Protein AF-A0AAU1YTZ2-F1 (afdb_monomer_lite)

Structure (mmCIF, N/CA/C/O backbone):
data_AF-A0AAU1YTZ2-F1
#
_entry.id   AF-A0AAU1YTZ2-F1
#
loop_
_atom_site.group_PDB
_atom_site.id
_atom_site.type_symbol
_atom_site.label_atom_id
_atom_site.label_alt_id
_atom_site.label_comp_id
_atom_site.label_asym_id
_atom_site.label_entity_id
_atom_site.label_seq_id
_atom_site.pdbx_PDB_ins_code
_atom_site.Cartn_x
_atom_site.Cartn_y
_atom_site.Cartn_z
_atom_site.occupancy
_atom_site.B_iso_or_equiv
_atom_site.auth_seq_id
_atom_site.auth_comp_id
_atom_site.auth_asym_id
_atom_site.auth_atom_id
_atom_site.pdbx_PDB_model_num
ATOM 1 N N . MET A 1 1 ? 25.806 -57.297 -94.657 1.00 41.34 1 MET A N 1
ATOM 2 C CA . MET A 1 1 ? 26.969 -57.056 -93.767 1.00 41.34 1 MET A CA 1
ATOM 3 C C . MET A 1 1 ? 26.437 -56.719 -92.380 1.00 41.34 1 MET A C 1
ATOM 5 O O . MET A 1 1 ? 25.341 -56.181 -92.311 1.00 41.34 1 MET A O 1
ATOM 9 N N . ALA A 1 2 ? 27.136 -57.095 -91.306 1.00 40.75 2 ALA A N 1
ATOM 10 C CA . ALA A 1 2 ? 26.621 -57.038 -89.930 1.00 40.75 2 ALA A CA 1
ATOM 11 C C . ALA A 1 2 ? 27.170 -55.854 -89.106 1.00 40.75 2 ALA A C 1
ATOM 13 O O . ALA A 1 2 ? 28.277 -55.399 -89.394 1.00 40.75 2 ALA A O 1
ATOM 14 N N . ARG A 1 3 ? 26.394 -55.440 -88.083 1.00 35.91 3 ARG A N 1
ATOM 15 C CA . ARG A 1 3 ? 26.659 -54.623 -86.856 1.00 35.91 3 ARG A CA 1
ATOM 16 C C . ARG A 1 3 ? 25.316 -53.942 -86.501 1.00 35.91 3 ARG A C 1
ATOM 18 O O . ARG A 1 3 ? 24.768 -53.291 -87.378 1.00 35.91 3 ARG A O 1
ATOM 25 N N . LEU A 1 4 ? 24.602 -54.183 -85.391 1.00 35.41 4 LEU A N 1
ATOM 26 C CA . LEU A 1 4 ? 24.922 -54.355 -83.955 1.00 35.41 4 LEU A CA 1
ATOM 27 C C . LEU A 1 4 ? 25.395 -53.052 -83.271 1.00 35.41 4 LEU A C 1
ATOM 29 O O . LEU A 1 4 ? 26.236 -52.378 -83.856 1.00 35.41 4 LEU A O 1
ATOM 33 N N . ILE A 1 5 ? 24.940 -52.829 -82.014 1.00 37.88 5 ILE A N 1
ATOM 34 C CA . ILE A 1 5 ? 25.355 -51.787 -81.024 1.00 37.88 5 ILE A CA 1
ATOM 35 C C . ILE A 1 5 ? 24.619 -50.429 -81.217 1.00 37.88 5 ILE A C 1
ATOM 37 O O . ILE A 1 5 ? 24.597 -49.933 -82.336 1.00 37.88 5 ILE A O 1
ATOM 41 N N . THR A 1 6 ? 23.973 -49.763 -80.237 1.00 35.88 6 THR A N 1
ATOM 42 C CA . THR A 1 6 ? 23.596 -50.054 -78.820 1.00 35.88 6 THR A CA 1
ATOM 43 C C . THR A 1 6 ? 22.309 -49.291 -78.449 1.00 35.88 6 THR A C 1
ATOM 45 O O . THR A 1 6 ? 21.956 -48.316 -79.106 1.00 35.88 6 THR A O 1
ATOM 48 N N . ALA A 1 7 ? 21.660 -49.657 -77.336 1.00 44.41 7 ALA A N 1
ATOM 49 C CA . ALA A 1 7 ? 20.715 -48.768 -76.653 1.00 44.41 7 ALA A CA 1
ATOM 50 C C . ALA A 1 7 ? 21.454 -47.641 -75.902 1.00 44.41 7 ALA A C 1
ATOM 52 O O . ALA A 1 7 ? 22.486 -47.890 -75.279 1.00 44.41 7 ALA A O 1
ATOM 53 N N . GLY A 1 8 ? 20.898 -46.428 -75.921 1.00 35.03 8 GLY A N 1
ATOM 54 C CA . GLY A 1 8 ? 21.349 -45.291 -75.117 1.00 35.03 8 GLY A CA 1
ATOM 55 C C . GLY A 1 8 ? 20.158 -44.639 -74.424 1.00 35.03 8 GLY A C 1
ATOM 56 O O . GLY A 1 8 ? 19.458 -43.834 -75.031 1.00 35.03 8 GLY A O 1
ATOM 57 N N . ILE A 1 9 ? 19.909 -45.009 -73.167 1.00 43.75 9 ILE A N 1
ATOM 58 C CA . ILE A 1 9 ? 18.913 -44.337 -72.325 1.00 43.75 9 ILE A CA 1
ATOM 59 C C . ILE A 1 9 ? 19.541 -43.030 -71.841 1.00 43.75 9 ILE A C 1
ATOM 61 O O . ILE A 1 9 ? 20.507 -43.051 -71.082 1.00 43.75 9 ILE A O 1
ATOM 65 N N . VAL A 1 10 ? 18.995 -41.896 -72.277 1.00 37.12 10 VAL A N 1
ATOM 66 C CA . VAL A 1 10 ? 19.380 -40.579 -71.757 1.00 37.12 10 VAL A CA 1
ATOM 67 C C . VAL A 1 10 ? 18.574 -40.316 -70.488 1.00 37.12 10 VAL A C 1
ATOM 69 O O . VAL A 1 10 ? 17.465 -39.789 -70.536 1.00 37.12 10 VAL A O 1
ATOM 72 N N . THR A 1 11 ? 19.129 -40.691 -69.337 1.00 42.12 11 THR A N 1
ATOM 73 C CA . THR A 1 11 ? 18.662 -40.177 -68.045 1.00 42.12 11 THR A CA 1
ATOM 74 C C . THR A 1 11 ? 19.043 -38.707 -67.936 1.00 42.12 11 THR A C 1
ATOM 76 O O . THR A 1 11 ? 20.211 -38.379 -67.725 1.00 42.12 11 THR A O 1
ATOM 79 N N . VAL A 1 12 ? 18.059 -37.818 -68.074 1.00 43.59 12 VAL A N 1
ATOM 80 C CA . VAL A 1 12 ? 18.223 -36.401 -67.739 1.00 43.59 12 VAL A CA 1
ATOM 81 C C . VAL A 1 12 ? 18.353 -36.301 -66.222 1.00 43.59 12 VAL A C 1
ATOM 83 O O . VAL A 1 12 ? 17.365 -36.405 -65.498 1.00 43.59 12 VAL A O 1
ATOM 86 N N . ALA A 1 13 ? 19.581 -36.123 -65.738 1.00 44.75 13 ALA A N 1
ATOM 87 C CA . ALA A 1 13 ? 19.817 -35.743 -64.355 1.00 44.75 13 ALA A CA 1
ATOM 88 C C . ALA A 1 13 ? 19.290 -34.316 -64.163 1.00 44.75 13 ALA A C 1
ATOM 90 O O . ALA A 1 13 ? 19.895 -33.352 -64.637 1.00 44.75 13 ALA A O 1
ATOM 91 N N . LEU A 1 14 ? 18.141 -34.188 -63.499 1.00 45.69 14 LEU A N 1
ATOM 92 C CA . LEU A 1 14 ? 17.615 -32.894 -63.096 1.00 45.69 14 LEU A CA 1
ATOM 93 C C . LEU A 1 14 ? 18.531 -32.356 -61.989 1.00 45.69 14 LEU A C 1
ATOM 95 O O . LEU A 1 14 ? 18.422 -32.762 -60.835 1.00 45.69 14 LEU A O 1
ATOM 99 N N . ILE A 1 15 ? 19.476 -31.485 -62.351 1.00 48.00 15 ILE A N 1
ATOM 100 C CA . ILE A 1 15 ? 20.294 -30.769 -61.370 1.00 48.00 15 ILE A CA 1
ATOM 101 C C . ILE A 1 15 ? 19.367 -29.769 -60.683 1.00 48.00 15 ILE A C 1
ATOM 103 O O . ILE A 1 15 ? 19.163 -28.653 -61.160 1.00 48.00 15 ILE A O 1
ATOM 107 N N . THR A 1 16 ? 18.786 -30.187 -59.562 1.00 54.84 16 THR A N 1
ATOM 108 C CA . THR A 1 16 ? 18.175 -29.279 -58.599 1.00 54.84 16 THR A CA 1
ATOM 109 C C . THR A 1 16 ? 19.286 -28.405 -58.037 1.00 54.84 16 THR A C 1
ATOM 111 O O . THR A 1 16 ? 19.995 -28.803 -57.111 1.00 54.84 16 THR A O 1
ATOM 114 N N . LEU A 1 17 ? 19.460 -27.222 -58.627 1.00 53.16 17 LEU A N 1
ATOM 115 C CA . LEU A 1 17 ? 20.179 -26.131 -57.987 1.00 53.16 17 LEU A CA 1
ATOM 116 C C . LEU A 1 17 ? 19.468 -25.882 -56.659 1.00 53.16 17 LEU A C 1
ATOM 118 O O . LEU A 1 17 ? 18.331 -25.410 -56.654 1.00 53.16 17 LEU A O 1
ATOM 122 N N . GLY A 1 18 ? 20.104 -26.278 -55.556 1.00 53.56 18 GLY A N 1
ATOM 123 C CA . GLY A 1 18 ? 19.570 -26.028 -54.228 1.00 53.56 18 GLY A CA 1
ATOM 124 C C . GLY A 1 18 ? 19.358 -24.531 -54.089 1.00 53.56 18 GLY A C 1
ATOM 125 O O . GLY A 1 18 ? 20.322 -23.767 -54.156 1.00 53.56 18 GLY A O 1
ATOM 126 N N . GLN A 1 19 ? 18.101 -24.110 -53.944 1.00 61.78 19 GLN A N 1
ATOM 127 C CA . GLN A 1 19 ? 17.828 -22.748 -53.515 1.00 61.78 19 GLN A CA 1
ATOM 128 C C . GLN A 1 19 ? 18.557 -22.571 -52.179 1.00 61.78 19 GLN A C 1
ATOM 130 O O . GLN A 1 19 ? 18.461 -23.475 -51.340 1.00 61.78 19 GLN A O 1
ATOM 135 N N . PRO A 1 20 ? 19.308 -21.474 -51.966 1.00 56.31 20 PRO A N 1
ATOM 136 C CA . PRO A 1 20 ? 19.790 -21.187 -50.627 1.00 56.31 20 PRO A CA 1
ATOM 137 C C . PRO A 1 20 ? 18.555 -21.162 -49.732 1.00 56.31 20 PRO A C 1
ATOM 139 O O . PRO A 1 20 ? 17.578 -20.484 -50.063 1.00 56.31 20 PRO A O 1
ATOM 142 N N . ALA A 1 21 ? 18.570 -21.951 -48.655 1.00 61.28 21 ALA A N 1
ATOM 143 C CA . ALA A 1 21 ? 17.527 -21.855 -47.651 1.00 61.28 21 ALA A CA 1
ATOM 144 C C . ALA A 1 21 ? 17.477 -20.383 -47.243 1.00 61.28 21 ALA A C 1
ATOM 146 O O . ALA A 1 21 ? 18.493 -19.839 -46.801 1.00 61.28 21 ALA A O 1
ATOM 147 N N . ALA A 1 22 ? 16.342 -19.723 -47.487 1.00 59.44 22 ALA A N 1
ATOM 148 C CA . ALA A 1 22 ? 16.143 -18.377 -46.989 1.00 59.44 22 ALA A CA 1
ATOM 149 C C . ALA A 1 22 ? 16.328 -18.484 -45.479 1.00 59.44 22 ALA A C 1
ATOM 151 O O . ALA A 1 22 ? 15.580 -19.221 -44.834 1.00 59.44 22 ALA A O 1
ATOM 152 N N . SER A 1 23 ? 17.384 -17.855 -44.955 1.00 59.94 23 SER A N 1
ATOM 153 C CA . SER A 1 23 ? 17.637 -17.861 -43.521 1.00 59.94 23 SER A CA 1
ATOM 154 C C . SER A 1 23 ? 16.370 -17.322 -42.887 1.00 59.94 23 SER A C 1
ATOM 156 O O . SER A 1 23 ? 15.973 -16.201 -43.211 1.00 59.94 23 SER A O 1
ATOM 158 N N . ALA A 1 24 ? 15.694 -18.149 -42.088 1.00 61.84 24 ALA A N 1
ATOM 159 C CA . ALA A 1 24 ? 14.493 -17.718 -41.404 1.00 61.84 24 ALA A CA 1
ATOM 160 C C . ALA A 1 24 ? 14.914 -16.533 -40.539 1.00 61.84 24 ALA A C 1
ATOM 162 O O . ALA A 1 24 ? 15.700 -16.695 -39.605 1.00 61.84 24 ALA A O 1
ATOM 163 N N . VAL A 1 25 ? 14.475 -15.335 -40.924 1.00 62.28 25 VAL A N 1
ATOM 164 C CA . VAL A 1 25 ? 14.579 -14.171 -40.056 1.00 62.28 25 VAL A CA 1
ATOM 165 C C . VAL A 1 25 ? 13.759 -14.557 -38.837 1.00 62.28 25 VAL A C 1
ATOM 167 O O . VAL A 1 25 ? 12.595 -14.937 -38.993 1.00 62.28 25 VAL A O 1
ATOM 170 N N . ALA A 1 26 ? 14.394 -14.577 -37.665 1.00 70.00 26 ALA A N 1
ATOM 171 C CA . ALA A 1 26 ? 13.678 -14.822 -36.425 1.00 70.00 26 ALA A CA 1
ATOM 172 C C . ALA A 1 26 ? 12.499 -13.843 -36.360 1.00 70.00 26 ALA A C 1
ATOM 174 O O . ALA A 1 26 ? 12.621 -12.702 -36.817 1.00 70.00 26 ALA A O 1
ATOM 175 N N . ALA A 1 27 ? 11.354 -14.296 -35.848 1.00 77.38 27 ALA A N 1
ATOM 176 C CA . ALA A 1 27 ? 10.282 -13.360 -35.544 1.00 77.38 27 ALA A CA 1
ATOM 177 C C . ALA A 1 27 ? 10.857 -12.263 -34.625 1.00 77.38 27 ALA A C 1
ATOM 179 O O . ALA A 1 27 ? 11.703 -12.590 -33.785 1.00 77.38 27 ALA A O 1
ATOM 180 N N . PRO A 1 28 ? 10.478 -10.985 -34.809 1.00 83.75 28 PRO A N 1
ATOM 181 C CA . PRO A 1 28 ? 10.894 -9.945 -33.878 1.00 83.75 28 PRO A CA 1
ATOM 182 C C . PRO A 1 28 ? 10.458 -10.341 -32.464 1.00 83.75 28 PRO A C 1
ATOM 184 O O . PRO A 1 28 ? 9.415 -10.979 -32.305 1.00 83.75 28 PRO A O 1
ATOM 187 N N . ALA A 1 29 ? 11.255 -9.970 -31.461 1.00 93.81 29 ALA A N 1
ATOM 188 C CA . ALA A 1 29 ? 10.833 -10.089 -30.073 1.00 93.81 29 ALA A CA 1
ATOM 189 C C . ALA A 1 29 ? 9.536 -9.292 -29.856 1.00 93.81 29 ALA A C 1
ATOM 191 O O . ALA A 1 29 ? 9.262 -8.328 -30.582 1.00 93.81 29 ALA A O 1
ATOM 192 N N . THR A 1 30 ? 8.731 -9.713 -28.885 1.00 96.50 30 THR A N 1
ATOM 193 C CA . THR A 1 30 ? 7.450 -9.075 -28.583 1.00 96.50 30 THR A CA 1
ATOM 194 C C . THR A 1 30 ? 7.241 -8.946 -27.086 1.00 96.50 30 THR A C 1
ATOM 196 O O . THR A 1 30 ? 7.356 -9.957 -26.399 1.00 96.50 30 THR A O 1
ATOM 199 N N . CYS A 1 31 ? 6.829 -7.766 -26.630 1.00 97.62 31 CYS A N 1
ATOM 200 C CA . CYS A 1 31 ? 6.313 -7.529 -25.280 1.00 97.62 31 CYS A CA 1
ATOM 201 C C . CYS A 1 31 ? 4.789 -7.354 -25.375 1.00 97.62 31 CYS A C 1
ATOM 203 O O . CYS A 1 31 ? 4.314 -6.678 -26.290 1.00 97.62 31 CYS A O 1
ATOM 205 N N . PHE A 1 32 ? 4.005 -8.058 -24.551 1.00 96.94 32 PHE A N 1
ATOM 206 C CA . PHE A 1 32 ? 2.528 -8.121 -24.640 1.00 96.94 32 PHE A CA 1
ATOM 207 C C . PHE A 1 32 ? 1.953 -8.345 -26.064 1.00 96.94 32 PHE A C 1
ATOM 209 O O . PHE A 1 32 ? 0.867 -7.884 -26.417 1.00 96.94 32 PHE A O 1
ATOM 216 N N . GLY A 1 33 ? 2.689 -9.063 -26.922 1.00 96.00 33 GLY A N 1
ATOM 217 C CA . GLY A 1 33 ? 2.323 -9.313 -28.324 1.00 96.00 33 GLY A CA 1
ATOM 218 C C . GLY A 1 33 ? 2.572 -8.148 -29.299 1.00 96.00 33 GLY A C 1
ATOM 219 O O . GLY A 1 33 ? 2.320 -8.303 -30.498 1.00 96.00 33 GLY A O 1
ATOM 220 N N . LEU A 1 34 ? 3.097 -7.013 -28.831 1.00 96.75 34 LEU A N 1
ATOM 221 C CA . LEU A 1 34 ? 3.556 -5.898 -29.661 1.00 96.75 34 LEU A CA 1
ATOM 222 C C . LEU A 1 34 ? 4.997 -6.148 -30.142 1.00 96.75 34 LEU A C 1
ATOM 224 O O . LEU A 1 34 ? 5.826 -6.567 -29.338 1.00 96.75 34 LEU A O 1
ATOM 228 N N . PRO A 1 35 ? 5.343 -5.911 -31.424 1.00 96.94 35 PRO A N 1
ATOM 229 C CA . PRO A 1 35 ? 6.720 -6.054 -31.904 1.00 96.94 35 PRO A CA 1
ATOM 230 C C . PRO A 1 35 ? 7.654 -5.012 -31.285 1.00 96.94 35 PRO A C 1
ATOM 232 O O . PRO A 1 35 ? 7.358 -3.820 -31.350 1.00 96.94 35 PRO A O 1
ATOM 235 N N . ALA A 1 36 ? 8.800 -5.459 -30.775 1.00 97.38 36 ALA A N 1
ATOM 236 C CA . ALA A 1 36 ? 9.803 -4.594 -30.166 1.00 97.38 36 ALA A CA 1
ATOM 237 C C . ALA A 1 36 ? 10.345 -3.526 -31.140 1.00 97.38 36 ALA A C 1
ATOM 239 O O . ALA A 1 36 ? 10.722 -3.837 -32.279 1.00 97.38 36 ALA A O 1
ATOM 240 N N . THR A 1 37 ? 10.426 -2.277 -30.677 1.00 96.88 37 THR A N 1
ATOM 241 C CA . THR A 1 37 ? 11.186 -1.189 -31.314 1.00 96.88 37 THR A CA 1
ATOM 242 C C . THR A 1 37 ? 12.665 -1.264 -30.930 1.00 96.88 37 THR A C 1
ATOM 244 O O . THR A 1 37 ? 13.527 -0.974 -31.766 1.00 96.88 37 THR A O 1
ATOM 247 N N . LEU A 1 38 ? 12.959 -1.732 -29.711 1.00 96.88 38 LEU A N 1
ATOM 248 C CA . LEU A 1 38 ? 14.298 -1.891 -29.153 1.00 96.88 38 LEU A CA 1
ATOM 249 C C . LEU A 1 38 ? 14.455 -3.269 -28.487 1.00 96.88 38 LEU A C 1
ATOM 251 O O . LEU A 1 38 ? 13.573 -3.738 -27.777 1.00 96.88 38 LEU A O 1
ATOM 255 N N . THR A 1 39 ? 15.598 -3.918 -28.713 1.00 97.38 39 THR A N 1
ATOM 256 C CA . THR A 1 39 ? 15.965 -5.197 -28.078 1.00 97.38 39 THR A CA 1
ATOM 257 C C . THR A 1 39 ? 17.437 -5.176 -27.690 1.00 97.38 39 THR A C 1
ATOM 259 O O . THR A 1 39 ? 18.254 -4.738 -28.513 1.00 97.38 39 THR A O 1
ATOM 262 N N . GLY A 1 40 ? 17.807 -5.688 -26.518 1.00 94.69 40 GLY A N 1
ATOM 263 C CA . GLY A 1 40 ? 19.175 -5.550 -26.010 1.00 94.69 40 GLY A CA 1
ATOM 264 C C . GLY A 1 40 ? 19.540 -6.503 -24.875 1.00 94.69 40 GLY A C 1
ATOM 265 O O . GLY A 1 40 ? 18.936 -7.556 -24.731 1.00 94.69 40 GLY A O 1
ATOM 266 N N . ALA A 1 41 ? 20.614 -6.144 -24.173 1.00 97.12 41 ALA A N 1
ATOM 267 C CA . ALA A 1 41 ? 21.051 -6.696 -22.892 1.00 97.12 41 ALA A CA 1
ATOM 268 C C . ALA A 1 41 ? 22.022 -5.683 -22.246 1.00 97.12 41 ALA A C 1
ATOM 270 O O . ALA A 1 41 ? 22.749 -4.981 -22.968 1.00 97.12 41 ALA A O 1
ATOM 271 N N . GLY A 1 42 ? 22.085 -5.620 -20.920 1.00 97.44 42 GLY A N 1
ATOM 272 C CA . GLY A 1 42 ? 22.710 -4.550 -20.152 1.00 97.44 42 GLY A CA 1
ATOM 273 C C . GLY A 1 42 ? 21.851 -3.284 -20.162 1.00 97.44 42 GLY A C 1
ATOM 274 O O . GLY A 1 42 ? 20.677 -3.316 -19.833 1.00 97.44 42 GLY A O 1
ATOM 275 N N . THR A 1 43 ? 22.425 -2.137 -20.531 1.00 98.38 43 THR A N 1
ATOM 276 C CA . THR A 1 43 ? 21.681 -0.866 -20.534 1.00 98.38 43 THR A CA 1
ATOM 277 C C . THR A 1 43 ? 20.938 -0.638 -21.849 1.00 98.38 43 THR A C 1
ATOM 279 O O . THR A 1 43 ? 21.564 -0.522 -22.910 1.00 98.38 43 THR A O 1
ATOM 282 N N . LEU A 1 44 ? 19.617 -0.492 -21.767 1.00 98.50 44 LEU A N 1
ATOM 283 C CA . LEU A 1 44 ? 18.731 -0.065 -22.842 1.00 98.50 44 LEU A CA 1
ATOM 284 C C . LEU A 1 44 ? 18.213 1.352 -22.541 1.00 98.50 44 LEU A C 1
ATOM 286 O O . LEU A 1 44 ? 18.119 1.788 -21.397 1.00 98.50 44 LEU A O 1
ATOM 290 N N . THR A 1 45 ? 17.915 2.123 -23.581 1.00 98.50 45 THR A N 1
ATOM 291 C CA . THR A 1 45 ? 17.305 3.451 -23.435 1.00 98.50 45 THR A CA 1
ATOM 292 C C . THR A 1 45 ? 16.402 3.690 -24.630 1.00 98.50 45 THR A C 1
ATOM 294 O O . THR A 1 45 ? 16.879 3.609 -25.769 1.00 98.50 45 THR A O 1
ATOM 297 N N . GLY A 1 46 ? 15.129 3.964 -24.365 1.00 98.06 46 GLY A N 1
ATOM 298 C CA . GLY A 1 46 ? 14.132 4.310 -25.365 1.00 98.06 46 GLY A CA 1
ATOM 299 C C . GLY A 1 46 ? 14.295 5.736 -25.889 1.00 98.06 46 GLY A C 1
ATOM 300 O O . GLY A 1 46 ? 15.382 6.338 -25.877 1.00 98.06 46 GLY A O 1
ATOM 301 N N . THR A 1 47 ? 13.208 6.273 -26.420 1.00 98.12 47 THR A N 1
ATOM 302 C CA . THR A 1 47 ? 13.144 7.583 -27.058 1.00 98.12 47 THR A CA 1
ATOM 303 C C . THR A 1 47 ? 12.051 8.445 -26.417 1.00 98.12 47 THR A C 1
ATOM 305 O O . THR A 1 47 ? 11.226 7.927 -25.688 1.00 98.12 47 THR A O 1
ATOM 308 N N . PRO A 1 48 ? 11.998 9.772 -26.662 1.00 97.56 48 PRO A N 1
ATOM 309 C CA . PRO A 1 48 ? 10.936 10.639 -26.122 1.00 97.56 48 PRO A CA 1
ATOM 310 C C . PRO A 1 48 ? 9.540 10.428 -26.758 1.00 97.56 48 PRO A C 1
ATOM 312 O O . PRO A 1 48 ? 8.841 11.402 -27.062 1.00 97.56 48 PRO A O 1
ATOM 315 N N . GLY A 1 49 ? 9.186 9.186 -27.079 1.00 98.06 49 GLY A N 1
ATOM 316 C CA . GLY A 1 49 ? 7.875 8.771 -27.548 1.00 98.06 49 GLY A CA 1
ATOM 317 C C . GLY A 1 49 ? 7.780 7.247 -27.652 1.00 98.06 49 GLY A C 1
ATOM 318 O O . GLY A 1 49 ? 8.768 6.590 -27.952 1.00 98.06 49 GLY A O 1
ATOM 319 N N . ASN A 1 50 ? 6.552 6.749 -27.513 1.00 98.62 50 ASN A N 1
ATOM 320 C CA . ASN A 1 50 ? 6.148 5.347 -27.374 1.00 98.62 50 ASN A CA 1
ATOM 321 C C . ASN A 1 50 ? 7.075 4.306 -28.032 1.00 98.62 50 ASN A C 1
ATOM 323 O O . ASN A 1 50 ? 7.045 4.106 -29.258 1.00 98.62 50 ASN A O 1
ATOM 327 N N . ASP A 1 51 ? 7.801 3.578 -27.195 1.00 98.69 51 ASP A N 1
ATOM 328 C CA . ASP A 1 51 ? 8.664 2.460 -27.540 1.00 98.69 51 ASP A CA 1
ATOM 329 C C . ASP A 1 51 ? 8.096 1.112 -27.050 1.00 98.69 51 ASP A C 1
ATOM 331 O O . ASP A 1 51 ? 7.211 1.023 -26.202 1.00 98.69 51 ASP A O 1
ATOM 335 N N . VAL A 1 52 ? 8.598 0.022 -27.637 1.00 98.69 52 VAL A N 1
ATOM 336 C CA . VAL A 1 52 ? 8.363 -1.348 -27.167 1.00 98.69 52 VAL A CA 1
ATOM 337 C C . VAL A 1 52 ? 9.734 -1.967 -26.930 1.00 98.69 52 VAL A C 1
ATOM 339 O O . VAL A 1 52 ? 10.431 -2.322 -27.888 1.00 98.69 52 VAL A O 1
ATOM 342 N N . ILE A 1 53 ? 10.142 -2.052 -25.671 1.00 98.75 53 ILE A N 1
ATOM 343 C CA . ILE A 1 53 ? 11.491 -2.444 -25.270 1.00 98.75 53 ILE A CA 1
ATOM 344 C C . ILE A 1 53 ? 11.458 -3.870 -24.721 1.00 98.75 53 ILE A C 1
ATOM 346 O O . ILE A 1 53 ? 10.607 -4.216 -23.908 1.00 98.75 53 ILE A O 1
ATOM 350 N N . VAL A 1 54 ? 12.380 -4.711 -25.188 1.00 98.75 54 VAL A N 1
ATOM 351 C CA . VAL A 1 54 ? 12.571 -6.070 -24.664 1.00 98.75 54 VAL A CA 1
ATOM 352 C C . VAL A 1 54 ? 14.023 -6.247 -24.231 1.00 98.75 54 VAL A C 1
ATOM 354 O O . VAL A 1 54 ? 14.937 -6.071 -25.048 1.00 98.75 54 VAL A O 1
ATOM 357 N N . GLY A 1 55 ? 14.207 -6.596 -22.962 1.00 98.44 55 GLY A N 1
ATOM 358 C CA . GLY A 1 55 ? 15.477 -6.965 -22.354 1.00 98.44 55 GLY A CA 1
ATOM 359 C C . GLY A 1 55 ? 15.947 -8.365 -22.752 1.00 98.44 55 GLY A C 1
ATOM 360 O O . GLY A 1 55 ? 15.835 -8.797 -23.912 1.00 98.44 55 GLY A O 1
ATOM 361 N N . SER A 1 56 ? 16.528 -9.063 -21.786 1.00 97.88 56 SER A N 1
ATOM 362 C CA . SER A 1 56 ? 17.274 -10.299 -21.966 1.00 97.88 56 SER A CA 1
ATOM 363 C C . SER A 1 56 ? 16.971 -11.309 -20.852 1.00 97.88 56 SER A C 1
ATOM 365 O O . SER A 1 56 ? 16.051 -11.135 -20.081 1.00 97.88 56 SER A O 1
ATOM 367 N N . ALA A 1 57 ? 17.686 -12.436 -20.809 1.00 97.50 57 ALA A N 1
ATOM 368 C CA . ALA A 1 57 ? 17.539 -13.424 -19.727 1.00 97.50 57 ALA A CA 1
ATOM 369 C C . ALA A 1 57 ? 18.676 -13.279 -18.695 1.00 97.50 57 ALA A C 1
ATOM 371 O O . ALA A 1 57 ? 19.324 -14.262 -18.313 1.00 97.50 57 ALA A O 1
ATOM 372 N N . GLY A 1 58 ? 19.021 -12.033 -18.388 1.00 98.25 58 GLY A N 1
ATOM 373 C CA . GLY A 1 58 ? 20.001 -11.619 -17.399 1.00 98.25 58 GLY A CA 1
ATOM 374 C C . GLY A 1 58 ? 19.896 -10.108 -17.159 1.00 98.25 58 GLY A C 1
ATOM 375 O O . GLY A 1 58 ? 19.320 -9.421 -17.996 1.00 98.25 58 GLY A O 1
ATOM 376 N N . PRO A 1 59 ? 20.517 -9.610 -16.075 1.00 98.69 59 PRO A N 1
ATOM 377 C CA . PRO A 1 59 ? 20.213 -8.310 -15.482 1.00 98.69 59 PRO A CA 1
ATOM 378 C C . PRO A 1 59 ? 20.469 -7.137 -16.433 1.00 98.69 59 PRO A C 1
ATOM 380 O O . PRO A 1 59 ? 21.607 -6.904 -16.881 1.00 98.69 59 PRO A O 1
ATOM 383 N N . ASP A 1 60 ? 19.406 -6.385 -16.674 1.00 98.81 60 ASP A N 1
ATOM 384 C CA . ASP A 1 60 ? 19.291 -5.253 -17.574 1.00 98.81 60 ASP A CA 1
ATOM 385 C C . ASP A 1 60 ? 18.934 -3.959 -16.808 1.00 98.81 60 ASP A C 1
ATOM 387 O O . ASP A 1 60 ? 18.513 -3.945 -15.655 1.00 98.81 60 ASP A O 1
ATOM 391 N N . VAL A 1 61 ? 19.164 -2.816 -17.457 1.00 98.75 61 VAL A N 1
ATOM 392 C CA . VAL A 1 61 ? 18.763 -1.491 -16.958 1.00 98.75 61 VAL A CA 1
ATOM 393 C C . VAL A 1 61 ? 18.052 -0.775 -18.093 1.00 98.75 61 VAL A C 1
ATOM 395 O O . VAL A 1 61 ? 18.691 -0.455 -19.103 1.00 98.75 61 VAL A O 1
ATOM 398 N N . ILE A 1 62 ? 16.752 -0.535 -17.951 1.00 98.81 62 ILE A N 1
ATOM 399 C CA . ILE A 1 62 ? 15.884 -0.022 -19.011 1.00 98.81 62 ILE A CA 1
ATOM 400 C C . ILE A 1 62 ? 15.256 1.307 -18.580 1.00 98.81 62 ILE A C 1
ATOM 402 O O . ILE A 1 62 ? 14.684 1.422 -17.507 1.00 98.81 62 ILE A O 1
ATOM 406 N N . ASP A 1 63 ? 15.381 2.312 -19.445 1.00 98.56 63 ASP A N 1
ATOM 407 C CA . ASP A 1 63 ? 14.869 3.677 -19.268 1.00 98.56 63 ASP A CA 1
ATOM 408 C C . ASP A 1 63 ? 14.041 4.013 -20.520 1.00 98.56 63 ASP A C 1
ATOM 410 O O . ASP A 1 63 ? 14.623 4.219 -21.595 1.00 98.56 63 ASP A O 1
ATOM 414 N N . GLY A 1 64 ? 12.708 3.966 -20.408 1.00 98.31 64 GLY A N 1
ATOM 415 C CA . GLY A 1 64 ? 11.748 4.207 -21.496 1.00 98.31 64 GLY A CA 1
ATOM 416 C C . GLY A 1 64 ? 11.903 5.605 -22.089 1.00 98.31 64 GLY A C 1
ATOM 417 O O . GLY A 1 64 ? 12.128 5.747 -23.293 1.00 98.31 64 GLY A O 1
ATOM 418 N N . ARG A 1 65 ? 12.019 6.595 -21.190 1.00 97.44 65 ARG A N 1
ATOM 419 C CA . ARG A 1 65 ? 12.171 8.057 -21.372 1.00 97.44 65 ARG A CA 1
ATOM 420 C C . ARG A 1 65 ? 10.861 8.821 -21.397 1.00 97.44 65 ARG A C 1
ATOM 422 O O . ARG A 1 65 ? 10.886 9.990 -20.993 1.00 97.44 65 ARG A O 1
ATOM 429 N N . GLY A 1 66 ? 9.784 8.225 -21.888 1.00 95.25 66 GLY A N 1
ATOM 430 C CA . GLY A 1 66 ? 8.454 8.818 -21.863 1.00 95.25 66 GLY A CA 1
ATOM 431 C C . GLY A 1 66 ? 7.843 9.072 -23.239 1.00 95.25 66 GLY A C 1
ATOM 432 O O . GLY A 1 66 ? 8.500 9.077 -24.281 1.00 95.25 66 GLY A O 1
ATOM 433 N N . GLY A 1 67 ? 6.544 9.348 -23.233 1.00 98.19 67 GLY A N 1
ATOM 434 C CA . GLY A 1 67 ? 5.643 8.660 -24.158 1.00 98.19 67 GLY A CA 1
ATOM 435 C C . GLY A 1 67 ? 5.010 7.480 -23.422 1.00 98.19 67 GLY A C 1
ATOM 436 O O . GLY A 1 67 ? 5.297 7.293 -22.256 1.00 98.19 67 GLY A O 1
ATOM 437 N N . ASN A 1 68 ? 4.119 6.729 -24.068 1.00 98.69 68 ASN A N 1
ATOM 438 C CA . ASN A 1 68 ? 3.502 5.560 -23.431 1.00 98.69 68 ASN A CA 1
ATOM 439 C C . ASN A 1 68 ? 4.228 4.299 -23.898 1.00 98.69 68 ASN A C 1
ATOM 441 O O . ASN A 1 68 ? 4.000 3.849 -25.035 1.00 98.69 68 ASN A O 1
ATOM 445 N N . ASP A 1 69 ? 5.113 3.799 -23.048 1.00 98.81 69 ASP A N 1
ATOM 446 C CA . ASP A 1 69 ? 6.093 2.764 -23.340 1.00 98.81 69 ASP A CA 1
ATOM 447 C C . ASP A 1 69 ? 5.617 1.377 -22.887 1.00 98.81 69 ASP A C 1
ATOM 449 O O . ASP A 1 69 ? 4.741 1.211 -22.036 1.00 98.81 69 ASP A O 1
ATOM 453 N N . VAL A 1 70 ? 6.164 0.342 -23.527 1.00 98.88 70 VAL A N 1
ATOM 454 C CA . VAL A 1 70 ? 5.853 -1.058 -23.220 1.00 98.88 70 VAL A CA 1
ATOM 455 C C . VAL A 1 70 ? 7.156 -1.824 -23.040 1.00 98.88 70 VAL A C 1
ATOM 457 O O . VAL A 1 70 ? 7.866 -2.080 -24.016 1.00 98.88 70 VAL A O 1
ATOM 460 N N . ILE A 1 71 ? 7.478 -2.177 -21.801 1.00 98.88 71 ILE A N 1
ATOM 461 C CA . ILE A 1 71 ? 8.777 -2.707 -21.383 1.00 98.88 71 ILE A CA 1
ATOM 462 C C . ILE A 1 71 ? 8.596 -4.136 -20.861 1.00 98.88 71 ILE A C 1
ATOM 464 O O . ILE A 1 71 ? 7.701 -4.397 -20.068 1.00 98.88 71 ILE A O 1
ATOM 468 N N . CYS A 1 72 ? 9.451 -5.055 -21.310 1.00 98.88 72 CYS A N 1
ATOM 469 C CA . CYS A 1 72 ? 9.597 -6.388 -20.725 1.00 98.88 72 CYS A CA 1
ATOM 470 C C . CYS A 1 72 ? 11.078 -6.624 -20.400 1.00 98.88 72 CYS A C 1
ATOM 472 O O . CYS A 1 72 ? 11.879 -6.663 -21.343 1.00 98.88 72 CYS A O 1
ATOM 474 N N . GLY A 1 73 ? 11.429 -6.804 -19.126 1.00 98.56 73 GLY A N 1
ATOM 475 C CA . GLY A 1 73 ? 12.757 -7.238 -18.678 1.00 98.56 73 GLY A CA 1
ATOM 476 C C . GLY A 1 73 ? 13.063 -8.659 -19.155 1.00 98.56 73 GLY A C 1
ATOM 477 O O . GLY A 1 73 ? 13.981 -8.873 -19.951 1.00 98.56 73 GLY A O 1
ATOM 478 N N . LEU A 1 74 ? 12.117 -9.564 -18.865 1.00 98.44 74 LEU A N 1
ATOM 479 C CA . LEU A 1 74 ? 12.063 -11.017 -19.095 1.00 98.44 74 LEU A CA 1
ATOM 480 C C . LEU A 1 74 ? 12.716 -11.862 -17.998 1.00 98.44 74 LEU A C 1
ATOM 482 O O . LEU A 1 74 ? 12.226 -12.969 -17.767 1.00 98.44 74 LEU A O 1
ATOM 486 N N . GLY A 1 75 ? 13.809 -11.409 -17.385 1.00 97.75 75 GLY A N 1
ATOM 487 C CA . GLY A 1 75 ? 14.321 -12.017 -16.160 1.00 97.75 75 GLY A CA 1
ATOM 488 C C . GLY A 1 75 ? 15.840 -12.086 -16.012 1.00 97.75 75 GLY A C 1
ATOM 489 O O . GLY A 1 75 ? 16.611 -11.978 -16.967 1.00 97.75 75 GLY A O 1
ATOM 490 N N . GLY A 1 76 ? 16.270 -12.391 -14.790 1.00 98.62 76 GLY A N 1
ATOM 491 C CA . GLY A 1 76 ? 17.432 -11.745 -14.186 1.00 98.62 76 GLY A CA 1
ATOM 492 C C . GLY A 1 76 ? 16.973 -10.499 -13.428 1.00 98.62 76 GLY A C 1
ATOM 493 O O . GLY A 1 76 ? 15.905 -9.995 -13.716 1.00 98.62 76 GLY A O 1
ATOM 494 N N . ASP A 1 77 ? 17.772 -10.051 -12.462 1.00 98.81 77 ASP A N 1
ATOM 495 C CA . ASP A 1 77 ? 17.415 -8.938 -11.572 1.00 98.81 77 ASP A CA 1
ATOM 496 C C . ASP A 1 77 ? 17.544 -7.591 -12.327 1.00 98.81 77 ASP A C 1
ATOM 498 O O . ASP A 1 77 ? 18.663 -7.107 -12.562 1.00 98.81 77 ASP A O 1
ATOM 502 N N . ASP A 1 78 ? 16.420 -7.015 -12.749 1.00 98.88 78 ASP A N 1
ATOM 503 C CA . ASP A 1 78 ? 16.330 -5.877 -13.668 1.00 98.88 78 ASP A CA 1
ATOM 504 C C . ASP A 1 78 ? 16.005 -4.544 -12.956 1.00 98.88 78 ASP A C 1
ATOM 506 O O . ASP A 1 78 ? 15.348 -4.486 -11.920 1.00 98.88 78 ASP A O 1
ATOM 510 N N . LEU A 1 79 ? 16.450 -3.421 -13.538 1.00 98.75 79 LEU A N 1
ATOM 511 C CA . LEU A 1 79 ? 15.995 -2.071 -13.163 1.00 98.75 79 LEU A CA 1
ATOM 512 C C . LEU A 1 79 ? 15.209 -1.465 -14.324 1.00 98.75 79 LEU A C 1
ATOM 514 O O . LEU A 1 79 ? 15.797 -1.110 -15.353 1.00 98.75 79 LEU A O 1
ATOM 518 N N . LEU A 1 80 ? 13.897 -1.318 -14.151 1.00 98.88 80 LEU A N 1
ATOM 519 C CA . LEU A 1 80 ? 12.964 -0.885 -15.188 1.00 98.88 80 LEU A CA 1
ATOM 520 C C . LEU A 1 80 ? 12.324 0.454 -14.807 1.00 98.88 80 LEU A C 1
ATOM 522 O O . LEU A 1 80 ? 11.711 0.587 -13.754 1.00 98.88 80 LEU A O 1
ATOM 526 N N . ILE A 1 81 ? 12.484 1.454 -15.673 1.00 98.81 81 ILE A N 1
ATOM 527 C CA . ILE A 1 81 ? 11.961 2.813 -15.496 1.00 98.81 81 ILE A CA 1
ATOM 528 C C . ILE A 1 81 ? 11.186 3.181 -16.764 1.00 98.81 81 ILE A C 1
ATOM 530 O O . ILE A 1 81 ? 11.799 3.270 -17.833 1.00 98.81 81 ILE A O 1
ATOM 534 N N . GLY A 1 82 ? 9.877 3.416 -16.673 1.00 98.50 82 GLY A N 1
ATOM 535 C CA . GLY A 1 82 ? 9.089 3.953 -17.794 1.00 98.50 82 GLY A CA 1
ATOM 536 C C . GLY A 1 82 ? 9.434 5.422 -18.066 1.00 98.50 82 GLY A C 1
ATOM 537 O O . GLY A 1 82 ? 9.937 5.780 -19.141 1.00 98.50 82 GLY A O 1
ATOM 538 N N . ALA A 1 83 ? 9.381 6.227 -17.000 1.00 97.88 83 ALA A N 1
ATOM 539 C CA . ALA A 1 83 ? 9.397 7.689 -17.002 1.00 97.88 83 ALA A CA 1
ATOM 540 C C . ALA A 1 83 ? 8.082 8.273 -17.564 1.00 97.88 83 ALA A C 1
ATOM 542 O O . ALA A 1 83 ? 7.036 7.653 -17.485 1.00 97.88 83 ALA A O 1
ATOM 543 N N . ALA A 1 84 ? 8.104 9.515 -18.057 1.00 96.19 84 ALA A N 1
ATOM 544 C CA . ALA A 1 84 ? 6.879 10.307 -18.194 1.00 96.19 84 ALA A CA 1
ATOM 545 C C . ALA A 1 84 ? 5.889 9.755 -19.243 1.00 96.19 84 ALA A C 1
ATOM 547 O O . ALA A 1 84 ? 6.035 10.053 -20.441 1.00 96.19 84 ALA A O 1
ATOM 548 N N . GLY A 1 85 ? 4.849 9.044 -18.796 1.00 97.81 85 GLY A N 1
ATOM 549 C CA . GLY A 1 85 ? 4.033 8.212 -19.677 1.00 97.81 85 GLY A CA 1
ATOM 550 C C . GLY A 1 85 ? 2.649 7.805 -19.163 1.00 97.81 85 GLY A C 1
ATOM 551 O O . GLY A 1 85 ? 2.042 8.460 -18.323 1.00 97.81 85 GLY A O 1
ATOM 552 N N . ASN A 1 86 ? 2.119 6.751 -19.786 1.00 98.69 86 ASN A N 1
ATOM 553 C CA . ASN A 1 86 ? 1.198 5.826 -19.124 1.00 98.69 86 ASN A CA 1
ATOM 554 C C . ASN A 1 86 ? 1.680 4.450 -19.565 1.00 98.69 86 ASN A C 1
ATOM 556 O O . ASN A 1 86 ? 1.381 4.040 -20.700 1.00 98.69 86 ASN A O 1
ATOM 560 N N . ASP A 1 87 ? 2.506 3.829 -18.743 1.00 98.81 87 ASP A N 1
ATOM 561 C CA . ASP A 1 87 ? 3.446 2.809 -19.184 1.00 98.81 87 ASP A CA 1
ATOM 562 C C . ASP A 1 87 ? 2.997 1.406 -18.789 1.00 98.81 87 ASP A C 1
ATOM 564 O O . ASP A 1 87 ? 2.112 1.194 -17.958 1.00 98.81 87 ASP A O 1
ATOM 568 N N . ARG A 1 88 ? 3.552 0.403 -19.469 1.00 98.88 88 ARG A N 1
ATOM 569 C CA . ARG A 1 88 ? 3.278 -1.000 -19.162 1.00 98.88 88 ARG A CA 1
ATOM 570 C C . ARG A 1 88 ? 4.577 -1.772 -19.051 1.00 98.88 88 ARG A C 1
ATOM 572 O O . ARG A 1 88 ? 5.233 -2.001 -20.069 1.00 98.88 88 ARG A O 1
ATOM 579 N N . ILE A 1 89 ? 4.898 -2.204 -17.841 1.00 98.94 89 ILE A N 1
ATOM 580 C CA . ILE A 1 89 ? 6.166 -2.832 -17.491 1.00 98.94 89 ILE A CA 1
ATOM 581 C C . ILE A 1 89 ? 5.916 -4.260 -16.982 1.00 98.94 89 ILE A C 1
ATOM 583 O O . ILE A 1 89 ? 4.915 -4.534 -16.326 1.00 98.94 89 ILE A O 1
ATOM 587 N N . ASP A 1 90 ? 6.802 -5.171 -17.369 1.00 98.88 90 ASP A N 1
ATOM 588 C CA . ASP A 1 90 ? 6.841 -6.594 -17.020 1.00 98.88 90 ASP A CA 1
ATOM 589 C C . ASP A 1 90 ? 8.289 -6.872 -16.593 1.00 98.88 90 ASP A C 1
ATOM 591 O O . ASP A 1 90 ? 9.183 -6.771 -17.443 1.00 98.88 90 ASP A O 1
ATOM 595 N N . GLY A 1 91 ? 8.540 -7.111 -15.305 1.00 98.62 91 GLY A N 1
ATOM 596 C CA . GLY A 1 91 ? 9.850 -7.520 -14.790 1.00 98.62 91 GLY A CA 1
ATOM 597 C C . GLY A 1 91 ? 10.213 -8.891 -15.349 1.00 98.62 91 GLY A C 1
ATOM 598 O O . GLY A 1 91 ? 10.934 -9.028 -16.349 1.00 98.62 91 GLY A O 1
ATOM 599 N N . GLY A 1 92 ? 9.536 -9.902 -14.814 1.00 98.75 92 GLY A N 1
ATOM 600 C CA . GLY A 1 92 ? 9.390 -11.225 -15.398 1.00 98.75 92 GLY A CA 1
ATOM 601 C C . GLY A 1 92 ? 9.796 -12.326 -14.430 1.00 98.75 92 GLY A C 1
ATOM 602 O O . GLY A 1 92 ? 8.945 -13.086 -13.971 1.00 98.75 92 GLY A O 1
ATOM 603 N N . SER A 1 93 ? 11.099 -12.479 -14.178 1.00 98.62 93 SER A N 1
ATOM 604 C CA . SER A 1 93 ? 11.591 -13.455 -13.195 1.00 98.62 93 SER A CA 1
ATOM 605 C C . SER A 1 93 ? 13.001 -13.113 -12.716 1.00 98.62 93 SER A C 1
ATOM 607 O O . SER A 1 93 ? 13.962 -13.239 -13.485 1.00 98.62 93 SER A O 1
ATOM 609 N N . GLY A 1 94 ? 13.151 -12.782 -11.448 1.00 98.69 94 GLY A N 1
ATOM 610 C CA . GLY A 1 94 ? 14.299 -12.068 -10.899 1.00 98.69 94 GLY A CA 1
ATOM 611 C C . GLY A 1 94 ? 13.789 -11.120 -9.824 1.00 98.69 94 GLY A C 1
ATOM 612 O O . GLY A 1 94 ? 12.591 -10.904 -9.744 1.00 98.69 94 GLY A O 1
ATOM 613 N N . ASN A 1 95 ? 14.677 -10.603 -8.982 1.00 98.81 95 ASN A N 1
ATOM 614 C CA . ASN A 1 95 ? 14.290 -9.594 -7.997 1.00 98.81 95 ASN A CA 1
ATOM 615 C C . ASN A 1 95 ? 14.419 -8.212 -8.652 1.00 98.81 95 ASN A C 1
ATOM 617 O O . ASN A 1 95 ? 15.531 -7.674 -8.754 1.00 98.81 95 ASN A O 1
ATOM 621 N N . ASP A 1 96 ? 13.303 -7.676 -9.126 1.00 98.88 96 ASP A N 1
ATOM 622 C CA . ASP A 1 96 ? 13.232 -6.535 -10.027 1.00 98.88 96 ASP A CA 1
ATOM 623 C C . ASP A 1 96 ? 12.915 -5.224 -9.290 1.00 98.88 96 ASP A C 1
ATOM 625 O O . ASP A 1 96 ? 12.243 -5.160 -8.260 1.00 98.88 96 ASP A O 1
ATOM 629 N N . VAL A 1 97 ? 13.428 -4.120 -9.835 1.00 98.75 97 VAL A N 1
ATOM 630 C CA . VAL A 1 97 ? 13.165 -2.763 -9.342 1.00 98.75 97 VAL A CA 1
ATOM 631 C C . VAL A 1 97 ? 12.404 -2.010 -10.421 1.00 98.75 97 VAL A C 1
ATOM 633 O O . VAL A 1 97 ? 12.988 -1.593 -11.426 1.00 98.75 97 VAL A O 1
ATOM 636 N N . ILE A 1 98 ? 11.102 -1.824 -10.212 1.00 98.88 98 ILE A N 1
ATOM 637 C CA . ILE A 1 98 ? 10.196 -1.256 -11.213 1.00 98.88 98 ILE A CA 1
ATOM 638 C C . ILE A 1 98 ? 9.712 0.126 -10.775 1.00 98.88 98 ILE A C 1
ATOM 640 O O . ILE A 1 98 ? 9.256 0.333 -9.650 1.00 98.88 98 ILE A O 1
ATOM 644 N N . ARG A 1 99 ? 9.833 1.098 -11.676 1.00 98.62 99 ARG A N 1
ATOM 645 C CA . ARG A 1 99 ? 9.349 2.471 -11.521 1.00 98.62 99 ARG A CA 1
ATOM 646 C C . ARG A 1 99 ? 8.522 2.802 -12.753 1.00 98.62 99 ARG A C 1
ATOM 648 O O . ARG A 1 99 ? 9.069 2.744 -13.858 1.00 98.62 99 ARG A O 1
ATOM 655 N N . GLY A 1 100 ? 7.240 3.120 -12.594 1.00 98.38 100 GLY A N 1
ATOM 656 C CA . GLY A 1 100 ? 6.457 3.584 -13.740 1.00 98.38 100 GLY A CA 1
ATOM 657 C C . GLY A 1 100 ? 7.019 4.905 -14.248 1.00 98.38 100 GLY A C 1
ATOM 658 O O . GLY A 1 100 ? 7.440 4.975 -15.400 1.00 98.38 100 GLY A O 1
ATOM 659 N N . ASP A 1 101 ? 7.249 5.882 -13.362 1.00 98.25 101 ASP A N 1
ATOM 660 C CA . ASP A 1 101 ? 7.708 7.216 -13.760 1.00 98.25 101 ASP A CA 1
ATOM 661 C C . ASP A 1 101 ? 9.139 7.595 -13.265 1.00 98.25 101 ASP A C 1
ATOM 663 O O . ASP A 1 101 ? 10.053 6.766 -13.183 1.00 98.25 101 ASP A O 1
ATOM 667 N N . VAL A 1 102 ? 9.431 8.889 -13.072 1.00 97.25 102 VAL A N 1
ATOM 668 C CA . VAL A 1 102 ? 10.800 9.417 -12.899 1.00 97.25 102 VAL A CA 1
ATOM 669 C C . VAL A 1 102 ? 11.481 8.932 -11.611 1.00 97.25 102 VAL A C 1
ATOM 671 O O . VAL A 1 102 ? 11.116 9.338 -10.510 1.00 97.25 102 VAL A O 1
ATOM 674 N N . ALA A 1 103 ? 12.601 8.217 -11.757 1.00 97.50 103 ALA A N 1
ATOM 675 C CA . ALA A 1 103 ? 13.497 7.844 -10.657 1.00 97.50 103 ALA A CA 1
ATOM 676 C C . ALA A 1 103 ? 14.823 8.641 -10.652 1.00 97.50 103 ALA A C 1
ATOM 678 O O . ALA A 1 103 ? 15.520 8.714 -11.671 1.00 97.50 103 ALA A O 1
ATOM 679 N N . VAL A 1 104 ? 15.213 9.227 -9.506 1.00 97.12 104 VAL A N 1
ATOM 680 C CA . VAL A 1 104 ? 16.506 9.934 -9.336 1.00 97.12 104 VAL A CA 1
ATOM 681 C C . VAL A 1 104 ? 17.166 9.712 -7.968 1.00 97.12 104 VAL A C 1
ATOM 683 O O . VAL A 1 104 ? 16.525 9.734 -6.930 1.00 97.12 104 VAL A O 1
ATOM 686 N N . GLU A 1 105 ? 18.497 9.631 -7.940 1.00 96.31 105 GLU A N 1
ATOM 687 C CA . GLU A 1 105 ? 19.283 9.542 -6.691 1.00 96.31 105 GLU A CA 1
ATOM 688 C C . GLU A 1 105 ? 19.190 10.804 -5.812 1.00 96.31 105 GLU A C 1
ATOM 690 O O . GLU A 1 105 ? 19.274 10.743 -4.588 1.00 96.31 105 GLU A O 1
ATOM 695 N N . THR A 1 106 ? 19.100 11.984 -6.438 1.00 95.94 106 THR A N 1
ATOM 696 C CA . THR A 1 106 ? 19.103 13.279 -5.740 1.00 95.94 106 THR A CA 1
ATOM 697 C C . THR A 1 106 ? 18.359 14.349 -6.530 1.00 95.94 106 THR A C 1
ATOM 699 O O . THR A 1 106 ? 18.601 14.507 -7.731 1.00 95.94 106 THR A O 1
ATOM 702 N N . GLY A 1 107 ? 17.603 15.185 -5.826 1.00 97.19 107 GLY A N 1
ATOM 703 C CA . GLY A 1 107 ? 16.782 16.248 -6.397 1.00 97.19 107 GLY A CA 1
ATOM 704 C C . GLY A 1 107 ? 15.319 15.834 -6.523 1.00 97.19 107 GLY A C 1
ATOM 705 O O . GLY A 1 107 ? 14.942 14.723 -6.161 1.00 97.19 107 GLY A O 1
ATOM 706 N N . ASP A 1 108 ? 14.494 16.757 -7.009 1.00 97.94 108 ASP A N 1
ATOM 707 C CA . ASP A 1 108 ? 13.056 16.522 -7.116 1.00 97.94 108 ASP A CA 1
ATOM 708 C C . ASP A 1 108 ? 12.740 15.617 -8.322 1.00 97.94 108 ASP A C 1
ATOM 710 O O . ASP A 1 108 ? 13.065 15.970 -9.465 1.00 97.94 108 ASP A O 1
ATOM 714 N N . ALA A 1 109 ? 12.106 14.474 -8.056 1.00 97.75 109 ALA A N 1
ATOM 715 C CA . ALA A 1 109 ? 11.483 13.601 -9.046 1.00 97.75 109 ALA A CA 1
ATOM 716 C C . ALA A 1 109 ? 10.068 14.100 -9.345 1.00 97.75 109 ALA A C 1
ATOM 718 O O . ALA A 1 109 ? 9.396 14.627 -8.456 1.00 97.75 109 ALA A O 1
ATOM 719 N N . LYS A 1 110 ? 9.631 13.983 -10.601 1.00 97.19 110 LYS A N 1
ATOM 720 C CA . LYS A 1 110 ? 8.260 14.327 -10.975 1.00 97.19 110 LYS A CA 1
ATOM 721 C C . LYS A 1 110 ? 7.841 13.764 -12.319 1.00 97.19 110 LYS A C 1
ATOM 723 O O . LYS A 1 110 ? 8.525 13.963 -13.329 1.00 97.19 110 LYS A O 1
ATOM 728 N N . GLY A 1 111 ? 6.653 13.204 -12.301 1.00 93.56 111 GLY A N 1
ATOM 729 C CA . GLY A 1 111 ? 6.045 12.415 -13.350 1.00 93.56 111 GLY A CA 1
ATOM 730 C C . GLY A 1 111 ? 4.962 11.589 -12.674 1.00 93.56 111 GLY A C 1
ATOM 731 O O . GLY A 1 111 ? 5.176 11.168 -11.537 1.00 93.56 111 GLY A O 1
ATOM 732 N N . GLY A 1 112 ? 3.812 11.484 -13.328 1.00 95.06 112 GLY A N 1
ATOM 733 C CA . GLY A 1 112 ? 2.721 10.643 -12.874 1.00 95.06 112 GLY A CA 1
ATOM 734 C C . GLY A 1 112 ? 1.906 10.124 -14.051 1.00 95.06 112 GLY A C 1
ATOM 735 O O . GLY A 1 112 ? 1.806 10.820 -15.078 1.00 95.06 112 GLY A O 1
ATOM 736 N N . GLY A 1 113 ? 1.358 8.922 -13.899 1.00 97.50 113 GLY A N 1
ATOM 737 C CA . GLY A 1 113 ? 0.880 8.101 -15.006 1.00 97.50 113 GLY A CA 1
ATOM 738 C C . GLY A 1 113 ? -0.536 7.540 -14.857 1.00 97.50 113 GLY A C 1
ATOM 739 O O . GLY A 1 113 ? -1.454 8.159 -14.320 1.00 97.50 113 GLY A O 1
ATOM 740 N N . ASN A 1 114 ? -0.734 6.395 -15.508 1.00 98.69 114 ASN A N 1
ATOM 741 C CA . ASN A 1 114 ? -1.805 5.424 -15.256 1.00 98.69 114 ASN A CA 1
ATOM 742 C C . ASN A 1 114 ? -1.212 4.104 -15.746 1.00 98.69 114 ASN A C 1
ATOM 744 O O . ASN A 1 114 ? -1.468 3.662 -16.877 1.00 98.69 114 ASN A O 1
ATOM 748 N N . ASP A 1 115 ? -0.313 3.589 -14.935 1.00 98.81 115 ASP A N 1
ATOM 749 C CA . ASP A 1 115 ? 0.710 2.636 -15.287 1.00 98.81 115 ASP A CA 1
ATOM 750 C C . ASP A 1 115 ? 0.271 1.228 -14.905 1.00 98.81 115 ASP A C 1
ATOM 752 O O . ASP A 1 115 ? -0.642 0.997 -14.106 1.00 98.81 115 ASP A O 1
ATOM 756 N N . VAL A 1 116 ? 0.882 0.247 -15.559 1.00 98.88 116 VAL A N 1
ATOM 757 C CA . VAL A 1 116 ? 0.655 -1.161 -15.257 1.00 98.88 116 VAL A CA 1
ATOM 758 C C . VAL A 1 116 ? 1.997 -1.833 -15.066 1.00 98.88 116 VAL A C 1
ATOM 760 O O . VAL A 1 116 ? 2.689 -2.107 -16.050 1.00 98.88 116 VAL A O 1
ATOM 763 N N . LEU A 1 117 ? 2.338 -2.096 -13.811 1.00 98.88 117 LEU A N 1
ATOM 764 C CA . LEU A 1 117 ? 3.579 -2.729 -13.395 1.00 98.88 117 LEU A CA 1
ATOM 765 C C . LEU A 1 117 ? 3.274 -4.171 -12.987 1.00 98.88 117 LEU A C 1
ATOM 767 O O . LEU A 1 117 ? 2.388 -4.414 -12.172 1.00 98.88 117 LEU A O 1
ATOM 771 N N . LEU A 1 118 ? 3.982 -5.119 -13.591 1.00 98.88 118 LEU A N 1
ATOM 772 C CA . LEU A 1 118 ? 3.970 -6.522 -13.193 1.00 98.88 118 LEU A CA 1
ATOM 773 C C . LEU A 1 118 ? 5.388 -6.868 -12.740 1.00 98.88 118 LEU A C 1
ATOM 775 O O . LEU A 1 118 ? 6.312 -6.688 -13.540 1.00 98.88 118 LEU A O 1
ATOM 779 N N . GLY A 1 119 ? 5.541 -7.336 -11.504 1.00 98.62 119 GLY A N 1
ATOM 780 C CA . GLY A 1 119 ? 6.797 -7.854 -10.964 1.00 98.62 119 GLY A CA 1
ATOM 781 C C . GLY A 1 119 ? 7.152 -9.189 -11.619 1.00 98.62 119 GLY A C 1
ATOM 782 O O . GLY A 1 119 ? 7.767 -9.231 -12.690 1.00 98.62 119 GLY A O 1
ATOM 783 N N . GLY A 1 120 ? 6.620 -10.279 -11.068 1.00 98.69 120 GLY A N 1
ATOM 784 C CA . GLY A 1 120 ? 6.638 -11.615 -11.652 1.00 98.69 120 GLY A CA 1
ATOM 785 C C . GLY A 1 120 ? 7.024 -12.695 -10.643 1.00 98.69 120 GLY A C 1
ATOM 786 O O . GLY A 1 120 ? 6.353 -12.889 -9.634 1.00 98.69 120 GLY A O 1
ATOM 787 N N . ASP A 1 121 ? 8.065 -13.466 -10.969 1.00 98.50 121 ASP A N 1
ATOM 788 C CA . ASP A 1 121 ? 8.676 -14.441 -10.055 1.00 98.50 121 ASP A CA 1
ATOM 789 C C . ASP A 1 121 ? 9.918 -13.808 -9.366 1.00 98.50 121 ASP A C 1
ATOM 791 O O . ASP A 1 121 ? 11.019 -13.897 -9.925 1.00 98.50 121 ASP A O 1
ATOM 795 N N . GLY A 1 122 ? 9.805 -13.258 -8.153 1.00 98.50 122 GLY A N 1
ATOM 796 C CA . GLY A 1 122 ? 10.926 -12.692 -7.381 1.00 98.50 122 GLY A CA 1
ATOM 797 C C . GLY A 1 122 ? 10.469 -11.781 -6.241 1.00 98.50 122 GLY A C 1
ATOM 798 O O . GLY A 1 122 ? 9.287 -11.510 -6.146 1.00 98.50 122 GLY A O 1
ATOM 799 N N . ASP A 1 123 ? 11.389 -11.351 -5.362 1.00 98.69 123 ASP A N 1
ATOM 800 C CA . ASP A 1 123 ? 11.071 -10.314 -4.358 1.00 98.69 123 ASP A CA 1
ATOM 801 C C . ASP A 1 123 ? 11.319 -8.930 -4.989 1.00 98.69 123 ASP A C 1
ATOM 803 O O . ASP A 1 123 ? 12.487 -8.543 -5.175 1.00 98.69 123 ASP A O 1
ATOM 807 N N . ASP A 1 124 ? 10.241 -8.220 -5.320 1.00 98.75 124 ASP A N 1
ATOM 808 C CA . ASP A 1 124 ? 10.227 -7.039 -6.185 1.00 98.75 124 ASP A CA 1
ATOM 809 C C . ASP A 1 124 ? 9.963 -5.727 -5.423 1.00 98.75 124 ASP A C 1
ATOM 811 O O . ASP A 1 124 ? 9.238 -5.653 -4.430 1.00 98.75 124 ASP A O 1
ATOM 815 N N . ASP A 1 125 ? 10.547 -4.631 -5.910 1.00 98.69 125 ASP A N 1
ATOM 816 C CA . ASP A 1 125 ? 10.335 -3.284 -5.370 1.00 98.69 125 ASP A CA 1
ATOM 817 C C . ASP A 1 125 ? 9.675 -2.401 -6.432 1.00 98.69 125 ASP A C 1
ATOM 819 O O . ASP A 1 125 ? 10.315 -2.023 -7.420 1.00 98.69 125 ASP A O 1
ATOM 823 N N . MET A 1 126 ? 8.413 -2.026 -6.210 1.00 98.75 126 MET A N 1
ATOM 824 C CA . MET A 1 126 ? 7.582 -1.295 -7.166 1.00 98.75 126 MET A CA 1
ATOM 825 C C . MET A 1 126 ? 7.093 0.055 -6.628 1.00 98.75 126 MET A C 1
ATOM 827 O O . MET A 1 126 ? 6.609 0.184 -5.502 1.00 98.75 126 MET A O 1
ATOM 831 N N . VAL A 1 127 ? 7.189 1.076 -7.480 1.00 98.81 127 VAL A N 1
ATOM 832 C CA . VAL A 1 127 ? 6.630 2.418 -7.263 1.00 98.81 127 VAL A CA 1
ATOM 833 C C . VAL A 1 127 ? 5.916 2.808 -8.554 1.00 98.81 127 VAL A C 1
ATOM 835 O O . VAL A 1 127 ? 6.570 2.832 -9.601 1.00 98.81 127 VAL A O 1
ATOM 838 N N . GLY A 1 128 ? 4.604 3.054 -8.506 1.00 98.38 128 GLY A N 1
ATOM 839 C CA . GLY A 1 128 ? 3.820 3.350 -9.710 1.00 98.38 128 GLY A CA 1
ATOM 840 C C . GLY A 1 128 ? 4.283 4.624 -10.406 1.00 98.38 128 GLY A C 1
ATOM 841 O O . GLY A 1 128 ? 4.500 4.596 -11.608 1.00 98.38 128 GLY A O 1
ATOM 842 N N . ASP A 1 129 ? 4.607 5.674 -9.655 1.00 98.12 129 ASP A N 1
ATOM 843 C CA . ASP A 1 129 ? 5.070 6.949 -10.200 1.00 98.12 129 ASP A CA 1
ATOM 844 C C . ASP A 1 129 ? 6.548 7.252 -9.867 1.00 98.12 129 ASP A C 1
ATOM 846 O O . ASP A 1 129 ? 7.477 6.589 -10.339 1.00 98.12 129 ASP A O 1
ATOM 850 N N . SER A 1 130 ? 6.808 8.330 -9.119 1.00 97.81 130 SER A N 1
ATOM 851 C CA . SER A 1 130 ? 8.124 8.963 -9.011 1.00 97.81 130 SER A CA 1
ATOM 852 C C . SER A 1 130 ? 8.906 8.483 -7.784 1.00 97.81 130 SER A C 1
ATOM 854 O O . SER A 1 130 ? 8.406 8.524 -6.661 1.00 97.81 130 SER A O 1
ATOM 856 N N . LEU A 1 131 ? 10.192 8.157 -7.959 1.00 98.19 131 LEU A N 1
ATOM 857 C CA . LEU A 1 131 ? 11.123 7.859 -6.858 1.00 98.19 131 LEU A CA 1
ATOM 858 C C . LEU A 1 131 ? 12.208 8.937 -6.727 1.00 98.19 131 LEU A C 1
ATOM 860 O O . LEU A 1 131 ? 12.877 9.292 -7.702 1.00 98.19 131 LEU A O 1
ATOM 864 N N . THR A 1 132 ? 12.500 9.365 -5.496 1.00 98.25 132 THR A N 1
ATOM 865 C CA . THR A 1 132 ? 13.759 10.063 -5.192 1.00 98.25 132 THR A CA 1
ATOM 866 C C . THR A 1 132 ? 14.509 9.501 -3.985 1.00 98.25 132 THR A C 1
ATOM 868 O O . THR A 1 132 ? 13.965 9.384 -2.888 1.00 98.25 132 THR A O 1
ATOM 871 N N . GLY A 1 133 ? 15.808 9.246 -4.165 1.00 97.44 133 GLY A N 1
ATOM 872 C CA . GLY A 1 133 ? 16.721 8.887 -3.075 1.00 97.44 133 GLY A CA 1
ATOM 873 C C . GLY A 1 133 ? 16.949 10.038 -2.082 1.00 97.44 133 GLY A C 1
ATOM 874 O O . GLY A 1 133 ? 17.225 9.819 -0.902 1.00 97.44 133 GLY A O 1
ATOM 875 N N . SER A 1 134 ? 16.815 11.296 -2.531 1.00 95.38 134 SER A N 1
ATOM 876 C CA . SER A 1 134 ? 16.769 12.476 -1.657 1.00 95.38 134 SER A CA 1
ATOM 877 C C . SER A 1 134 ? 16.282 13.721 -2.407 1.00 95.38 134 SER A C 1
ATOM 879 O O . SER A 1 134 ? 17.013 14.325 -3.202 1.00 95.38 134 SER A O 1
ATOM 881 N N . GLY A 1 135 ? 15.061 14.149 -2.105 1.00 96.94 135 GLY A N 1
ATOM 882 C CA . GLY A 1 135 ? 14.373 15.282 -2.723 1.00 96.94 135 GLY A CA 1
ATOM 883 C C . GLY A 1 135 ? 12.872 15.153 -2.496 1.00 96.94 135 GLY A C 1
ATOM 884 O O . GLY A 1 135 ? 12.463 14.388 -1.630 1.00 96.94 135 GLY A O 1
ATOM 885 N N . ASN A 1 136 ? 12.046 15.868 -3.257 1.00 98.25 136 ASN A N 1
ATOM 886 C CA . ASN A 1 136 ? 10.607 15.587 -3.280 1.00 98.25 136 ASN A CA 1
ATOM 887 C C . ASN A 1 136 ? 10.264 14.676 -4.468 1.00 98.25 136 ASN A C 1
ATOM 889 O O . ASN A 1 136 ? 10.848 14.846 -5.537 1.00 98.25 136 ASN A O 1
ATOM 893 N N . ALA A 1 137 ? 9.336 13.741 -4.291 1.00 98.44 137 ALA A N 1
ATOM 894 C CA . ALA A 1 137 ? 8.705 13.005 -5.382 1.00 98.44 137 ALA A CA 1
ATOM 895 C C . ALA A 1 137 ? 7.271 13.522 -5.561 1.00 98.44 137 ALA A C 1
ATOM 897 O O . ALA A 1 137 ? 6.557 13.693 -4.573 1.00 98.44 137 ALA A O 1
ATOM 898 N N . GLU A 1 138 ? 6.883 13.831 -6.800 1.00 98.25 138 GLU A N 1
ATOM 899 C CA . GLU A 1 138 ? 5.549 14.339 -7.144 1.00 98.25 138 GLU A CA 1
ATOM 900 C C . GLU A 1 138 ? 4.996 13.628 -8.391 1.00 98.25 138 GLU A C 1
ATOM 902 O O . GLU A 1 138 ? 5.441 13.895 -9.513 1.00 98.25 138 GLU A O 1
ATOM 907 N N . GLY A 1 139 ? 3.991 12.787 -8.189 1.00 96.06 139 GLY A N 1
ATOM 908 C CA . GLY A 1 139 ? 3.301 11.993 -9.202 1.00 96.06 139 GLY A CA 1
ATOM 909 C C . GLY A 1 139 ? 2.109 11.312 -8.555 1.00 96.06 139 GLY A C 1
ATOM 910 O O . GLY A 1 139 ? 2.284 10.798 -7.454 1.00 96.06 139 GLY A O 1
ATOM 911 N N . GLY A 1 140 ? 0.939 11.378 -9.195 1.00 95.38 140 GLY A N 1
ATOM 912 C CA . GLY A 1 140 ? -0.154 10.466 -8.866 1.00 95.38 140 GLY A CA 1
ATOM 913 C C . GLY A 1 140 ? -0.942 10.042 -10.102 1.00 95.38 140 GLY A C 1
ATOM 914 O O . GLY A 1 140 ? -0.941 10.770 -11.113 1.00 95.38 140 GLY A O 1
ATOM 915 N N . GLY A 1 141 ? -1.637 8.908 -9.999 1.00 97.94 141 GLY A N 1
ATOM 916 C CA . GLY A 1 141 ? -2.238 8.226 -11.142 1.00 97.94 141 GLY A CA 1
ATOM 917 C C . GLY A 1 141 ? -3.538 7.461 -10.858 1.00 97.94 141 GLY A C 1
ATOM 918 O O . GLY A 1 141 ? -4.479 7.960 -10.243 1.00 97.94 141 GLY A O 1
ATOM 919 N N . ASN A 1 142 ? -3.660 6.303 -11.500 1.00 98.62 142 ASN A N 1
ATOM 920 C CA . ASN A 1 142 ? -4.688 5.276 -11.274 1.00 98.62 142 ASN A CA 1
ATOM 921 C C . ASN A 1 142 ? -4.031 3.995 -11.769 1.00 98.62 142 ASN A C 1
ATOM 923 O O . ASN A 1 142 ? -4.216 3.601 -12.932 1.00 98.62 142 ASN A O 1
ATOM 927 N N . ASP A 1 143 ? -3.196 3.436 -10.918 1.00 98.81 143 ASP A N 1
ATOM 928 C CA . ASP A 1 143 ? -2.139 2.517 -11.285 1.00 98.81 143 ASP A CA 1
ATOM 929 C C . ASP A 1 143 ? -2.529 1.078 -10.943 1.00 98.81 143 ASP A C 1
ATOM 931 O O . ASP A 1 143 ? -3.450 0.794 -10.168 1.00 98.81 143 ASP A O 1
ATOM 935 N N . LEU A 1 144 ? -1.889 0.135 -11.627 1.00 98.88 144 LEU A N 1
ATOM 936 C CA . LEU A 1 144 ? -2.100 -1.294 -11.435 1.00 98.88 144 LEU A CA 1
ATOM 937 C C . LEU A 1 144 ? -0.753 -1.957 -11.199 1.00 98.88 144 LEU A C 1
ATOM 939 O O . LEU A 1 144 ? 0.019 -2.128 -12.142 1.00 98.88 144 LEU A O 1
ATOM 943 N N . LEU A 1 145 ? -0.511 -2.350 -9.955 1.00 98.88 145 LEU A N 1
ATOM 944 C CA . LEU A 1 145 ? 0.665 -3.102 -9.542 1.00 98.88 145 LEU A CA 1
ATOM 945 C C . LEU A 1 145 ? 0.227 -4.543 -9.232 1.00 98.88 145 LEU A C 1
ATOM 947 O O . LEU A 1 145 ? -0.775 -4.766 -8.551 1.00 98.88 145 LEU A O 1
ATOM 951 N N . GLU A 1 146 ? 0.950 -5.516 -9.773 1.00 98.88 146 GLU A N 1
ATOM 952 C CA . GLU A 1 146 ? 0.788 -6.950 -9.498 1.00 98.88 146 GLU A CA 1
ATOM 953 C C . GLU A 1 146 ? 2.187 -7.492 -9.185 1.00 98.88 146 GLU A C 1
ATOM 955 O O . GLU A 1 146 ? 3.023 -7.527 -10.089 1.00 98.88 146 GLU A O 1
ATOM 960 N N . GLY A 1 147 ? 2.451 -7.814 -7.915 1.00 98.56 147 GLY A N 1
ATOM 961 C CA . GLY A 1 147 ? 3.740 -8.312 -7.426 1.00 98.56 147 GLY A CA 1
ATOM 962 C C . GLY A 1 147 ? 4.059 -9.665 -8.044 1.00 98.56 147 GLY A C 1
ATOM 963 O O . GLY A 1 147 ? 4.785 -9.750 -9.034 1.00 98.56 147 GLY A O 1
ATOM 964 N N . GLY A 1 148 ? 3.356 -10.702 -7.596 1.00 98.56 148 GLY A N 1
ATOM 965 C CA . GLY A 1 148 ? 3.325 -12.011 -8.238 1.00 98.56 148 GLY A CA 1
ATOM 966 C C . GLY A 1 148 ? 3.659 -13.128 -7.264 1.00 98.56 148 GLY A C 1
ATOM 967 O O . GLY A 1 148 ? 2.751 -13.721 -6.678 1.00 98.56 148 GLY A O 1
ATOM 968 N N . SER A 1 149 ? 4.939 -13.480 -7.142 1.00 98.44 149 SER A N 1
ATOM 969 C CA . SER A 1 149 ? 5.398 -14.412 -6.110 1.00 98.44 149 SER A CA 1
ATOM 970 C C . SER A 1 149 ? 6.791 -14.068 -5.589 1.00 98.44 149 SER A C 1
ATOM 972 O O . SER A 1 149 ? 7.773 -14.208 -6.325 1.00 98.44 149 SER A O 1
ATOM 974 N 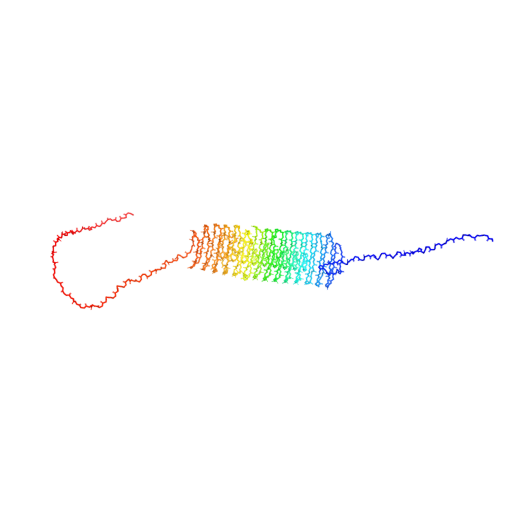N . GLY A 1 150 ? 6.866 -13.763 -4.300 1.00 98.31 150 GLY A N 1
ATOM 975 C CA . GLY A 1 150 ? 8.020 -13.220 -3.589 1.00 98.31 150 GLY A CA 1
ATOM 976 C C . GLY A 1 150 ? 7.529 -12.327 -2.454 1.00 98.31 150 GLY A C 1
ATOM 977 O O . GLY A 1 150 ? 6.331 -12.272 -2.217 1.00 98.31 150 GLY A O 1
ATOM 978 N N . ALA A 1 151 ? 8.439 -11.705 -1.706 1.00 98.50 151 ALA A N 1
ATOM 979 C CA . ALA A 1 151 ? 8.065 -10.712 -0.692 1.00 98.50 151 ALA A CA 1
ATOM 980 C C . ALA A 1 151 ? 8.235 -9.293 -1.259 1.00 98.50 151 ALA A C 1
ATOM 982 O O . ALA A 1 151 ? 9.354 -8.764 -1.295 1.00 98.50 151 ALA A O 1
ATOM 983 N N . ASP A 1 152 ? 7.133 -8.698 -1.701 1.00 98.56 152 ASP A N 1
ATOM 984 C CA . ASP A 1 152 ? 7.108 -7.511 -2.548 1.00 98.56 152 ASP A CA 1
ATOM 985 C C . ASP A 1 152 ? 6.868 -6.209 -1.762 1.00 98.56 152 ASP A C 1
ATOM 987 O O . ASP A 1 152 ? 6.234 -6.165 -0.705 1.00 98.56 152 ASP A O 1
ATOM 991 N N . PHE A 1 153 ? 7.389 -5.098 -2.292 1.00 98.19 153 PHE A N 1
ATOM 992 C CA . PHE A 1 153 ? 7.285 -3.764 -1.688 1.00 98.19 153 PHE A CA 1
ATOM 993 C C . PHE A 1 153 ? 6.620 -2.789 -2.660 1.00 98.19 153 PHE A C 1
ATOM 995 O O . PHE A 1 153 ? 7.263 -2.288 -3.588 1.00 98.19 153 PHE A O 1
ATOM 1002 N N . MET A 1 154 ? 5.353 -2.449 -2.421 1.00 98.62 154 MET A N 1
ATOM 1003 C CA . MET A 1 154 ? 4.533 -1.658 -3.343 1.00 98.62 154 MET A CA 1
ATOM 1004 C C . MET A 1 154 ? 4.148 -0.277 -2.800 1.00 98.62 154 MET A C 1
ATOM 1006 O O . MET A 1 154 ? 3.788 -0.086 -1.639 1.00 98.62 154 MET A O 1
ATOM 1010 N N . THR A 1 155 ? 4.212 0.717 -3.681 1.00 98.75 155 THR A N 1
ATOM 1011 C CA . THR A 1 155 ? 3.721 2.085 -3.469 1.00 98.75 155 THR A CA 1
ATOM 1012 C C . THR A 1 155 ? 3.004 2.498 -4.750 1.00 98.75 155 THR A C 1
ATOM 1014 O O . THR A 1 155 ? 3.661 2.526 -5.792 1.00 98.75 155 THR A O 1
ATOM 1017 N N . GLY A 1 156 ? 1.693 2.750 -4.719 1.00 98.38 156 GLY A N 1
ATOM 1018 C CA . GLY A 1 156 ? 0.940 3.034 -5.949 1.00 98.38 156 GLY A CA 1
ATOM 1019 C C . GLY A 1 156 ? 1.340 4.356 -6.598 1.00 98.38 156 GLY A C 1
ATOM 1020 O O . GLY A 1 156 ? 1.560 4.378 -7.800 1.00 98.38 156 GLY A O 1
ATOM 1021 N N . ASP A 1 157 ? 1.603 5.403 -5.814 1.00 98.38 157 ASP A N 1
ATOM 1022 C CA . ASP A 1 157 ? 2.122 6.677 -6.316 1.00 98.38 157 ASP A CA 1
ATOM 1023 C C . ASP A 1 157 ? 3.663 6.786 -6.176 1.00 98.38 157 ASP A C 1
ATOM 1025 O O . ASP A 1 157 ? 4.445 6.155 -6.881 1.00 98.38 157 ASP A O 1
ATOM 1029 N N . SER A 1 158 ? 4.131 7.661 -5.277 1.00 98.31 158 SER A N 1
ATOM 1030 C CA . SER A 1 158 ? 5.448 8.280 -5.261 1.00 98.31 158 SER A CA 1
ATOM 1031 C C . SER A 1 158 ? 6.192 7.955 -3.969 1.00 98.31 158 SER A C 1
ATOM 1033 O O . SER A 1 158 ? 5.619 7.922 -2.878 1.00 98.31 158 SER A O 1
ATOM 1035 N N . ARG A 1 159 ? 7.516 7.794 -4.055 1.00 98.50 159 ARG A N 1
ATOM 1036 C CA . ARG A 1 159 ? 8.364 7.428 -2.911 1.00 98.50 159 ARG A CA 1
ATOM 1037 C C . ARG A 1 159 ? 9.562 8.371 -2.742 1.00 98.50 159 ARG A C 1
ATOM 1039 O O . ARG A 1 159 ? 10.230 8.761 -3.700 1.00 98.50 159 ARG A O 1
ATOM 1046 N N . SER A 1 160 ? 9.860 8.736 -1.496 1.00 98.12 160 SER A N 1
ATOM 1047 C CA . SER A 1 160 ? 11.010 9.572 -1.116 1.00 98.12 160 SER A CA 1
ATOM 1048 C C . SER A 1 160 ? 11.807 8.911 0.008 1.00 98.12 160 SER A C 1
ATOM 1050 O O . SER A 1 160 ? 11.309 8.770 1.122 1.00 98.12 160 SER A O 1
ATOM 1052 N N . GLU A 1 161 ? 13.057 8.529 -0.257 1.00 95.94 161 GLU A N 1
ATOM 1053 C CA . GLU A 1 161 ? 13.860 7.687 0.651 1.00 95.94 161 GLU A CA 1
ATOM 1054 C C . GLU A 1 161 ? 14.658 8.469 1.712 1.00 95.94 161 GLU A C 1
ATOM 1056 O O . GLU A 1 161 ? 15.218 7.876 2.640 1.00 95.94 161 GLU A O 1
ATOM 1061 N N . SER A 1 162 ? 14.761 9.802 1.606 1.00 93.81 162 SER A N 1
ATOM 1062 C CA . SER A 1 162 ? 15.539 10.581 2.579 1.00 93.81 162 SER A CA 1
ATOM 1063 C C . SER A 1 162 ? 15.132 12.047 2.727 1.00 93.81 162 SER A C 1
ATOM 1065 O O . SER A 1 162 ? 15.589 12.921 1.981 1.00 93.81 162 SER A O 1
ATOM 1067 N N . ASN A 1 163 ? 14.400 12.332 3.812 1.00 87.25 163 ASN A N 1
ATOM 1068 C CA . ASN A 1 163 ? 14.150 13.678 4.361 1.00 87.25 163 ASN A CA 1
ATOM 1069 C C . ASN A 1 163 ? 13.475 14.674 3.395 1.00 87.25 163 ASN A C 1
ATOM 1071 O O . ASN A 1 163 ? 13.606 15.892 3.559 1.00 87.25 163 ASN A O 1
ATOM 1075 N N . GLY A 1 164 ? 12.764 14.177 2.388 1.00 95.69 164 GLY A N 1
ATOM 1076 C CA . GLY A 1 164 ? 11.933 14.977 1.495 1.00 95.69 164 GLY A CA 1
ATOM 1077 C C . GLY A 1 164 ? 10.559 14.342 1.316 1.00 95.69 164 GLY A C 1
ATOM 1078 O O . GLY A 1 164 ? 10.322 13.238 1.804 1.00 95.69 164 GLY A O 1
ATOM 1079 N N . ASN A 1 165 ? 9.636 15.063 0.688 1.00 98.19 165 ASN A N 1
ATOM 1080 C CA . ASN A 1 165 ? 8.221 14.694 0.710 1.00 98.19 165 ASN A CA 1
ATOM 1081 C C . ASN A 1 165 ? 7.845 13.831 -0.499 1.00 98.19 165 ASN A C 1
ATOM 1083 O O . ASN A 1 165 ? 8.372 14.054 -1.587 1.00 98.19 165 ASN A O 1
ATOM 1087 N N . ALA A 1 166 ? 6.909 12.908 -0.315 1.00 98.44 166 ALA A N 1
ATOM 1088 C CA . ALA A 1 166 ? 6.236 12.205 -1.403 1.00 98.44 166 ALA A CA 1
ATOM 1089 C C . ALA A 1 166 ? 4.821 12.773 -1.572 1.00 98.44 166 ALA A C 1
ATOM 1091 O O . ALA A 1 166 ? 4.188 13.149 -0.580 1.00 98.44 166 ALA A O 1
ATOM 1092 N N . LYS A 1 167 ? 4.360 12.904 -2.817 1.00 98.25 167 LYS A N 1
ATOM 1093 C CA . LYS A 1 167 ? 3.031 13.422 -3.149 1.00 98.25 167 LYS A CA 1
ATOM 1094 C C . LYS A 1 167 ? 2.451 12.696 -4.352 1.00 98.25 167 LYS A C 1
ATOM 1096 O O . LYS A 1 167 ? 3.090 12.737 -5.405 1.00 98.25 167 LYS A O 1
ATOM 1101 N N . GLY A 1 168 ? 1.228 12.207 -4.213 1.00 97.00 168 GLY A N 1
ATOM 1102 C CA . GLY A 1 168 ? 0.446 11.594 -5.280 1.00 97.00 168 GLY A CA 1
ATOM 1103 C C . GLY A 1 168 ? -1.051 11.636 -4.997 1.00 97.00 168 GLY A C 1
ATOM 1104 O O . GLY A 1 168 ? -1.516 12.576 -4.343 1.00 97.00 168 GLY A O 1
ATOM 1105 N N . GLY A 1 169 ? -1.792 10.692 -5.557 1.00 95.56 169 GLY A N 1
ATOM 1106 C CA . GLY A 1 169 ? -3.160 10.374 -5.182 1.00 95.56 169 GLY A CA 1
ATOM 1107 C C . GLY A 1 169 ? -3.956 9.862 -6.373 1.00 95.56 169 GLY A C 1
ATOM 1108 O O . GLY A 1 169 ? -4.040 10.553 -7.401 1.00 95.56 169 GLY A O 1
ATOM 1109 N N . GLY A 1 170 ? -4.597 8.708 -6.202 1.00 97.81 170 GLY A N 1
ATOM 1110 C CA . GLY A 1 170 ? -5.262 8.000 -7.288 1.00 97.81 170 GLY A CA 1
ATOM 1111 C C . GLY A 1 170 ? -6.494 7.197 -6.892 1.00 97.81 170 GLY A C 1
ATOM 1112 O O . GLY A 1 170 ? -7.228 7.524 -5.977 1.00 97.81 170 GLY A O 1
ATOM 1113 N N . ASN A 1 171 ? -6.801 6.181 -7.684 1.00 98.56 171 ASN A N 1
ATOM 1114 C CA . ASN A 1 171 ? -7.625 5.053 -7.246 1.00 98.56 171 ASN A CA 1
ATOM 1115 C C . ASN A 1 171 ? -6.925 3.838 -7.835 1.00 98.56 171 ASN A C 1
ATOM 1117 O O . ASN A 1 171 ? -7.175 3.469 -8.997 1.00 98.56 171 ASN A O 1
ATOM 1121 N N . ASP A 1 172 ? -6.022 3.303 -7.046 1.00 98.75 172 ASP A N 1
ATOM 1122 C CA . ASP A 1 172 ? -4.995 2.367 -7.421 1.00 98.75 172 ASP A CA 1
ATOM 1123 C C . ASP A 1 172 ? -5.419 0.949 -7.070 1.00 98.75 172 ASP A C 1
ATOM 1125 O O . ASP A 1 172 ? -6.450 0.669 -6.440 1.00 98.75 172 ASP A O 1
ATOM 1129 N N . ARG A 1 173 ? -4.686 0.005 -7.646 1.00 98.88 173 ARG A N 1
ATOM 1130 C CA . ARG A 1 173 ? -5.019 -1.410 -7.602 1.00 98.88 173 ARG A CA 1
ATOM 1131 C C . ARG A 1 173 ? -3.738 -2.197 -7.408 1.00 98.88 173 ARG A C 1
ATOM 1133 O O . ARG A 1 173 ? -3.035 -2.457 -8.382 1.00 98.88 173 ARG A O 1
ATOM 1140 N N . LEU A 1 174 ? -3.458 -2.553 -6.166 1.00 98.88 174 LEU A N 1
ATOM 1141 C CA . LEU A 1 174 ? -2.242 -3.245 -5.769 1.00 98.88 174 LEU A CA 1
ATOM 1142 C C . LEU A 1 174 ? -2.618 -4.682 -5.387 1.00 98.88 174 LEU A C 1
ATOM 1144 O O . LEU A 1 174 ? -3.529 -4.905 -4.588 1.00 98.88 174 LEU A O 1
ATOM 1148 N N . PHE A 1 175 ? -1.942 -5.649 -5.998 1.00 98.88 175 PHE A N 1
ATOM 1149 C CA . PHE A 1 175 ? -2.109 -7.075 -5.728 1.00 98.88 175 PHE A CA 1
ATOM 1150 C C . PHE A 1 175 ? -0.739 -7.647 -5.384 1.00 98.88 175 PHE A C 1
ATOM 1152 O O . PHE A 1 175 ? 0.146 -7.574 -6.233 1.00 98.88 175 PHE A O 1
ATOM 1159 N N . GLY A 1 176 ? -0.573 -8.167 -4.169 1.00 98.50 176 GLY A N 1
ATOM 1160 C CA . GLY A 1 176 ? 0.665 -8.795 -3.707 1.00 98.50 176 GLY A CA 1
ATOM 1161 C C . GLY A 1 176 ? 0.922 -10.099 -4.452 1.00 98.50 176 GLY A C 1
ATOM 1162 O O . GLY A 1 176 ? 1.484 -10.108 -5.549 1.00 98.50 176 GLY A O 1
ATOM 1163 N N . GLY A 1 177 ? 0.350 -11.190 -3.953 1.00 98.56 177 GLY A N 1
ATOM 1164 C CA . GLY A 1 177 ? 0.263 -12.464 -4.657 1.00 98.56 177 GLY A CA 1
ATOM 1165 C C . GLY A 1 177 ? 0.547 -13.655 -3.752 1.00 98.56 177 GLY A C 1
ATOM 1166 O O . GLY A 1 177 ? -0.304 -14.041 -2.953 1.00 98.56 177 GLY A O 1
ATOM 1167 N N . ASP A 1 178 ? 1.698 -14.296 -3.957 1.00 98.25 178 ASP A N 1
ATOM 1168 C CA . ASP A 1 178 ? 2.210 -15.404 -3.140 1.00 98.25 178 ASP A CA 1
ATOM 1169 C C . ASP A 1 178 ? 3.514 -14.979 -2.420 1.00 98.25 178 ASP A C 1
ATOM 1171 O O . ASP A 1 178 ? 4.604 -15.152 -2.976 1.00 98.25 178 ASP A O 1
ATOM 1175 N N . GLY A 1 179 ? 3.429 -14.539 -1.164 1.00 97.88 179 GLY A N 1
ATOM 1176 C CA . GLY A 1 179 ? 4.566 -14.237 -0.285 1.00 97.88 179 GLY A CA 1
ATOM 1177 C C . GLY A 1 179 ? 4.196 -13.256 0.828 1.00 97.88 179 GLY A C 1
ATOM 1178 O O . GLY A 1 179 ? 3.057 -12.832 0.893 1.00 97.88 179 GLY A O 1
ATOM 1179 N N . ASP A 1 180 ? 5.127 -12.974 1.747 1.00 98.00 180 ASP A N 1
ATOM 1180 C CA . ASP A 1 180 ? 4.863 -12.131 2.926 1.00 98.00 180 ASP A CA 1
ATOM 1181 C C . ASP A 1 180 ? 5.082 -10.642 2.564 1.00 98.00 180 ASP A C 1
ATOM 1183 O O . ASP A 1 180 ? 6.199 -10.121 2.703 1.00 98.00 180 ASP A O 1
ATOM 1187 N N . ASP A 1 181 ? 4.040 -9.964 2.076 1.00 97.62 181 ASP A N 1
ATOM 1188 C CA . ASP A 1 181 ? 4.132 -8.622 1.482 1.00 97.62 181 ASP A CA 1
ATOM 1189 C C . ASP A 1 181 ? 4.006 -7.515 2.548 1.00 97.62 181 ASP A C 1
ATOM 1191 O O . ASP A 1 181 ? 2.976 -6.854 2.695 1.00 97.62 181 ASP A O 1
ATOM 1195 N N . GLU A 1 182 ? 5.078 -7.303 3.325 1.00 91.31 182 GLU A N 1
ATOM 1196 C CA . GLU A 1 182 ? 5.104 -6.429 4.522 1.00 91.31 182 GLU A CA 1
ATOM 1197 C C . GLU A 1 182 ? 4.687 -4.962 4.249 1.00 91.31 182 GLU A C 1
ATOM 1199 O O . GLU A 1 182 ? 4.284 -4.258 5.180 1.00 91.31 182 GLU A O 1
ATOM 1204 N N . HIS A 1 183 ? 4.768 -4.474 3.001 1.00 92.38 183 HIS A N 1
ATOM 1205 C CA . HIS A 1 183 ? 4.453 -3.083 2.653 1.00 92.38 183 HIS A CA 1
ATOM 1206 C C . HIS A 1 183 ? 3.759 -2.906 1.293 1.00 92.38 183 HIS A C 1
ATOM 1208 O O . HIS A 1 183 ? 4.404 -2.699 0.262 1.00 92.38 183 HIS A O 1
ATOM 1214 N N . ILE A 1 184 ? 2.429 -2.840 1.334 1.00 98.38 184 ILE A N 1
ATOM 1215 C CA . ILE A 1 184 ? 1.544 -2.415 0.249 1.00 98.38 184 ILE A CA 1
ATOM 1216 C C . ILE A 1 184 ? 0.875 -1.094 0.663 1.00 98.38 184 ILE A C 1
ATOM 1218 O O . ILE A 1 184 ? -0.021 -1.087 1.504 1.00 98.38 184 ILE A O 1
ATOM 1222 N N . SER A 1 185 ? 1.307 0.039 0.098 1.00 98.31 185 SER A N 1
ATOM 1223 C CA . SER A 1 185 ? 0.674 1.357 0.317 1.00 98.31 185 SER A CA 1
ATOM 1224 C C . SER A 1 185 ? 0.012 1.858 -0.963 1.00 98.31 185 SER A C 1
ATOM 1226 O O . SER A 1 185 ? 0.699 1.938 -1.985 1.00 98.31 185 SER A O 1
ATOM 1228 N N . GLY A 1 186 ? -1.278 2.203 -0.918 1.00 98.31 186 GLY A N 1
ATOM 1229 C CA . GLY A 1 186 ? -2.011 2.661 -2.103 1.00 98.31 186 GLY A CA 1
ATOM 1230 C C . GLY A 1 186 ? -1.423 3.935 -2.701 1.00 98.31 186 GLY A C 1
ATOM 1231 O O . GLY A 1 186 ? -1.100 3.930 -3.878 1.00 98.31 186 GLY A O 1
ATOM 1232 N N . ASP A 1 187 ? -1.136 4.956 -1.894 1.00 98.12 187 ASP A N 1
ATOM 1233 C CA . ASP A 1 187 ? -0.566 6.213 -2.387 1.00 98.12 187 ASP A CA 1
ATOM 1234 C C . ASP A 1 187 ? 0.974 6.287 -2.243 1.00 98.12 187 ASP A C 1
ATOM 1236 O O . ASP A 1 187 ? 1.743 5.670 -2.976 1.00 98.12 187 ASP A O 1
ATOM 1240 N N . SER A 1 188 ? 1.459 7.117 -1.307 1.00 98.19 188 SER A N 1
ATOM 1241 C CA . SER A 1 188 ? 2.775 7.742 -1.293 1.00 98.19 188 SER A CA 1
ATOM 1242 C C . SER A 1 188 ? 3.523 7.444 0.004 1.00 98.19 188 SER A C 1
ATOM 1244 O O . SER A 1 188 ? 2.959 7.482 1.099 1.00 98.19 188 SER A O 1
ATOM 1246 N N . VAL A 1 189 ? 4.839 7.232 -0.087 1.00 98.31 189 VAL A N 1
ATOM 1247 C CA . VAL A 1 189 ? 5.671 6.868 1.075 1.00 98.31 189 VAL A CA 1
ATOM 1248 C C . VAL A 1 189 ? 6.877 7.797 1.228 1.00 98.31 189 VAL A C 1
ATOM 1250 O O . VAL A 1 189 ? 7.690 7.955 0.313 1.00 98.31 189 VAL A O 1
ATOM 1253 N N . ALA A 1 190 ? 7.044 8.393 2.415 1.00 97.75 190 ALA A N 1
ATOM 1254 C CA . ALA A 1 190 ? 8.148 9.313 2.709 1.00 97.75 190 ALA A CA 1
ATOM 1255 C C . ALA A 1 190 ? 8.969 8.912 3.949 1.00 97.75 190 ALA A C 1
ATOM 1257 O O . ALA A 1 190 ? 8.515 8.937 5.093 1.00 97.75 190 ALA A O 1
ATOM 1258 N N . PHE A 1 191 ? 10.249 8.622 3.728 1.00 95.25 191 PHE A N 1
ATOM 1259 C CA . PHE A 1 191 ? 11.208 8.210 4.747 1.00 95.25 191 PHE A CA 1
ATOM 1260 C C . PHE A 1 191 ? 11.859 9.457 5.382 1.00 95.25 191 PHE A C 1
ATOM 1262 O O . PHE A 1 191 ? 12.852 10.013 4.893 1.00 95.25 191 PHE A O 1
ATOM 1269 N N . GLY A 1 192 ? 11.279 9.934 6.489 1.00 90.06 192 GLY A N 1
ATOM 1270 C CA . GLY A 1 192 ? 11.755 11.123 7.214 1.00 90.06 192 GLY A CA 1
ATOM 1271 C C . GLY A 1 192 ? 11.235 12.460 6.662 1.00 90.06 192 GLY A C 1
ATOM 1272 O O . GLY A 1 192 ? 11.771 13.515 7.010 1.00 90.06 192 GLY A O 1
ATOM 1273 N N . GLY A 1 193 ? 10.241 12.426 5.773 1.00 94.75 193 GLY A N 1
ATOM 1274 C CA . GLY A 1 193 ? 9.527 13.587 5.230 1.00 94.75 193 GLY A CA 1
ATOM 1275 C C . GLY A 1 193 ? 8.014 13.379 5.322 1.00 94.75 193 GLY A C 1
ATOM 1276 O O . GLY A 1 193 ? 7.568 12.418 5.936 1.00 94.75 193 GLY A O 1
ATOM 1277 N N . ASN A 1 194 ? 7.212 14.263 4.730 1.00 97.44 194 ASN A N 1
ATOM 1278 C CA . ASN A 1 194 ? 5.758 14.077 4.704 1.00 97.44 194 ASN A CA 1
ATOM 1279 C C . ASN A 1 194 ? 5.325 13.273 3.474 1.00 97.44 194 ASN A C 1
ATOM 1281 O O . ASN A 1 194 ? 5.902 13.450 2.400 1.00 97.44 194 ASN A O 1
ATOM 1285 N N . ALA A 1 195 ? 4.283 12.462 3.626 1.00 98.12 195 ALA A N 1
ATOM 1286 C CA . ALA A 1 195 ? 3.572 11.829 2.522 1.00 98.12 195 ALA A CA 1
ATOM 1287 C C . ALA A 1 195 ? 2.177 12.458 2.401 1.00 98.12 195 ALA A C 1
ATOM 1289 O O . ALA A 1 195 ? 1.534 12.729 3.417 1.00 98.12 195 ALA A O 1
ATOM 1290 N N . GLU A 1 196 ? 1.741 12.745 1.178 1.00 98.06 196 GLU A N 1
ATOM 1291 C CA . GLU A 1 196 ? 0.398 13.254 0.887 1.00 98.06 196 GLU A CA 1
ATOM 1292 C C . GLU A 1 196 ? -0.168 12.520 -0.338 1.00 98.06 196 GLU A C 1
ATOM 1294 O O . GLU A 1 196 ? 0.395 12.647 -1.424 1.00 98.06 196 GLU A O 1
ATOM 1299 N N . GLY A 1 197 ? -1.277 11.811 -0.172 1.00 96.19 197 GLY A N 1
ATOM 1300 C CA . GLY A 1 197 ? -2.007 11.088 -1.217 1.00 96.19 197 GLY A CA 1
ATOM 1301 C C . GLY A 1 197 ? -3.485 10.976 -0.848 1.00 96.19 197 GLY A C 1
ATOM 1302 O O . GLY A 1 197 ? -3.899 11.632 0.106 1.00 96.19 197 GLY A O 1
ATOM 1303 N N . GLY A 1 198 ? -4.292 10.258 -1.615 1.00 94.94 198 GLY A N 1
ATOM 1304 C CA . GLY A 1 198 ? -5.585 9.774 -1.138 1.00 94.94 198 GLY A CA 1
ATOM 1305 C C . GLY A 1 198 ? -6.540 9.455 -2.273 1.00 94.94 198 GLY A C 1
ATOM 1306 O O . GLY A 1 198 ? -6.656 10.237 -3.231 1.00 94.94 198 GLY A O 1
ATOM 1307 N N . GLY A 1 199 ? -7.279 8.356 -2.125 1.00 97.06 199 GLY A N 1
ATOM 1308 C CA . GLY A 1 199 ? -7.978 7.755 -3.247 1.00 97.06 199 GLY A CA 1
ATOM 1309 C C . GLY A 1 199 ? -9.303 7.068 -2.957 1.00 97.06 199 GLY A C 1
ATOM 1310 O O . GLY A 1 199 ? -10.209 7.637 -2.347 1.00 97.06 199 GLY A O 1
ATOM 1311 N N . ASN A 1 200 ? -9.521 5.931 -3.620 1.00 98.38 200 ASN A N 1
ATOM 1312 C CA . ASN A 1 200 ? -10.457 4.879 -3.195 1.00 98.38 200 ASN A CA 1
ATOM 1313 C C . ASN A 1 200 ? -9.872 3.580 -3.753 1.00 98.38 200 ASN A C 1
ATOM 1315 O O . ASN A 1 200 ? -10.149 3.218 -4.911 1.00 98.38 200 ASN A O 1
ATOM 1319 N N . ASP A 1 201 ? -9.025 2.959 -2.955 1.00 98.75 201 ASP A N 1
ATOM 1320 C CA . ASP A 1 201 ? -7.977 2.056 -3.401 1.00 98.75 201 ASP A CA 1
ATOM 1321 C C . ASP A 1 201 ? -8.373 0.598 -3.183 1.00 98.75 201 ASP A C 1
ATOM 1323 O O . ASP A 1 201 ? -9.255 0.259 -2.385 1.00 98.75 201 ASP A O 1
ATOM 1327 N N . LEU A 1 202 ? -7.794 -0.291 -3.987 1.00 98.81 202 LEU A N 1
ATOM 1328 C CA . LEU A 1 202 ? -8.055 -1.724 -3.915 1.00 98.81 202 LEU A CA 1
ATOM 1329 C C . LEU A 1 202 ? -6.744 -2.461 -3.690 1.00 98.81 202 LEU A C 1
ATOM 1331 O O . LEU A 1 202 ? -5.990 -2.676 -4.639 1.00 98.81 202 LEU A O 1
ATOM 1335 N N . LEU A 1 203 ? -6.536 -2.879 -2.447 1.00 98.88 203 LEU A N 1
ATOM 1336 C CA . LEU A 1 203 ? -5.390 -3.663 -2.017 1.00 98.88 203 LEU A CA 1
ATOM 1337 C C . LEU A 1 203 ? -5.852 -5.099 -1.716 1.00 98.88 203 LEU A C 1
ATOM 1339 O O . LEU A 1 203 ? -6.858 -5.320 -1.036 1.00 98.88 203 LEU A O 1
ATOM 1343 N N . ASP A 1 204 ? -5.130 -6.074 -2.251 1.00 98.81 204 ASP A N 1
ATOM 1344 C CA . ASP A 1 204 ? -5.295 -7.512 -1.998 1.00 98.81 204 ASP A CA 1
ATOM 1345 C C . ASP A 1 204 ? -3.879 -8.049 -1.733 1.00 98.81 204 ASP A C 1
ATOM 1347 O O . ASP A 1 204 ? -3.048 -7.978 -2.639 1.00 98.81 204 ASP A O 1
ATOM 1351 N N . GLY A 1 205 ? -3.589 -8.514 -0.516 1.00 98.25 205 GLY A N 1
ATOM 1352 C CA . GLY A 1 205 ? -2.294 -9.106 -0.159 1.00 98.25 205 GLY A CA 1
ATOM 1353 C C . GLY A 1 205 ? -2.106 -10.422 -0.906 1.00 98.25 205 GLY A C 1
ATOM 1354 O O . GLY A 1 205 ? -1.466 -10.464 -1.954 1.00 98.25 205 GLY A O 1
ATOM 1355 N N . GLY A 1 206 ? -2.830 -11.461 -0.492 1.00 98.38 206 GLY A N 1
ATOM 1356 C CA . GLY A 1 206 ? -2.963 -12.703 -1.249 1.00 98.38 206 GLY A CA 1
ATOM 1357 C C . GLY A 1 206 ? -2.771 -13.941 -0.384 1.00 98.38 206 GLY A C 1
ATOM 1358 O O . GLY A 1 206 ? -3.703 -14.353 0.308 1.00 98.38 206 GLY A O 1
ATOM 1359 N N . ASN A 1 207 ? -1.617 -14.599 -0.506 1.00 97.81 207 ASN A N 1
ATOM 1360 C CA . ASN A 1 207 ? -1.188 -15.705 0.352 1.00 97.81 207 ASN A CA 1
ATOM 1361 C C . ASN A 1 207 ? 0.151 -15.345 1.015 1.00 97.81 207 ASN A C 1
ATOM 1363 O O . ASN A 1 207 ? 1.191 -15.455 0.366 1.00 97.81 207 ASN A O 1
ATOM 1367 N N . GLY A 1 208 ? 0.134 -15.052 2.309 1.00 97.06 208 GLY A N 1
ATOM 1368 C CA . GLY A 1 208 ? 1.287 -14.546 3.052 1.00 97.06 208 GLY A CA 1
ATOM 1369 C C . GLY A 1 208 ? 0.852 -13.965 4.386 1.00 97.06 208 GLY A C 1
ATOM 1370 O O . GLY A 1 208 ? -0.325 -14.041 4.718 1.00 97.06 208 GLY A O 1
ATOM 1371 N N . ASP A 1 209 ? 1.788 -13.426 5.162 1.00 97.44 209 ASP A N 1
ATOM 1372 C CA . ASP A 1 209 ? 1.463 -12.511 6.262 1.00 97.44 209 ASP A CA 1
ATOM 1373 C C . ASP A 1 209 ? 1.703 -11.058 5.781 1.00 97.44 209 ASP A C 1
ATOM 1375 O O . ASP A 1 209 ? 2.848 -10.599 5.758 1.00 97.44 209 ASP A O 1
ATOM 1379 N N . ASP A 1 210 ? 0.634 -10.342 5.401 1.00 98.06 210 ASP A N 1
ATOM 1380 C CA . ASP A 1 210 ? 0.725 -9.121 4.566 1.00 98.06 210 ASP A CA 1
ATOM 1381 C C . ASP A 1 210 ? 0.500 -7.788 5.321 1.00 98.06 210 ASP A C 1
ATOM 1383 O O . ASP A 1 210 ? -0.218 -7.715 6.324 1.00 98.06 210 ASP A O 1
ATOM 1387 N N . GLY A 1 211 ? 1.080 -6.688 4.824 1.00 98.25 211 GLY A N 1
ATOM 1388 C CA . GLY A 1 211 ? 0.942 -5.338 5.393 1.00 98.25 211 GLY A CA 1
ATOM 1389 C C . GLY A 1 211 ? 0.304 -4.337 4.430 1.00 98.25 211 GLY A C 1
ATOM 1390 O O . GLY A 1 211 ? 0.956 -3.857 3.504 1.00 98.25 211 GLY A O 1
ATOM 1391 N N . LEU A 1 212 ? -0.964 -3.987 4.661 1.00 98.69 212 LEU A N 1
ATOM 1392 C CA . LEU A 1 212 ? -1.778 -3.152 3.772 1.00 98.69 212 LEU A CA 1
ATOM 1393 C C . LEU A 1 212 ? -2.129 -1.794 4.401 1.00 98.69 212 LEU A C 1
ATOM 1395 O O . LEU A 1 212 ? -2.650 -1.721 5.517 1.00 98.69 212 LEU A O 1
ATOM 1399 N N . LEU A 1 213 ? -1.933 -0.727 3.626 1.00 98.44 213 LEU A N 1
ATOM 1400 C CA . LEU A 1 213 ? -2.272 0.655 3.967 1.00 98.44 213 LEU A CA 1
ATOM 1401 C C . LEU A 1 213 ? -2.979 1.325 2.780 1.00 98.44 213 LEU A C 1
ATOM 1403 O O . LEU A 1 213 ? -2.382 1.399 1.706 1.00 98.44 213 LEU A O 1
ATOM 1407 N N . GLY A 1 214 ? -4.215 1.807 2.942 1.00 98.12 214 GLY A N 1
ATOM 1408 C CA . GLY A 1 214 ? -4.980 2.351 1.808 1.00 98.12 214 GLY A CA 1
ATOM 1409 C C . GLY A 1 214 ? -4.368 3.612 1.203 1.00 98.12 214 GLY A C 1
ATOM 1410 O O . GLY A 1 214 ? -4.167 3.643 -0.005 1.00 98.12 214 GLY A O 1
ATOM 1411 N N . ASP A 1 215 ? -3.964 4.583 2.024 1.00 97.75 215 ASP A N 1
ATOM 1412 C CA . ASP A 1 215 ? -3.344 5.830 1.568 1.00 97.75 215 ASP A CA 1
ATOM 1413 C C . ASP A 1 215 ? -1.785 5.811 1.688 1.00 97.75 215 ASP A C 1
ATOM 1415 O O . ASP A 1 215 ? -1.052 5.127 0.971 1.00 97.75 215 ASP A O 1
ATOM 1419 N N . SER A 1 216 ? -1.241 6.628 2.605 1.00 97.62 216 SER A N 1
ATOM 1420 C CA . SER A 1 216 ? 0.107 7.192 2.609 1.00 97.62 216 SER A CA 1
ATOM 1421 C C . SER A 1 216 ? 0.860 6.899 3.911 1.00 97.62 216 SER A C 1
ATOM 1423 O O . SER A 1 216 ? 0.308 7.036 5.007 1.00 97.62 216 SER A O 1
ATOM 1425 N N . ALA A 1 217 ? 2.162 6.603 3.814 1.00 97.19 217 ALA A N 1
ATOM 1426 C CA . ALA A 1 217 ? 3.000 6.201 4.953 1.00 97.19 217 ALA A CA 1
ATOM 1427 C C . ALA A 1 217 ? 4.185 7.145 5.234 1.00 97.19 217 ALA A C 1
ATOM 1429 O O . ALA A 1 217 ? 4.865 7.641 4.329 1.00 97.19 217 ALA A O 1
ATOM 1430 N N . THR A 1 218 ? 4.521 7.323 6.518 1.00 96.25 218 THR A N 1
ATOM 1431 C CA . THR A 1 218 ? 5.749 8.024 6.960 1.00 96.25 218 THR A CA 1
ATOM 1432 C C . THR A 1 218 ? 6.558 7.237 8.009 1.00 96.25 218 THR A C 1
ATOM 1434 O O . THR A 1 218 ? 6.758 7.715 9.132 1.00 96.25 218 THR A O 1
ATOM 1437 N N . PRO A 1 219 ? 7.085 6.042 7.662 1.00 92.31 219 PRO A N 1
ATOM 1438 C CA . PRO A 1 219 ? 7.559 5.029 8.622 1.00 92.31 219 PRO A CA 1
ATOM 1439 C C . PRO A 1 219 ? 8.747 5.446 9.510 1.00 92.31 219 PRO A C 1
ATOM 1441 O O . PRO A 1 219 ? 8.987 4.848 10.555 1.00 92.31 219 PRO A O 1
ATOM 1444 N N . PHE A 1 220 ? 9.500 6.489 9.138 1.00 89.38 220 PHE A N 1
ATOM 1445 C CA . PHE A 1 220 ? 10.682 6.954 9.887 1.00 89.38 220 PHE A CA 1
ATOM 1446 C C . PHE A 1 220 ? 10.600 8.418 10.336 1.00 89.38 220 PHE A C 1
ATOM 1448 O O . PHE A 1 220 ? 11.625 9.077 10.540 1.00 89.38 220 PHE A O 1
ATOM 1455 N N . GLY A 1 221 ? 9.381 8.934 10.503 1.00 87.88 221 GLY A N 1
ATOM 1456 C CA . GLY A 1 221 ? 9.132 10.317 10.895 1.00 87.88 221 GLY A CA 1
ATOM 1457 C C . GLY A 1 221 ? 8.537 11.131 9.758 1.00 87.88 221 GLY A C 1
ATOM 1458 O O . GLY A 1 221 ? 9.017 11.080 8.630 1.00 87.88 221 GLY A O 1
ATOM 1459 N N . GLY A 1 222 ? 7.520 11.921 10.086 1.00 92.25 222 GLY A N 1
ATOM 1460 C CA . GLY A 1 222 ? 6.782 12.704 9.108 1.00 92.25 222 GLY A CA 1
ATOM 1461 C C . GLY A 1 222 ? 5.318 12.843 9.479 1.00 92.25 222 GLY A C 1
ATOM 1462 O O . GLY A 1 222 ? 4.864 12.342 10.511 1.00 92.25 222 GLY A O 1
ATOM 1463 N N . THR A 1 223 ? 4.590 13.553 8.631 1.00 95.12 223 THR A N 1
ATOM 1464 C CA . THR A 1 223 ? 3.131 13.548 8.627 1.00 95.12 223 THR A CA 1
ATOM 1465 C C . THR A 1 223 ? 2.650 12.839 7.371 1.00 95.12 223 THR A C 1
ATOM 1467 O O . THR A 1 223 ? 3.025 13.258 6.276 1.00 95.12 223 THR A O 1
ATOM 1470 N N . ALA A 1 224 ? 1.832 11.804 7.538 1.00 97.00 224 ALA A N 1
ATOM 1471 C CA . ALA A 1 224 ? 1.029 11.248 6.459 1.00 97.00 224 ALA A CA 1
ATOM 1472 C C . ALA A 1 224 ? -0.275 12.045 6.339 1.00 97.00 224 ALA A C 1
ATOM 1474 O O . ALA A 1 224 ? -0.806 12.547 7.334 1.00 97.00 224 ALA A O 1
ATOM 1475 N N . THR A 1 225 ? -0.764 12.232 5.121 1.00 96.56 225 THR A N 1
ATOM 1476 C CA . THR A 1 225 ? -2.060 12.858 4.854 1.00 96.56 225 THR A CA 1
ATOM 1477 C C . THR A 1 225 ? -2.724 12.108 3.716 1.00 96.56 225 THR A C 1
ATOM 1479 O O . THR A 1 225 ? -2.134 12.037 2.643 1.00 96.56 225 THR A O 1
ATOM 1482 N N . GLY A 1 226 ? -3.931 11.619 3.952 1.00 93.81 226 GLY A N 1
ATOM 1483 C CA . GLY A 1 226 ? -4.742 10.891 2.987 1.00 93.81 226 GLY A CA 1
ATOM 1484 C C . GLY A 1 226 ? -6.138 10.651 3.529 1.00 93.81 226 GLY A C 1
ATOM 1485 O O . GLY A 1 226 ? -6.403 11.003 4.681 1.00 93.81 226 GLY A O 1
ATOM 1486 N N . ALA A 1 227 ? -7.045 10.231 2.652 1.00 90.69 227 ALA A N 1
ATOM 1487 C CA . ALA A 1 227 ? -8.319 9.642 3.036 1.00 90.69 227 ALA A CA 1
ATOM 1488 C C . ALA A 1 227 ? -9.041 9.083 1.814 1.00 90.69 227 ALA A C 1
ATOM 1490 O O . ALA A 1 227 ? -9.256 9.835 0.847 1.00 90.69 227 ALA A O 1
ATOM 1491 N N . GLY A 1 228 ? -9.533 7.851 1.926 1.00 95.25 228 GLY A N 1
ATOM 1492 C CA . GLY A 1 228 ? -10.090 7.122 0.797 1.00 95.25 228 GLY A CA 1
ATOM 1493 C C . GLY A 1 228 ? -11.576 6.762 0.880 1.00 95.25 228 GLY A C 1
ATOM 1494 O O . GLY A 1 228 ? -12.424 7.558 1.304 1.00 95.25 228 GLY A O 1
ATOM 1495 N N . ASN A 1 229 ? -11.915 5.587 0.343 1.00 98.25 229 ASN A N 1
ATOM 1496 C CA . ASN A 1 229 ? -13.030 4.711 0.759 1.00 98.25 229 ASN A CA 1
ATOM 1497 C C . ASN A 1 229 ? -12.583 3.305 0.343 1.00 98.25 229 ASN A C 1
ATOM 1499 O O . ASN A 1 229 ? -13.019 2.771 -0.690 1.00 98.25 229 ASN A O 1
ATOM 1503 N N . ASP A 1 230 ? -11.612 2.785 1.072 1.00 98.69 230 ASP A N 1
ATOM 1504 C CA . ASP A 1 230 ? -10.662 1.820 0.545 1.00 98.69 230 ASP A CA 1
ATOM 1505 C C . ASP A 1 230 ? -11.140 0.395 0.762 1.00 98.69 230 ASP A C 1
ATOM 1507 O O . ASP A 1 230 ? -12.061 0.102 1.528 1.00 98.69 230 ASP A O 1
ATOM 1511 N N . THR A 1 231 ? -10.596 -0.527 -0.019 1.00 98.88 231 THR A N 1
ATOM 1512 C CA . THR A 1 231 ? -10.938 -1.942 0.067 1.00 98.88 231 THR A CA 1
ATOM 1513 C C . THR A 1 231 ? -9.661 -2.741 0.205 1.00 98.88 231 THR A C 1
ATOM 1515 O O . THR A 1 231 ? -9.005 -3.035 -0.793 1.00 98.88 231 THR A O 1
ATOM 1518 N N . LEU A 1 232 ? -9.353 -3.107 1.445 1.00 98.81 232 LEU A N 1
ATOM 1519 C CA . LEU A 1 232 ? -8.180 -3.881 1.819 1.00 98.81 232 LEU A CA 1
ATOM 1520 C C . LEU A 1 232 ? -8.606 -5.325 2.109 1.00 98.81 232 LEU A C 1
ATOM 1522 O O . LEU A 1 232 ? -9.562 -5.577 2.851 1.00 98.81 232 LEU A O 1
ATOM 1526 N N . ARG A 1 233 ? -7.891 -6.286 1.529 1.00 98.69 233 ARG A N 1
ATOM 1527 C CA . ARG A 1 233 ? -8.011 -7.713 1.850 1.00 98.69 233 ARG A CA 1
ATOM 1528 C C . ARG A 1 233 ? -6.626 -8.242 2.166 1.00 98.69 233 ARG A C 1
ATOM 1530 O O . ARG A 1 233 ? -5.767 -8.119 1.306 1.00 98.69 233 ARG A O 1
ATOM 1537 N N . GLY A 1 234 ? -6.434 -8.823 3.348 1.00 97.56 234 GLY A N 1
ATOM 1538 C CA . GLY A 1 234 ? -5.196 -9.544 3.667 1.00 97.56 234 GLY A CA 1
ATOM 1539 C C . GLY A 1 234 ? -5.102 -10.782 2.775 1.00 97.56 234 GLY A C 1
ATOM 1540 O O . GLY A 1 234 ? -4.633 -10.707 1.643 1.00 97.56 234 GLY A O 1
ATOM 1541 N N . GLY A 1 235 ? -5.766 -11.865 3.174 1.00 97.31 235 GLY A N 1
ATOM 1542 C CA . GLY A 1 235 ? -6.225 -12.886 2.228 1.00 97.31 235 GLY A CA 1
ATOM 1543 C C . GLY A 1 235 ? -6.199 -14.289 2.804 1.00 97.31 235 GLY A C 1
ATOM 1544 O O . GLY A 1 235 ? -7.246 -14.811 3.204 1.00 97.31 235 GLY A O 1
ATOM 1545 N N . ALA A 1 236 ? -5.021 -14.900 2.774 1.00 96.94 236 ALA A N 1
ATOM 1546 C CA . ALA A 1 236 ? -4.706 -16.182 3.382 1.00 96.94 236 ALA A CA 1
ATOM 1547 C C . ALA A 1 236 ? -3.396 -16.053 4.170 1.00 96.94 236 ALA A C 1
ATOM 1549 O O . ALA A 1 236 ? -2.323 -16.406 3.671 1.00 96.94 236 ALA A O 1
ATOM 1550 N N . GLY A 1 237 ? -3.535 -15.564 5.399 1.00 94.38 237 GLY A N 1
ATOM 1551 C CA . GLY A 1 237 ? -2.460 -15.225 6.320 1.00 94.38 237 GLY A CA 1
ATOM 1552 C C . GLY A 1 237 ? -2.881 -15.422 7.770 1.00 94.38 237 GLY A C 1
ATOM 1553 O O . GLY A 1 237 ? -4.010 -15.812 8.069 1.00 94.38 237 GLY A O 1
ATOM 1554 N N . THR A 1 238 ? -1.959 -15.206 8.704 1.00 94.31 238 THR A N 1
ATOM 1555 C CA . THR A 1 238 ? -2.299 -15.060 10.137 1.00 94.31 238 THR A CA 1
ATOM 1556 C C . THR A 1 238 ? -1.588 -13.887 10.808 1.00 94.31 238 THR A C 1
ATOM 1558 O O . THR A 1 238 ? -1.876 -13.574 11.964 1.00 94.31 238 THR A O 1
ATOM 1561 N N . GLY A 1 239 ? -0.663 -13.242 10.101 1.00 95.38 239 GLY A N 1
ATOM 1562 C CA . GLY A 1 239 ? 0.036 -12.030 10.502 1.00 95.38 239 GLY A CA 1
ATOM 1563 C C . GLY A 1 239 ? -0.501 -10.757 9.852 1.00 95.38 239 GLY A C 1
ATOM 1564 O O . GLY A 1 239 ? 0.024 -9.701 10.187 1.00 95.38 239 GLY A O 1
ATOM 1565 N N . ASP A 1 240 ? -1.527 -10.844 8.993 1.00 97.19 240 ASP A N 1
ATOM 1566 C CA . ASP A 1 240 ? -2.057 -9.717 8.213 1.00 97.19 240 ASP A CA 1
ATOM 1567 C C . ASP A 1 240 ? -2.313 -8.466 9.069 1.00 97.19 240 ASP A C 1
ATOM 1569 O O . ASP A 1 240 ? -2.866 -8.539 10.176 1.00 97.19 240 ASP A O 1
ATOM 1573 N N . THR A 1 241 ? -1.937 -7.304 8.537 1.00 97.69 241 THR A N 1
ATOM 1574 C CA . THR A 1 241 ? -2.151 -5.992 9.161 1.00 97.69 241 THR A CA 1
ATOM 1575 C C . THR A 1 241 ? -2.775 -5.027 8.163 1.00 97.69 241 THR A C 1
ATOM 1577 O O . THR A 1 241 ? -2.242 -4.822 7.076 1.00 97.69 241 THR A O 1
ATOM 1580 N N . LEU A 1 242 ? -3.933 -4.458 8.512 1.00 98.44 242 LEU A N 1
ATOM 1581 C CA . LEU A 1 242 ? -4.700 -3.567 7.634 1.00 98.44 242 LEU A CA 1
ATOM 1582 C C . LEU A 1 242 ? -4.954 -2.217 8.326 1.00 98.44 242 LEU A C 1
ATOM 1584 O O . LEU A 1 242 ? -5.510 -2.174 9.425 1.00 98.44 242 LEU A O 1
ATOM 1588 N N . VAL A 1 243 ? -4.604 -1.119 7.656 1.00 97.94 243 VAL A N 1
ATOM 1589 C CA . VAL A 1 243 ? -4.924 0.264 8.056 1.00 97.94 243 VAL A CA 1
ATOM 1590 C C . VAL A 1 243 ? -5.644 0.937 6.886 1.00 97.94 243 VAL A C 1
ATOM 1592 O O . VAL A 1 243 ? -5.065 1.029 5.806 1.00 97.94 243 VAL A O 1
ATOM 1595 N N . GLY A 1 244 ? -6.900 1.356 7.066 1.00 97.81 244 GLY A N 1
ATOM 1596 C CA . GLY A 1 244 ? -7.738 1.815 5.950 1.00 97.81 244 GLY A CA 1
ATOM 1597 C C . GLY A 1 244 ? -7.228 3.095 5.296 1.00 97.81 244 GLY A C 1
ATOM 1598 O O . GLY A 1 244 ? -6.970 3.050 4.105 1.00 97.81 244 GLY A O 1
ATOM 1599 N N . ASP A 1 245 ? -6.964 4.162 6.056 1.00 96.94 245 ASP A N 1
ATOM 1600 C CA . ASP A 1 245 ? -6.414 5.417 5.516 1.00 96.94 245 ASP A CA 1
ATOM 1601 C C . ASP A 1 245 ? -4.854 5.446 5.609 1.00 96.94 245 ASP A C 1
ATOM 1603 O O . ASP A 1 245 ? -4.133 4.871 4.798 1.00 96.94 245 ASP A O 1
ATOM 1607 N N . SER A 1 246 ? -4.271 6.134 6.605 1.00 96.56 246 SER A N 1
ATOM 1608 C CA . SER A 1 246 ? -2.895 6.683 6.555 1.00 96.56 246 SER A CA 1
ATOM 1609 C C . SER A 1 246 ? -2.069 6.390 7.816 1.00 96.56 246 SER A C 1
ATOM 1611 O O . SER A 1 246 ? -2.582 6.496 8.931 1.00 96.56 246 SER A O 1
ATOM 1613 N N . GLU A 1 247 ? -0.755 6.156 7.675 1.00 95.88 247 GLU A N 1
ATOM 1614 C CA . GLU A 1 247 ? 0.154 5.893 8.806 1.00 95.88 247 GLU A CA 1
ATOM 1615 C C . GLU A 1 247 ? 1.211 6.993 9.030 1.00 95.88 247 GLU A C 1
ATOM 1617 O O . GLU A 1 247 ? 2.115 7.251 8.222 1.00 95.88 247 GLU A O 1
ATOM 1622 N N . GLY A 1 248 ? 1.136 7.626 10.203 1.00 94.25 248 GLY A N 1
ATOM 1623 C CA . GLY A 1 248 ? 1.928 8.799 10.557 1.00 94.25 248 GLY A CA 1
ATOM 1624 C C . GLY A 1 248 ? 2.792 8.640 11.804 1.00 94.25 248 GLY A C 1
ATOM 1625 O O . GLY A 1 248 ? 2.270 8.564 12.909 1.00 94.25 248 GLY A O 1
ATOM 1626 N N . VAL A 1 249 ? 4.121 8.732 11.704 1.00 90.62 249 VAL A N 1
ATOM 1627 C CA . VAL A 1 249 ? 4.967 8.735 12.920 1.00 90.62 249 VAL A CA 1
ATOM 1628 C C . VAL A 1 249 ? 4.755 10.000 13.767 1.00 90.62 249 VAL A C 1
ATOM 1630 O O . VAL A 1 249 ? 4.653 9.909 14.986 1.00 90.62 249 VAL A O 1
ATOM 1633 N N . ALA A 1 250 ? 4.658 11.191 13.159 1.00 89.56 250 ALA A N 1
ATOM 1634 C CA . ALA A 1 250 ? 4.385 12.428 13.907 1.00 89.56 250 ALA A CA 1
ATOM 1635 C C . ALA A 1 250 ? 2.904 12.839 13.880 1.00 89.56 250 ALA A C 1
ATOM 1637 O O . ALA A 1 250 ? 2.424 13.449 14.836 1.00 89.56 250 ALA A O 1
ATOM 1638 N N . ALA A 1 251 ? 2.193 12.555 12.786 1.00 91.94 251 ALA A N 1
ATOM 1639 C CA . ALA A 1 251 ? 0.748 12.734 12.662 1.00 91.94 251 ALA A CA 1
ATOM 1640 C C . ALA A 1 251 ? 0.211 12.048 11.398 1.00 91.94 251 ALA A C 1
ATOM 1642 O O . ALA A 1 251 ? 0.943 11.935 10.414 1.00 91.94 251 ALA A O 1
ATOM 1643 N N . ALA A 1 252 ? -1.067 11.690 11.415 1.00 94.38 252 ALA A N 1
ATOM 1644 C CA . ALA A 1 252 ? -1.834 11.232 10.265 1.00 94.38 252 ALA A CA 1
ATOM 1645 C C . ALA A 1 252 ? -3.116 12.079 10.169 1.00 94.38 252 ALA A C 1
ATOM 1647 O O . ALA A 1 252 ? -3.739 12.387 11.189 1.00 94.38 252 ALA A O 1
ATOM 1648 N N . TYR A 1 253 ? -3.476 12.540 8.973 1.00 92.81 253 TYR A N 1
ATOM 1649 C CA . TYR A 1 253 ? -4.601 13.460 8.792 1.00 92.81 253 TYR A CA 1
ATOM 1650 C C . TYR A 1 253 ? -5.419 13.133 7.554 1.00 92.81 253 TYR A C 1
ATOM 1652 O O . TYR A 1 253 ? -4.862 13.013 6.468 1.00 92.81 253 TYR A O 1
ATOM 1660 N N . GLY A 1 254 ? -6.735 13.179 7.705 1.00 90.25 254 GLY A N 1
ATOM 1661 C CA . GLY A 1 254 ? -7.662 12.872 6.633 1.00 90.25 254 GLY A CA 1
ATOM 1662 C C . GLY A 1 254 ? -9.087 13.275 6.954 1.00 90.25 254 GLY A C 1
ATOM 1663 O O . GLY A 1 254 ? -9.350 14.146 7.793 1.00 90.25 254 GLY A O 1
ATOM 1664 N N . ASN A 1 255 ? -10.017 12.643 6.245 1.00 90.44 255 ASN A N 1
ATOM 1665 C CA . ASN A 1 255 ? -11.411 12.589 6.661 1.00 90.44 255 ASN A CA 1
ATOM 1666 C C . ASN A 1 255 ? -11.768 11.245 7.317 1.00 90.44 255 ASN A C 1
ATOM 1668 O O . ASN A 1 255 ? -12.813 11.245 7.961 1.00 90.44 255 ASN A O 1
ATOM 1672 N N . GLY A 1 256 ? -10.930 10.199 7.233 1.00 86.38 256 GLY A N 1
ATOM 1673 C CA . GLY A 1 256 ? -11.200 8.860 7.772 1.00 86.38 256 GLY A CA 1
ATOM 1674 C C . GLY A 1 256 ? -11.936 7.933 6.808 1.00 86.38 256 GLY A C 1
ATOM 1675 O O . GLY A 1 256 ? -12.888 7.309 7.221 1.00 86.38 256 GLY A O 1
ATOM 1676 N N . GLY A 1 257 ? -11.659 7.978 5.508 1.00 94.56 257 GLY A N 1
ATOM 1677 C CA . GLY A 1 257 ? -12.333 7.116 4.526 1.00 94.56 257 GLY A CA 1
ATOM 1678 C C . GLY A 1 257 ? -13.849 6.818 4.682 1.00 94.56 257 GLY A C 1
ATOM 1679 O O . GLY A 1 257 ? -14.659 7.688 5.044 1.00 94.56 257 GLY A O 1
ATOM 1680 N N . ASN A 1 258 ? -14.238 5.597 4.282 1.00 98.06 258 ASN A N 1
ATOM 1681 C CA . ASN A 1 258 ? -15.346 4.758 4.796 1.00 98.06 258 ASN A CA 1
ATOM 1682 C C . ASN A 1 258 ? -15.024 3.325 4.331 1.00 98.06 258 ASN A C 1
ATOM 1684 O O . ASN A 1 258 ? -15.490 2.884 3.267 1.00 98.06 258 ASN A O 1
ATOM 1688 N N . ASP A 1 259 ? -14.193 2.621 5.081 1.00 98.62 259 ASP A N 1
ATOM 1689 C CA . ASP A 1 259 ? -13.309 1.617 4.495 1.00 98.62 259 ASP A CA 1
ATOM 1690 C C . ASP A 1 259 ? -13.820 0.192 4.703 1.00 98.62 259 ASP A C 1
ATOM 1692 O O . ASP A 1 259 ? -14.680 -0.097 5.542 1.00 98.62 259 ASP A O 1
ATOM 1696 N N . VAL A 1 260 ? -13.355 -0.727 3.859 1.00 98.81 260 VAL A N 1
ATOM 1697 C CA . VAL A 1 260 ? -13.775 -2.130 3.850 1.00 98.81 260 VAL A CA 1
ATOM 1698 C C . VAL A 1 260 ? -12.551 -3.016 4.013 1.00 98.81 260 VAL A C 1
ATOM 1700 O O . VAL A 1 260 ? -11.870 -3.334 3.039 1.00 98.81 260 VAL A O 1
ATOM 1703 N N . LEU A 1 261 ? -12.319 -3.441 5.252 1.00 98.81 261 LEU A N 1
ATOM 1704 C CA . LEU A 1 261 ? -11.210 -4.296 5.658 1.00 98.81 261 LEU A CA 1
ATOM 1705 C C . LEU A 1 261 ? -11.731 -5.732 5.861 1.00 98.81 261 LEU A C 1
ATOM 1707 O O . LEU A 1 261 ? -12.693 -5.965 6.604 1.00 98.81 261 LEU A O 1
ATOM 1711 N N . ASP A 1 262 ? -11.119 -6.704 5.185 1.00 98.62 262 ASP A N 1
ATOM 1712 C CA . ASP A 1 262 ? -11.439 -8.137 5.299 1.00 98.62 262 ASP A CA 1
ATOM 1713 C C . ASP A 1 262 ? -10.146 -8.928 5.566 1.00 98.62 262 ASP A C 1
ATOM 1715 O O . ASP A 1 262 ? -9.318 -9.097 4.670 1.00 98.62 262 ASP A O 1
ATOM 1719 N N . MET A 1 263 ? -9.981 -9.418 6.799 1.00 97.69 263 MET A N 1
ATOM 1720 C CA . MET A 1 263 ? -8.788 -10.127 7.304 1.00 97.69 263 MET A CA 1
ATOM 1721 C C . MET A 1 263 ? -8.656 -11.566 6.768 1.00 97.69 263 MET A C 1
ATOM 1723 O O . MET A 1 263 ? -8.171 -12.456 7.457 1.00 97.69 263 MET A O 1
ATOM 1727 N N . GLY A 1 264 ? -9.183 -11.858 5.580 1.00 96.81 264 GLY A N 1
ATOM 1728 C CA . GLY A 1 264 ? -9.187 -13.221 5.055 1.00 96.81 264 GLY A CA 1
ATOM 1729 C C . GLY A 1 264 ? -10.133 -14.162 5.808 1.00 96.81 264 GLY A C 1
ATOM 1730 O O . GLY A 1 264 ? -11.114 -13.739 6.419 1.00 96.81 264 GLY A O 1
ATOM 1731 N N . ALA A 1 265 ? -9.905 -15.472 5.699 1.00 96.06 265 ALA A N 1
ATOM 1732 C CA . ALA A 1 265 ? -10.746 -16.500 6.340 1.00 96.06 265 ALA A CA 1
ATOM 1733 C C . ALA A 1 265 ? -10.086 -17.140 7.571 1.00 96.06 265 ALA A C 1
ATOM 1735 O O . ALA A 1 265 ? -10.768 -17.742 8.402 1.00 96.06 265 ALA A O 1
ATOM 1736 N N . ASP A 1 266 ? -8.768 -17.042 7.627 1.00 94.69 266 ASP A N 1
ATOM 1737 C CA . ASP A 1 266 ? -7.855 -17.431 8.687 1.00 94.69 266 ASP A CA 1
ATOM 1738 C C . ASP A 1 266 ? -7.697 -16.312 9.716 1.00 94.69 266 ASP A C 1
ATOM 1740 O O . ASP A 1 266 ? -7.745 -16.626 10.909 1.00 94.69 266 ASP A O 1
ATOM 1744 N N . GLY A 1 267 ? -7.620 -15.052 9.279 1.00 93.12 267 GLY A N 1
ATOM 1745 C CA . GLY A 1 267 ? -7.509 -13.879 10.145 1.00 93.12 267 GLY A CA 1
ATOM 1746 C C . GLY A 1 267 ? -6.199 -13.128 9.960 1.00 93.12 267 GLY A C 1
ATOM 1747 O O . GLY A 1 267 ? -5.494 -13.305 8.976 1.00 93.12 267 GLY A O 1
ATOM 1748 N N . GLY A 1 268 ? -5.839 -12.323 10.953 1.00 93.56 268 GLY A N 1
ATOM 1749 C CA . GLY A 1 268 ? -4.554 -11.632 10.973 1.00 93.56 268 GLY A CA 1
ATOM 1750 C C . GLY A 1 268 ? -4.171 -11.178 12.371 1.00 93.56 268 GLY A C 1
ATOM 1751 O O . GLY A 1 268 ? -4.623 -11.742 13.368 1.00 93.56 268 GLY A O 1
ATOM 1752 N N . PHE A 1 269 ? -3.349 -10.135 12.444 1.00 93.31 269 PHE A N 1
ATOM 1753 C CA . PHE A 1 269 ? -2.924 -9.546 13.706 1.00 93.31 269 PHE A CA 1
ATOM 1754 C C . PHE A 1 269 ? -3.806 -8.360 14.127 1.00 93.31 269 PHE A C 1
ATOM 1756 O O . PHE A 1 269 ? -4.317 -8.358 15.252 1.00 93.31 269 PHE A O 1
ATOM 1763 N N . PHE A 1 270 ? -4.032 -7.377 13.245 1.00 95.44 270 PHE A N 1
ATOM 1764 C CA . PHE A 1 270 ? -4.984 -6.291 13.515 1.00 95.44 270 PHE A CA 1
ATOM 1765 C C . PHE A 1 270 ? -5.573 -5.640 12.255 1.00 95.44 270 PHE A C 1
ATOM 1767 O O . PHE A 1 270 ? -4.948 -5.621 11.194 1.00 95.44 270 PHE A O 1
ATOM 1774 N N . ALA A 1 271 ? -6.753 -5.039 12.420 1.00 97.88 271 ALA A N 1
ATOM 1775 C CA . ALA A 1 271 ? -7.347 -4.091 11.481 1.00 97.88 271 ALA A CA 1
ATOM 1776 C C . ALA A 1 271 ? -7.704 -2.781 12.187 1.00 97.88 271 ALA A C 1
ATOM 1778 O O . ALA A 1 271 ? -8.214 -2.790 13.311 1.00 97.88 271 ALA A O 1
ATOM 1779 N N . LEU A 1 272 ? -7.483 -1.669 11.494 1.00 97.38 272 LEU A N 1
ATOM 1780 C CA . LEU A 1 272 ? -7.786 -0.318 11.947 1.00 97.38 272 LEU A CA 1
ATOM 1781 C C . LEU A 1 272 ? -8.441 0.451 10.795 1.00 97.38 272 LEU A C 1
ATOM 1783 O O . LEU A 1 272 ? -7.853 0.517 9.718 1.00 97.38 272 LEU A O 1
ATOM 1787 N N . GLY A 1 273 ? -9.647 0.990 10.994 1.00 97.56 273 GLY A N 1
ATOM 1788 C CA . GLY A 1 273 ? -10.406 1.626 9.911 1.00 97.56 273 GLY A CA 1
ATOM 1789 C C . GLY A 1 273 ? -9.747 2.901 9.396 1.00 97.56 273 GLY A C 1
ATOM 1790 O O . GLY A 1 273 ? -9.415 2.957 8.225 1.00 97.56 273 GLY A O 1
ATOM 1791 N N . ASP A 1 274 ? -9.459 3.878 10.258 1.00 96.12 274 ASP A N 1
ATOM 1792 C CA . ASP A 1 274 ? -8.890 5.160 9.816 1.00 96.12 274 ASP A CA 1
ATOM 1793 C C . ASP A 1 274 ? -7.332 5.164 9.770 1.00 96.12 274 ASP A C 1
ATOM 1795 O O . ASP A 1 274 ? -6.662 4.496 8.986 1.00 96.12 274 ASP A O 1
ATOM 1799 N N . HIS A 1 275 ? -6.723 5.994 10.626 1.00 95.06 275 HIS A N 1
ATOM 1800 C CA . HIS A 1 275 ? -5.342 6.407 10.618 1.00 95.06 275 HIS A CA 1
ATOM 1801 C C . HIS A 1 275 ? -4.572 5.790 11.788 1.00 95.06 275 HIS A C 1
ATOM 1803 O O . HIS A 1 275 ? -5.003 5.864 12.947 1.00 95.06 275 HIS A O 1
ATOM 1809 N N . ASN A 1 276 ? -3.363 5.302 11.514 1.00 94.25 276 ASN A N 1
ATOM 1810 C CA . ASN A 1 276 ? -2.441 4.852 12.551 1.00 94.25 276 ASN A CA 1
ATOM 1811 C C . ASN A 1 276 ? -1.386 5.917 12.903 1.00 94.25 276 ASN A C 1
ATOM 1813 O O . ASN A 1 276 ? -0.972 6.727 12.067 1.00 94.25 276 ASN A O 1
ATOM 1817 N N . ILE A 1 277 ? -0.901 5.881 14.148 1.00 91.56 277 ILE A N 1
ATOM 1818 C CA . ILE A 1 277 ? 0.262 6.651 14.596 1.00 91.56 277 ILE A CA 1
ATOM 1819 C C . ILE A 1 277 ? 1.395 5.705 14.977 1.00 91.56 277 ILE A C 1
ATOM 1821 O O . ILE A 1 277 ? 1.194 4.818 15.791 1.00 91.56 277 ILE A O 1
ATOM 1825 N N . GLY A 1 278 ? 2.595 5.935 14.435 1.00 82.50 278 GLY A N 1
ATOM 1826 C CA . GLY A 1 278 ? 3.755 5.044 14.605 1.00 82.50 278 GLY A CA 1
ATOM 1827 C C . GLY A 1 278 ? 4.700 5.356 15.783 1.00 82.50 278 GLY A C 1
ATOM 1828 O O . GLY A 1 278 ? 5.584 4.553 16.073 1.00 82.50 278 GLY A O 1
ATOM 1829 N N . ASP A 1 279 ? 4.563 6.504 16.464 1.00 77.94 279 ASP A N 1
ATOM 1830 C CA . ASP A 1 279 ? 5.390 6.867 17.636 1.00 77.94 279 ASP A CA 1
ATOM 1831 C C . ASP A 1 279 ? 4.576 7.612 18.726 1.00 77.94 279 ASP A C 1
ATOM 1833 O O . ASP A 1 279 ? 4.181 8.772 18.536 1.00 77.94 279 ASP A O 1
ATOM 1837 N N . PRO A 1 280 ? 4.343 6.999 19.905 1.00 62.00 280 PRO A N 1
ATOM 1838 C CA . PRO A 1 280 ? 3.582 7.617 20.988 1.00 62.00 280 PRO A CA 1
ATOM 1839 C C . PRO A 1 280 ? 4.378 8.675 21.763 1.00 62.00 280 PRO A C 1
ATOM 1841 O O . PRO A 1 280 ? 3.784 9.617 22.300 1.00 62.00 280 PRO A O 1
ATOM 1844 N N . ASP A 1 281 ? 5.711 8.561 21.829 1.00 66.44 281 ASP A N 1
ATOM 1845 C CA . ASP A 1 281 ? 6.564 9.420 22.664 1.00 66.44 281 ASP A CA 1
ATOM 1846 C C . ASP A 1 281 ? 6.633 10.859 22.110 1.00 66.44 281 ASP A C 1
ATOM 1848 O O . ASP A 1 281 ? 6.911 11.813 22.850 1.00 66.44 281 ASP A O 1
ATOM 1852 N N . GLY A 1 282 ? 6.330 11.037 20.818 1.00 62.88 282 GLY A N 1
ATOM 1853 C CA . GLY A 1 282 ? 6.200 12.337 20.156 1.00 62.88 282 GLY A CA 1
ATOM 1854 C C . GLY A 1 282 ? 4.909 13.105 20.477 1.00 62.88 282 GLY A C 1
ATOM 1855 O O . GLY A 1 282 ? 4.863 14.323 20.274 1.00 62.88 282 GLY A O 1
ATOM 1856 N N . GLY A 1 283 ? 3.874 12.434 21.001 1.00 70.88 283 GLY A N 1
ATOM 1857 C CA . GLY A 1 283 ? 2.537 13.013 21.186 1.00 70.88 283 GLY A CA 1
ATOM 1858 C C . GLY A 1 283 ? 1.776 13.217 19.871 1.00 70.88 283 GLY A C 1
ATOM 1859 O O . GLY A 1 283 ? 1.108 14.243 19.710 1.00 70.88 283 GLY A O 1
ATOM 1860 N N . GLY A 1 284 ? 1.922 12.271 18.936 1.00 76.44 284 GLY A N 1
ATOM 1861 C CA . GLY A 1 284 ? 1.330 12.325 17.602 1.00 76.44 284 GLY A CA 1
ATOM 1862 C C . GLY A 1 284 ? -0.201 12.398 17.581 1.00 76.44 284 GLY A C 1
ATOM 1863 O O . GLY A 1 284 ? -0.892 12.095 18.559 1.00 76.44 284 GLY A O 1
ATOM 1864 N N . GLN A 1 285 ? -0.739 12.853 16.451 1.00 86.31 285 GLN A N 1
ATOM 1865 C CA . GLN A 1 285 ? -2.175 13.067 16.261 1.00 86.31 285 GLN A CA 1
ATOM 1866 C C . GLN A 1 285 ? -2.646 12.346 15.002 1.00 86.31 285 GLN A C 1
ATOM 1868 O O . GLN A 1 285 ? -2.197 12.710 13.919 1.00 86.31 285 GLN A O 1
ATOM 1873 N N . ALA A 1 286 ? -3.562 11.390 15.147 1.00 89.44 286 ALA A N 1
ATOM 1874 C CA . ALA A 1 286 ? -4.450 10.990 14.064 1.00 89.44 286 ALA A CA 1
ATOM 1875 C C . ALA A 1 286 ? -5.740 11.831 14.133 1.00 89.44 286 ALA A C 1
ATOM 1877 O O . ALA A 1 286 ? -6.188 12.193 15.230 1.00 89.44 286 ALA A O 1
ATOM 1878 N N . PHE A 1 287 ? -6.282 12.220 12.977 1.00 89.44 287 PHE A N 1
ATOM 1879 C CA . PHE A 1 287 ? -7.563 12.924 12.870 1.00 89.44 287 PHE A CA 1
ATOM 1880 C C . PHE A 1 287 ? -8.208 12.691 11.496 1.00 89.44 287 PHE A C 1
ATOM 1882 O O . PHE A 1 287 ? -7.718 13.196 10.485 1.00 89.44 287 PHE A O 1
ATOM 1889 N N . GLY A 1 288 ? -9.334 11.991 11.538 1.00 89.19 288 GLY A N 1
ATOM 1890 C CA . GLY A 1 288 ? -10.199 11.479 10.472 1.00 89.19 288 GLY A CA 1
ATOM 1891 C C . GLY A 1 288 ? -11.168 10.503 11.161 1.00 89.19 288 GLY A C 1
ATOM 1892 O O . GLY A 1 288 ? -10.836 10.063 12.262 1.00 89.19 288 GLY A O 1
ATOM 1893 N N . ALA A 1 289 ? -12.379 10.305 10.633 1.00 92.88 289 ALA A N 1
ATOM 1894 C CA . ALA A 1 289 ? -13.293 9.258 11.104 1.00 92.88 289 ALA A CA 1
ATOM 1895 C C . ALA A 1 289 ? -14.315 8.833 10.035 1.00 92.88 289 ALA A C 1
ATOM 1897 O O . ALA A 1 289 ? -15.092 9.678 9.553 1.00 92.88 289 ALA A O 1
ATOM 1898 N N . GLY A 1 290 ? -14.345 7.535 9.750 1.00 95.06 290 GLY A N 1
ATOM 1899 C CA . GLY A 1 290 ? -15.154 6.894 8.720 1.00 95.06 290 GLY A CA 1
ATOM 1900 C C . GLY A 1 290 ? -16.535 6.427 9.138 1.00 95.06 290 GLY A C 1
ATOM 1901 O O . GLY A 1 290 ? -17.273 7.110 9.858 1.00 95.06 290 GLY A O 1
ATOM 1902 N N . ASN A 1 291 ? -16.955 5.312 8.541 1.00 98.06 291 ASN A N 1
ATOM 1903 C CA . ASN A 1 291 ? -18.121 4.506 8.933 1.00 98.06 291 ASN A CA 1
ATOM 1904 C C . ASN A 1 291 ? -17.819 3.072 8.487 1.00 98.06 291 ASN A C 1
ATOM 1906 O O . ASN A 1 291 ? -18.380 2.573 7.499 1.00 98.06 291 ASN A O 1
ATOM 1910 N N . ASP A 1 292 ? -16.865 2.462 9.169 1.00 98.62 292 ASP A N 1
ATOM 1911 C CA . ASP A 1 292 ? -15.990 1.475 8.561 1.00 98.62 292 ASP A CA 1
ATOM 1912 C C . ASP A 1 292 ? -16.533 0.069 8.726 1.00 98.62 292 ASP A C 1
ATOM 1914 O O . ASP A 1 292 ? -17.345 -0.251 9.605 1.00 98.62 292 ASP A O 1
ATOM 1918 N N . ARG A 1 293 ? -16.136 -0.798 7.803 1.00 98.81 293 ARG A N 1
ATOM 1919 C CA . ARG A 1 293 ? -16.550 -2.188 7.781 1.00 98.81 293 ARG A CA 1
ATOM 1920 C C . ARG A 1 293 ? -15.330 -3.077 7.907 1.00 98.81 293 ARG A C 1
ATOM 1922 O O . ARG A 1 293 ? -14.689 -3.406 6.914 1.00 98.81 293 ARG A O 1
ATOM 1929 N N . ILE A 1 294 ? -15.126 -3.569 9.118 1.00 98.81 294 ILE A N 1
ATOM 1930 C CA . ILE A 1 294 ? -14.033 -4.472 9.452 1.00 98.81 294 ILE A CA 1
ATOM 1931 C C . ILE A 1 294 ? -14.597 -5.878 9.639 1.00 98.81 294 ILE A C 1
ATOM 1933 O O . ILE A 1 294 ? -15.629 -6.078 10.289 1.00 98.81 294 ILE A O 1
ATOM 1937 N N . THR A 1 295 ? -13.948 -6.867 9.034 1.00 98.69 295 THR A N 1
ATOM 1938 C CA . THR A 1 295 ? -14.333 -8.270 9.185 1.00 98.69 295 THR A CA 1
ATOM 1939 C C . THR A 1 295 ? -13.109 -9.117 9.525 1.00 98.69 295 THR A C 1
ATOM 1941 O O . THR A 1 295 ? -12.186 -9.189 8.717 1.00 98.69 295 THR A O 1
ATOM 1944 N N . GLY A 1 296 ? -13.131 -9.742 10.704 1.00 98.12 296 GLY A N 1
ATOM 1945 C CA . GLY A 1 296 ? -12.111 -10.675 11.192 1.00 98.12 296 GLY A CA 1
ATOM 1946 C C . GLY A 1 296 ? -12.188 -12.058 10.537 1.00 98.12 296 GLY A C 1
ATOM 1947 O O . GLY A 1 296 ? -12.959 -12.265 9.594 1.00 98.12 296 GLY A O 1
ATOM 1948 N N . GLY A 1 297 ? -11.396 -13.016 11.010 1.00 97.44 297 GLY A N 1
ATOM 1949 C CA . GLY A 1 297 ? -11.170 -14.318 10.384 1.00 97.44 297 GLY A CA 1
ATOM 1950 C C . GLY A 1 297 ? -11.559 -15.518 11.247 1.00 97.44 297 GLY A C 1
ATOM 1951 O O . GLY A 1 297 ? -12.734 -15.892 11.332 1.00 97.44 297 GLY A O 1
ATOM 1952 N N . SER A 1 298 ? -10.537 -16.217 11.74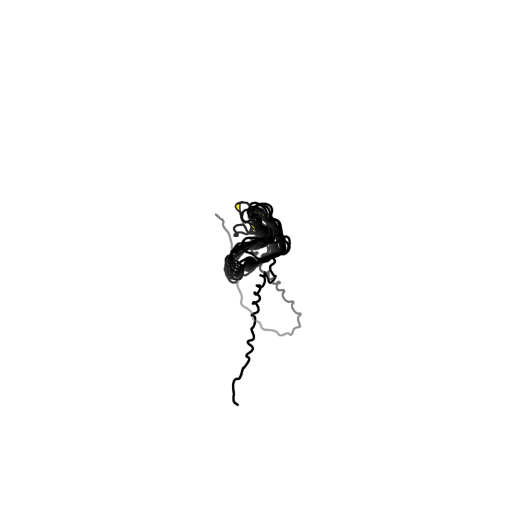1 1.00 97.25 298 SER A N 1
ATOM 1953 C CA . SER A 1 298 ? -10.646 -17.404 12.603 1.00 97.25 298 SER A CA 1
ATOM 1954 C C . SER A 1 298 ? -9.560 -17.454 13.696 1.00 97.25 298 SER A C 1
ATOM 1956 O O . SER A 1 298 ? -9.431 -18.467 14.398 1.00 97.25 298 SER A O 1
ATOM 1958 N N . SER A 1 299 ? -8.737 -16.405 13.766 1.00 96.75 299 SER A N 1
ATOM 1959 C CA . SER A 1 299 ? -7.621 -16.220 14.691 1.00 96.75 299 SER A CA 1
ATOM 1960 C C . SER A 1 299 ? -8.050 -15.238 15.782 1.00 96.75 299 SER A C 1
ATOM 1962 O O . SER A 1 299 ? -9.185 -14.804 15.794 1.00 96.75 299 SER A O 1
ATOM 1964 N N . ALA A 1 300 ? -7.192 -14.940 16.759 1.00 96.94 300 ALA A N 1
ATOM 1965 C CA . ALA A 1 300 ? -7.515 -13.932 17.771 1.00 96.94 300 ALA A CA 1
ATOM 1966 C C . ALA A 1 300 ? -6.983 -12.573 17.309 1.00 96.94 300 ALA A C 1
ATOM 1968 O O . ALA A 1 300 ? -5.763 -12.405 17.217 1.00 96.94 300 ALA A O 1
ATOM 1969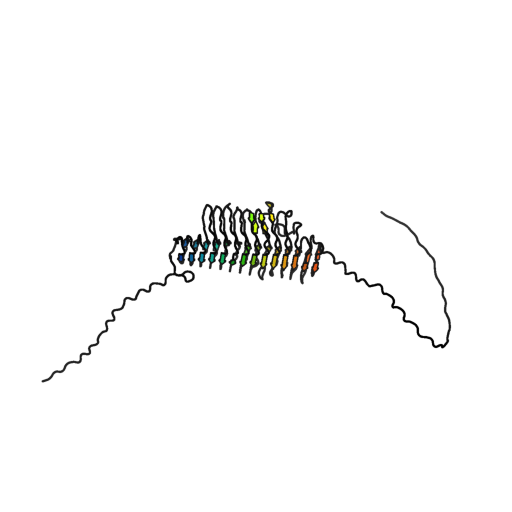 N N . GLU A 1 301 ? -7.881 -11.637 17.021 1.00 96.81 301 GLU A N 1
ATOM 1970 C CA . GLU A 1 301 ? -7.570 -10.400 16.297 1.00 96.81 301 GLU A CA 1
ATOM 1971 C C . GLU A 1 301 ? -7.869 -9.137 17.126 1.00 96.81 301 GLU A C 1
ATOM 1973 O O . GLU A 1 301 ? -8.694 -9.143 18.044 1.00 96.81 301 GLU A O 1
ATOM 1978 N N . ILE A 1 302 ? -7.198 -8.025 16.797 1.00 97.38 302 ILE A N 1
ATOM 1979 C CA . ILE A 1 302 ? -7.532 -6.690 17.318 1.00 97.38 302 ILE A CA 1
ATOM 1980 C C . ILE A 1 302 ? -8.198 -5.887 16.198 1.00 97.38 302 ILE A C 1
ATOM 1982 O O . ILE A 1 302 ? -7.576 -5.622 15.173 1.00 97.38 302 ILE A O 1
ATOM 1986 N N . LEU A 1 303 ? -9.457 -5.495 16.384 1.00 98.19 303 LEU A N 1
ATOM 1987 C CA . LEU A 1 303 ? -10.264 -4.823 15.361 1.00 98.19 303 LEU A CA 1
ATOM 1988 C C . LEU A 1 303 ? -10.739 -3.464 15.891 1.00 98.19 303 LEU A C 1
ATOM 1990 O O . LEU A 1 303 ? -11.459 -3.408 16.889 1.00 98.19 303 LEU A O 1
ATOM 1994 N N . ILE A 1 304 ? -10.327 -2.376 15.241 1.00 97.88 304 ILE A N 1
ATOM 1995 C CA . ILE A 1 304 ? -10.506 -0.989 15.701 1.00 97.88 304 ILE A CA 1
ATOM 1996 C C . ILE A 1 304 ? -11.268 -0.202 14.635 1.00 97.88 304 ILE A C 1
ATOM 1998 O O . ILE A 1 304 ? -10.766 -0.085 13.522 1.00 97.88 304 ILE A O 1
ATOM 2002 N N . GLY A 1 305 ? -12.444 0.342 14.962 1.00 96.94 305 GLY A N 1
ATOM 2003 C CA . GLY A 1 305 ? -13.257 1.111 14.010 1.00 96.94 305 GLY A CA 1
ATOM 2004 C C . GLY A 1 305 ? -12.548 2.369 13.515 1.00 96.94 305 GLY A C 1
ATOM 2005 O O . GLY A 1 305 ? -12.233 2.440 12.338 1.00 96.94 305 GLY A O 1
ATOM 2006 N N . ASP A 1 306 ? -12.233 3.308 14.412 1.00 95.25 306 ASP A N 1
ATOM 2007 C CA . ASP A 1 306 ? -11.591 4.579 14.034 1.00 95.25 306 ASP A CA 1
ATOM 2008 C C . ASP A 1 306 ? -10.031 4.509 13.966 1.00 95.25 306 ASP A C 1
ATOM 2010 O O . ASP A 1 306 ? -9.408 3.535 13.549 1.00 95.25 306 ASP A O 1
ATOM 2014 N N . SER A 1 307 ? -9.377 5.584 14.429 1.00 94.25 307 SER A N 1
ATOM 2015 C CA . SER A 1 307 ? -7.942 5.845 14.493 1.00 94.25 307 SER A CA 1
ATOM 2016 C C . SER A 1 307 ? -7.240 5.360 15.777 1.00 94.25 307 SER A C 1
ATOM 2018 O O . SER A 1 307 ? -7.800 5.349 16.878 1.00 94.25 307 SER A O 1
ATOM 2020 N N . SER A 1 308 ? -5.929 5.129 15.673 1.00 93.12 308 SER A N 1
ATOM 2021 C CA . SER A 1 308 ? -5.007 4.980 16.811 1.00 93.12 308 SER A CA 1
ATOM 2022 C C . SER A 1 308 ? -4.364 6.331 17.135 1.00 93.12 308 SER A C 1
ATOM 2024 O O . SER A 1 308 ? -3.724 6.954 16.285 1.00 93.12 308 SER A O 1
ATOM 2026 N N . VAL A 1 309 ? -4.534 6.833 18.365 1.00 88.38 309 VAL A N 1
ATOM 2027 C CA . VAL A 1 309 ? -4.085 8.183 18.754 1.00 88.38 309 VAL A CA 1
ATOM 2028 C C . VAL A 1 309 ? -3.183 8.189 19.991 1.00 88.38 309 VAL A C 1
ATOM 2030 O O . VAL A 1 309 ? -3.462 7.572 21.018 1.00 88.38 309 VAL A O 1
ATOM 2033 N N . ALA A 1 310 ? -2.138 9.024 19.968 1.00 84.62 310 ALA A N 1
ATOM 2034 C CA . ALA A 1 310 ? -1.400 9.383 21.185 1.00 84.62 310 ALA A CA 1
ATOM 2035 C C . ALA A 1 310 ? -2.052 10.564 21.944 1.00 84.62 310 ALA A C 1
ATOM 2037 O O . ALA A 1 310 ? -1.846 10.731 23.148 1.00 84.62 310 ALA A O 1
ATOM 2038 N N . ASN A 1 311 ? -2.869 11.389 21.270 1.00 81.56 311 ASN A N 1
ATOM 2039 C CA . ASN A 1 311 ? -3.537 12.556 21.858 1.00 81.56 311 ASN A CA 1
ATOM 2040 C C . ASN A 1 311 ? -5.075 12.459 21.835 1.00 81.56 311 ASN A C 1
ATOM 2042 O O . ASN A 1 311 ? -5.752 13.059 20.999 1.00 81.56 311 ASN A O 1
ATOM 2046 N N . ALA A 1 312 ? -5.627 11.817 22.864 1.00 80.94 312 ALA A N 1
ATOM 2047 C CA . ALA A 1 312 ? -7.065 11.663 23.113 1.00 80.94 312 ALA A CA 1
ATOM 2048 C C . ALA A 1 312 ? -7.886 12.974 23.234 1.00 80.94 312 ALA A C 1
ATOM 2050 O O . ALA A 1 312 ? -9.105 12.932 23.388 1.00 80.94 312 ALA A O 1
ATOM 2051 N N . ALA A 1 313 ? -7.266 14.161 23.232 1.00 81.06 313 ALA A N 1
ATOM 2052 C CA . ALA A 1 313 ? -7.992 15.428 23.371 1.00 81.06 313 ALA A CA 1
ATOM 2053 C C . ALA A 1 313 ? -8.668 15.911 22.071 1.00 81.06 313 ALA A C 1
ATOM 2055 O O . ALA A 1 313 ? -9.430 16.882 22.118 1.00 81.06 313 ALA A O 1
ATOM 2056 N N . THR A 1 314 ? -8.360 15.291 20.927 1.00 79.38 314 THR A N 1
ATOM 2057 C CA . THR A 1 314 ? -8.803 15.731 19.594 1.00 79.38 314 THR A CA 1
ATOM 2058 C C . THR A 1 314 ? -9.249 14.567 18.705 1.00 79.38 314 THR A C 1
ATOM 2060 O O . THR A 1 314 ? -8.879 14.545 17.539 1.00 79.38 314 THR A O 1
ATOM 2063 N N . THR A 1 315 ? -10.020 13.617 19.238 1.00 88.56 315 THR A N 1
ATOM 2064 C CA . THR A 1 315 ? -10.614 12.533 18.435 1.00 88.56 315 THR A CA 1
ATOM 2065 C C . THR A 1 315 ? -11.889 12.976 17.707 1.00 88.56 315 THR A C 1
ATOM 2067 O O . THR A 1 315 ? -12.584 13.911 18.130 1.00 88.56 315 THR A O 1
ATOM 2070 N N . VAL A 1 316 ? -12.183 12.289 16.610 1.00 92.88 316 VAL A N 1
ATOM 2071 C CA . VAL A 1 316 ? -13.462 12.224 15.880 1.00 92.88 316 VAL A CA 1
ATOM 2072 C C . VAL A 1 316 ? -13.787 10.739 15.703 1.00 92.88 316 VAL A C 1
ATOM 2074 O O . VAL A 1 316 ? -12.861 9.951 15.813 1.00 92.88 316 VAL A O 1
ATOM 2077 N N . ALA A 1 317 ? -15.056 10.367 15.520 1.00 94.50 317 ALA A N 1
ATOM 2078 C CA . ALA A 1 317 ? -15.472 8.962 15.512 1.00 94.50 317 ALA A CA 1
ATOM 2079 C C . ALA A 1 317 ? -16.619 8.671 14.527 1.00 94.50 317 ALA A C 1
ATOM 2081 O O . ALA A 1 317 ? -17.424 9.580 14.249 1.00 94.50 317 ALA A O 1
ATOM 2082 N N . GLY A 1 318 ? -16.661 7.434 14.031 1.00 96.00 318 GLY A N 1
ATOM 2083 C CA . GLY A 1 318 ? -17.429 6.938 12.895 1.00 96.00 318 GLY A CA 1
ATOM 2084 C C . GLY A 1 318 ? -18.836 6.432 13.218 1.00 96.00 318 GLY A C 1
ATOM 2085 O O . GLY A 1 318 ? -19.613 7.106 13.910 1.00 96.00 318 GLY A O 1
ATOM 2086 N N . ASN A 1 319 ? -19.248 5.320 12.597 1.00 97.88 319 ASN A N 1
ATOM 2087 C CA . ASN A 1 319 ? -20.444 4.526 12.947 1.00 97.88 319 ASN A CA 1
ATOM 2088 C C . ASN A 1 319 ? -20.244 3.095 12.419 1.00 97.88 319 ASN A C 1
ATOM 2090 O O . ASN A 1 319 ? -20.782 2.727 11.364 1.00 97.88 319 ASN A O 1
ATOM 2094 N N . ASP A 1 320 ? -19.488 2.293 13.148 1.00 98.56 320 ASP A N 1
ATOM 2095 C CA . ASP A 1 320 ? -18.681 1.255 12.509 1.00 98.56 320 ASP A CA 1
ATOM 2096 C C . ASP A 1 320 ? -19.316 -0.128 12.647 1.00 98.56 320 ASP A C 1
ATOM 2098 O O . ASP A 1 320 ? -20.210 -0.375 13.468 1.00 98.56 320 ASP A O 1
ATOM 2102 N N . VAL A 1 321 ? -18.939 -1.043 11.758 1.00 98.75 321 VAL A N 1
ATOM 2103 C CA . VAL A 1 321 ? -19.521 -2.383 11.665 1.00 98.75 321 VAL A CA 1
ATOM 2104 C C . VAL A 1 321 ? -18.409 -3.416 11.678 1.00 98.75 321 VAL A C 1
ATOM 2106 O O . VAL A 1 321 ? -17.881 -3.783 10.626 1.00 98.75 321 VAL A O 1
ATOM 2109 N N . ILE A 1 322 ? -18.136 -3.929 12.875 1.00 98.81 322 ILE A N 1
ATOM 2110 C CA . ILE A 1 322 ? -17.085 -4.908 13.143 1.00 98.81 322 ILE A CA 1
ATOM 2111 C C . ILE A 1 322 ? -17.713 -6.280 13.412 1.00 98.81 322 ILE A C 1
ATOM 2113 O O . ILE A 1 322 ? -18.681 -6.406 14.168 1.00 98.81 322 ILE A O 1
ATOM 2117 N N . ASP A 1 323 ? -17.185 -7.305 12.749 1.00 98.69 323 ASP A N 1
ATOM 2118 C CA . ASP A 1 323 ? -17.613 -8.705 12.848 1.00 98.69 323 ASP A CA 1
ATOM 2119 C C . ASP A 1 323 ? -16.355 -9.581 12.926 1.00 98.69 323 ASP A C 1
ATOM 2121 O O . ASP A 1 323 ? -15.748 -9.849 11.888 1.00 98.69 323 ASP A O 1
ATOM 2125 N N . GLY A 1 324 ? -15.940 -9.964 14.141 1.00 98.00 324 GLY A N 1
ATOM 2126 C CA . GLY A 1 324 ? -14.727 -10.767 14.391 1.00 98.00 324 GLY A CA 1
ATOM 2127 C C . GLY A 1 324 ? -14.810 -12.176 13.802 1.00 98.00 324 GLY A C 1
ATOM 2128 O O . GLY A 1 324 ? -13.824 -12.742 13.348 1.00 98.00 324 GLY A O 1
ATOM 2129 N N . ARG A 1 325 ? -16.039 -12.689 13.653 1.00 97.69 325 ARG A N 1
ATOM 2130 C CA . ARG A 1 325 ? -16.408 -14.036 13.181 1.00 97.69 325 ARG A CA 1
ATOM 2131 C C . ARG A 1 325 ? -16.012 -15.148 14.150 1.00 97.69 325 ARG A C 1
ATOM 2133 O O . ARG A 1 325 ? -16.886 -15.948 14.505 1.00 97.69 325 ARG A O 1
ATOM 2140 N N . GLY A 1 326 ? -14.751 -15.237 14.556 1.00 96.44 326 GLY A N 1
ATOM 2141 C CA . GLY A 1 326 ? -14.304 -16.213 15.538 1.00 96.44 326 GLY A CA 1
ATOM 2142 C C . GLY A 1 326 ? -12.810 -16.156 15.809 1.00 96.44 326 GLY A C 1
ATOM 2143 O O . GLY A 1 326 ? -12.014 -16.011 14.895 1.00 96.44 326 GLY A O 1
ATOM 2144 N N . GLY A 1 327 ? -12.468 -16.377 17.068 1.00 97.25 327 GLY A N 1
ATOM 2145 C CA . GLY A 1 327 ? -11.245 -15.878 17.670 1.00 97.25 327 GLY A CA 1
ATOM 2146 C C . GLY A 1 327 ? -11.497 -15.654 19.154 1.00 97.25 327 GLY A C 1
ATOM 2147 O O . GLY A 1 327 ? -12.631 -15.777 19.598 1.00 97.25 327 GLY A O 1
ATOM 2148 N N . ASP A 1 328 ? -10.459 -15.355 19.929 1.00 98.00 328 ASP A N 1
ATOM 2149 C CA . ASP A 1 328 ? -10.653 -14.723 21.242 1.00 98.00 328 ASP A CA 1
ATOM 2150 C C . ASP A 1 328 ? -10.394 -13.219 21.015 1.00 98.00 328 ASP A C 1
ATOM 2152 O O . ASP A 1 328 ? -9.282 -12.739 21.263 1.00 98.00 328 ASP A O 1
ATOM 2156 N N . ASP A 1 329 ? -11.365 -12.513 20.425 1.00 98.00 329 ASP A N 1
ATOM 2157 C CA . ASP A 1 329 ? -11.123 -11.234 19.742 1.00 98.00 329 ASP A CA 1
ATOM 2158 C C . ASP A 1 329 ? -11.193 -10.011 20.665 1.00 98.00 329 ASP A C 1
ATOM 2160 O O . ASP A 1 329 ? -11.854 -10.006 21.711 1.00 98.00 329 ASP A O 1
ATOM 2164 N N . VAL A 1 330 ? -10.534 -8.924 20.251 1.00 98.06 330 VAL A N 1
ATOM 2165 C CA . VAL A 1 330 ? -10.612 -7.613 20.907 1.00 98.06 330 VAL A CA 1
ATOM 2166 C C . VAL A 1 330 ? -11.174 -6.579 19.936 1.00 98.06 330 VAL A C 1
ATOM 2168 O O . VAL A 1 330 ? -10.498 -6.145 19.005 1.00 98.06 330 VAL A O 1
ATOM 2171 N N . LEU A 1 331 ? -12.422 -6.169 20.164 1.00 98.25 331 LEU A N 1
ATOM 2172 C CA . LEU A 1 331 ? -13.139 -5.215 19.317 1.00 98.25 331 LEU A CA 1
ATOM 2173 C C . LEU A 1 331 ? -13.230 -3.852 20.003 1.00 98.25 331 LEU A C 1
ATOM 2175 O O . LEU A 1 331 ? -13.761 -3.749 21.111 1.00 98.25 331 LEU A O 1
ATOM 2179 N N . PHE A 1 332 ? -12.809 -2.804 19.303 1.00 97.81 332 PHE A N 1
ATOM 2180 C CA . PHE A 1 332 ? -12.993 -1.408 19.683 1.00 97.81 332 PHE A CA 1
ATOM 2181 C C . PHE A 1 332 ? -13.887 -0.722 18.647 1.00 97.81 332 PHE A C 1
ATOM 2183 O O . PHE A 1 332 ? -13.543 -0.699 17.469 1.00 97.81 332 PHE A O 1
ATOM 2190 N N . GLY A 1 333 ? -15.037 -0.190 19.073 1.00 96.50 333 GLY A N 1
ATOM 2191 C CA . GLY A 1 333 ? -15.894 0.618 18.196 1.00 96.50 333 GLY A CA 1
ATOM 2192 C C . GLY A 1 333 ? -15.185 1.906 17.804 1.00 96.50 333 GLY A C 1
ATOM 2193 O O . GLY A 1 333 ? -14.885 2.113 16.638 1.00 96.50 333 GLY A O 1
ATOM 2194 N N . ASP A 1 334 ? -14.817 2.694 18.809 1.00 94.88 334 ASP A N 1
ATOM 2195 C CA . ASP A 1 334 ? -14.123 3.963 18.615 1.00 94.88 334 ASP A CA 1
ATOM 2196 C C . ASP A 1 334 ? -12.585 3.878 18.743 1.00 94.88 334 ASP A C 1
ATOM 2198 O O . ASP A 1 334 ? -12.007 2.879 19.179 1.00 94.88 334 ASP A O 1
ATOM 2202 N N . ASN A 1 335 ? -11.942 5.015 18.461 1.00 92.94 335 ASN A N 1
ATOM 2203 C CA . ASN A 1 335 ? -10.527 5.353 18.681 1.00 92.94 335 ASN A CA 1
ATOM 2204 C C . ASN A 1 335 ? -9.852 4.645 19.880 1.00 92.94 335 ASN A C 1
ATOM 2206 O O . ASN A 1 335 ? -10.339 4.697 21.018 1.00 92.94 335 ASN A O 1
ATOM 2210 N N . VAL A 1 336 ? -8.617 4.173 19.678 1.00 93.12 336 VAL A N 1
ATOM 2211 C CA . VAL A 1 336 ? -7.758 3.583 20.728 1.00 93.12 336 VAL A CA 1
ATOM 2212 C C . VAL A 1 336 ? -6.500 4.403 21.017 1.00 93.12 336 VAL A C 1
ATOM 2214 O O . VAL A 1 336 ? -6.099 5.283 20.252 1.00 93.12 336 VAL A O 1
ATOM 2217 N N . ASN A 1 337 ? -5.859 4.134 22.157 1.00 89.19 337 ASN A N 1
ATOM 2218 C CA . ASN A 1 337 ? -4.479 4.556 22.387 1.00 89.19 337 ASN A CA 1
ATOM 2219 C C . ASN A 1 337 ? -3.510 3.831 21.441 1.00 89.19 337 ASN A C 1
ATOM 2221 O O . ASN A 1 337 ? -3.792 2.735 20.975 1.00 89.19 337 ASN A O 1
ATOM 2225 N N . PHE A 1 338 ? -2.315 4.401 21.262 1.00 82.69 338 PHE A N 1
ATOM 2226 C CA . PHE A 1 338 ? -1.219 3.772 20.512 1.00 82.69 338 PHE A CA 1
ATOM 2227 C C . PHE A 1 338 ? -0.949 2.301 20.886 1.00 82.69 338 PHE A C 1
ATOM 2229 O O . PHE A 1 338 ? -0.636 1.500 20.015 1.00 82.69 338 PHE A O 1
ATOM 2236 N N . ASP A 1 339 ? -1.056 1.936 22.171 1.00 82.00 339 ASP A N 1
ATOM 2237 C CA . ASP A 1 339 ? -0.792 0.562 22.623 1.00 82.00 339 ASP A CA 1
ATOM 2238 C C . ASP A 1 339 ? -1.900 -0.443 22.222 1.00 82.00 339 ASP A C 1
ATOM 2240 O O . ASP A 1 339 ? -1.750 -1.635 22.485 1.00 82.00 339 ASP A O 1
ATOM 2244 N N . GLY A 1 340 ? -3.007 0.018 21.620 1.00 80.62 340 GLY A N 1
ATOM 2245 C CA . GLY A 1 340 ? -4.116 -0.819 21.146 1.00 80.62 340 GLY A CA 1
ATOM 2246 C C . GLY A 1 340 ? -4.907 -1.521 22.256 1.00 80.62 340 GLY A C 1
ATOM 2247 O O . GLY A 1 340 ? -5.540 -2.541 21.997 1.00 80.62 340 GLY A O 1
ATOM 2248 N N . ASP A 1 341 ? -4.844 -1.026 23.499 1.00 83.75 341 ASP A N 1
ATOM 2249 C CA . ASP A 1 341 ? -5.375 -1.716 24.688 1.00 83.75 341 ASP A CA 1
ATOM 2250 C C . ASP A 1 341 ? -6.488 -0.958 25.434 1.00 83.75 341 ASP A C 1
ATOM 2252 O O . ASP A 1 341 ? -7.095 -1.506 26.359 1.00 83.75 341 ASP A O 1
ATOM 2256 N N . THR A 1 342 ? -6.757 0.296 25.059 1.00 88.00 342 THR A N 1
ATOM 2257 C CA . THR A 1 342 ? -7.676 1.195 25.766 1.00 88.00 342 THR A CA 1
ATOM 2258 C C . THR A 1 342 ? -8.383 2.148 24.793 1.00 88.00 342 THR A C 1
ATOM 2260 O O . THR A 1 342 ? -7.725 2.926 24.103 1.00 88.00 342 THR A O 1
ATOM 2263 N N . THR A 1 343 ? -9.722 2.188 24.805 1.00 90.19 343 THR A N 1
ATOM 2264 C CA . THR A 1 343 ? -10.515 3.208 24.086 1.00 90.19 343 THR A CA 1
ATOM 2265 C C . THR A 1 343 ? -10.223 4.618 24.610 1.00 90.19 343 THR A C 1
ATOM 2267 O O . THR A 1 343 ? -10.105 4.836 25.822 1.00 90.19 343 THR A O 1
ATOM 2270 N N . VAL A 1 344 ? -10.142 5.613 23.724 1.00 88.81 344 VAL A N 1
ATOM 2271 C CA . VAL A 1 344 ? -9.752 6.982 24.092 1.00 88.81 344 VAL A CA 1
ATOM 2272 C C . VAL A 1 344 ? -10.609 8.077 23.464 1.00 88.81 344 VAL A C 1
ATOM 2274 O O . VAL A 1 344 ? -11.137 7.979 22.367 1.00 88.81 344 VAL A O 1
ATOM 2277 N N . GLY A 1 345 ? -10.670 9.208 24.167 1.00 85.12 345 GLY A N 1
ATOM 2278 C CA . GLY A 1 345 ? -11.321 10.421 23.687 1.00 85.12 345 GLY A CA 1
ATOM 2279 C C . GLY A 1 345 ? -12.733 10.618 24.227 1.00 85.12 345 GLY A C 1
ATOM 2280 O O . GLY A 1 345 ? -13.080 10.154 25.313 1.00 85.12 345 GLY A O 1
ATOM 2281 N N . THR A 1 346 ? -13.509 11.448 23.525 1.00 85.88 346 THR A N 1
ATOM 2282 C CA . THR A 1 346 ? -14.911 11.766 23.884 1.00 85.88 346 THR A CA 1
ATOM 2283 C C . THR A 1 346 ? -15.837 11.956 22.679 1.00 85.88 346 THR A C 1
ATOM 2285 O O . THR A 1 346 ? -17.030 12.202 22.870 1.00 85.88 346 THR A O 1
ATOM 2288 N N . ALA A 1 347 ? -15.299 11.881 21.457 1.00 87.94 347 ALA A N 1
ATOM 2289 C CA . ALA A 1 347 ? -16.094 11.487 20.303 1.00 87.94 347 ALA A CA 1
ATOM 2290 C C . ALA A 1 347 ? -16.450 10.000 20.449 1.00 87.94 347 ALA A C 1
ATOM 2292 O O . ALA A 1 347 ? -15.741 9.290 21.157 1.00 87.94 347 ALA A O 1
ATOM 2293 N N . GLY A 1 348 ? -17.551 9.590 19.832 1.00 89.12 348 GLY A N 1
ATOM 2294 C CA . GLY A 1 348 ? -17.899 8.185 19.692 1.00 89.12 348 GLY A CA 1
ATOM 2295 C C . GLY A 1 348 ? -19.050 7.984 18.709 1.00 89.12 348 GLY A C 1
ATOM 2296 O O . GLY A 1 348 ? -19.825 8.935 18.478 1.00 89.12 348 GLY A O 1
ATOM 2297 N N . GLY A 1 349 ? -19.098 6.803 18.104 1.00 94.38 349 GLY A N 1
ATOM 2298 C CA . GLY A 1 349 ? -19.874 6.469 16.921 1.00 94.38 349 GLY A CA 1
ATOM 2299 C C . GLY A 1 349 ? -21.330 6.089 17.188 1.00 94.38 349 GLY A C 1
ATOM 2300 O O . GLY A 1 349 ? -22.105 6.850 17.786 1.00 94.38 349 GLY A O 1
ATOM 2301 N N . ARG A 1 350 ? -21.767 4.961 16.621 1.00 97.38 350 ARG A N 1
ATOM 2302 C CA . ARG A 1 350 ? -23.011 4.237 16.968 1.00 97.38 350 ARG A CA 1
ATOM 2303 C C . ARG A 1 350 ? -22.910 2.824 16.425 1.00 97.38 350 ARG A C 1
ATOM 2305 O O . ARG A 1 350 ? -23.549 2.473 15.420 1.00 97.38 350 ARG A O 1
ATOM 2312 N N . ASP A 1 351 ? -22.116 2.027 17.106 1.00 98.19 351 ASP A N 1
ATOM 2313 C CA . ASP A 1 351 ? -21.405 0.974 16.398 1.00 98.19 351 ASP A CA 1
ATOM 2314 C C . ASP A 1 351 ? -22.143 -0.349 16.508 1.00 98.19 351 ASP A C 1
ATOM 2316 O O . ASP A 1 351 ? -22.994 -0.586 17.383 1.00 98.19 351 ASP A O 1
ATOM 2320 N N . ARG A 1 352 ? -21.871 -1.216 15.542 1.00 98.56 352 ARG A N 1
ATOM 2321 C CA . ARG A 1 352 ? -22.362 -2.582 15.519 1.00 98.56 352 ARG A CA 1
ATOM 2322 C C . ARG A 1 352 ? -21.165 -3.506 15.640 1.00 98.56 352 ARG A C 1
ATOM 2324 O O . ARG A 1 352 ? -20.523 -3.819 14.644 1.00 98.56 352 ARG A O 1
ATOM 2331 N N . LEU A 1 353 ? -20.960 -3.985 16.857 1.00 98.62 353 LEU A N 1
ATOM 2332 C CA . LEU A 1 353 ? -19.872 -4.878 17.214 1.00 98.62 353 LEU A CA 1
ATOM 2333 C C . LEU A 1 353 ? -20.437 -6.281 17.419 1.00 98.62 353 LEU A C 1
ATOM 2335 O O . LEU A 1 353 ? -21.413 -6.475 18.152 1.00 98.62 353 LEU A O 1
ATOM 2339 N N . GLN A 1 354 ? -19.855 -7.244 16.722 1.00 98.62 354 GLN A N 1
ATOM 2340 C CA . G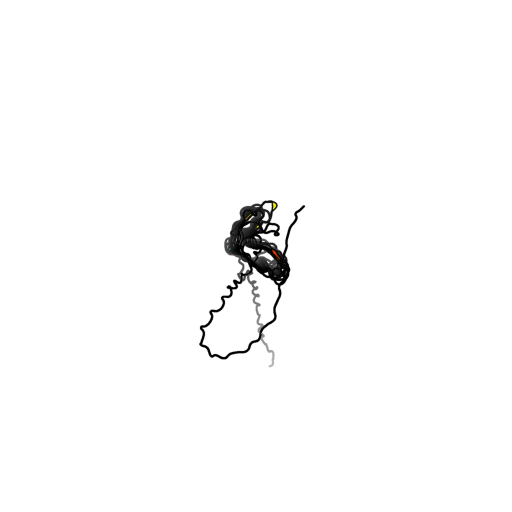LN A 1 354 ? -20.185 -8.656 16.809 1.00 98.62 354 GLN A CA 1
ATOM 2341 C C . GLN A 1 354 ? -18.868 -9.406 16.988 1.00 98.62 354 GLN A C 1
ATOM 2343 O O . GLN A 1 354 ? -18.029 -9.318 16.098 1.00 98.62 354 GLN A O 1
ATOM 2348 N N . GLY A 1 355 ? -18.684 -10.086 18.120 1.00 98.06 355 GLY A N 1
ATOM 2349 C CA . GLY A 1 355 ? -17.500 -10.915 18.358 1.00 98.06 355 GLY A CA 1
ATOM 2350 C C . GLY A 1 355 ? -17.550 -12.135 17.442 1.00 98.06 355 GLY A C 1
ATOM 2351 O O . GLY A 1 355 ? -17.276 -12.051 16.243 1.00 98.06 355 GLY A O 1
ATOM 2352 N N . GLY A 1 356 ? -18.065 -13.246 17.949 1.00 98.12 356 GLY A N 1
ATOM 2353 C CA . GLY A 1 356 ? -18.322 -14.420 17.133 1.00 98.12 356 GLY A CA 1
ATOM 2354 C C . GLY A 1 356 ? -18.209 -15.694 17.943 1.00 98.12 356 GLY A C 1
ATOM 2355 O O . GLY A 1 356 ? -18.979 -15.914 18.870 1.00 98.12 356 GLY A O 1
ATOM 2356 N N . THR A 1 357 ? -17.331 -16.603 17.528 1.00 98.25 357 THR A N 1
ATOM 2357 C CA . THR A 1 357 ? -17.043 -17.826 18.289 1.00 98.25 357 THR A CA 1
ATOM 2358 C C . THR A 1 357 ? -15.689 -17.749 18.986 1.00 98.25 357 THR A C 1
ATOM 2360 O O . THR A 1 357 ? -14.669 -17.882 18.312 1.00 98.25 357 THR A O 1
ATOM 2363 N N . GLY A 1 358 ? -15.716 -17.685 20.313 1.00 97.94 358 GLY A N 1
ATOM 2364 C CA . GLY A 1 358 ? -14.574 -17.696 21.229 1.00 97.94 358 GLY A CA 1
ATOM 2365 C C . GLY A 1 358 ? -14.861 -16.785 22.424 1.00 97.94 358 GLY A C 1
ATOM 2366 O O . GLY A 1 358 ? -16.019 -16.436 22.641 1.00 97.94 358 GLY A O 1
ATOM 2367 N N . ASP A 1 359 ? -13.873 -16.496 23.267 1.00 98.25 359 ASP A N 1
ATOM 2368 C CA . ASP A 1 359 ? -14.099 -15.710 24.492 1.00 98.25 359 ASP A CA 1
ATOM 2369 C C . ASP A 1 359 ? -13.769 -14.214 24.238 1.00 98.25 359 ASP A C 1
ATOM 2371 O O . ASP A 1 359 ? -12.664 -13.750 24.541 1.00 98.25 359 ASP A O 1
ATOM 2375 N N . ASP A 1 360 ? -14.730 -13.455 23.691 1.00 98.38 360 ASP A N 1
ATOM 2376 C CA . ASP A 1 360 ? -14.495 -12.119 23.108 1.00 98.38 360 ASP A CA 1
ATOM 2377 C C . ASP A 1 360 ? -14.492 -10.951 24.118 1.00 98.38 360 ASP A C 1
ATOM 2379 O O . ASP A 1 360 ? -15.194 -10.949 25.138 1.00 98.38 360 ASP A O 1
ATOM 2383 N N . SER A 1 361 ? -13.741 -9.889 23.801 1.00 97.94 361 SER A N 1
ATOM 2384 C CA . SER A 1 361 ? -13.689 -8.618 24.545 1.00 97.94 361 SER A CA 1
ATOM 2385 C C . SER A 1 361 ? -14.095 -7.432 23.664 1.00 97.94 361 SER A C 1
ATOM 2387 O O . SER A 1 361 ? -13.353 -7.008 22.785 1.00 97.94 361 SER A O 1
ATOM 2389 N N . ILE A 1 362 ? -15.273 -6.862 23.923 1.00 98.06 362 ILE A N 1
ATOM 2390 C CA . ILE A 1 362 ? -15.892 -5.815 23.101 1.00 98.06 362 ILE A CA 1
ATOM 2391 C C . ILE A 1 362 ? -15.998 -4.505 23.892 1.00 98.06 362 ILE A C 1
ATOM 2393 O O . ILE A 1 362 ? -16.700 -4.444 24.905 1.00 98.06 362 ILE A O 1
ATOM 2397 N N . PHE A 1 363 ? -15.367 -3.445 23.388 1.00 97.12 363 PHE A N 1
ATOM 2398 C CA . PHE A 1 363 ? -15.353 -2.093 23.948 1.00 97.12 363 PHE A CA 1
ATOM 2399 C C . PHE A 1 363 ? -16.015 -1.120 22.965 1.00 97.12 363 PHE A C 1
ATOM 2401 O O . PHE A 1 363 ? -15.451 -0.794 21.924 1.00 97.12 363 PHE A O 1
ATOM 2408 N N . ALA A 1 364 ? -17.228 -0.656 23.271 1.00 94.06 364 ALA A N 1
ATOM 2409 C CA . ALA A 1 364 ? -17.976 0.185 22.333 1.00 94.06 364 ALA A CA 1
ATOM 2410 C C . ALA A 1 364 ? -17.413 1.608 22.204 1.00 94.06 364 ALA A C 1
ATOM 2412 O O . ALA A 1 364 ? -17.241 2.082 21.093 1.00 94.06 364 ALA A O 1
ATOM 2413 N N . GLY A 1 365 ? -17.085 2.248 23.332 1.00 93.56 365 GLY A N 1
ATOM 2414 C CA . GLY A 1 365 ? -16.712 3.665 23.389 1.00 93.56 365 GLY A CA 1
ATOM 2415 C C . GLY A 1 365 ? -17.891 4.588 23.745 1.00 93.56 365 GLY A C 1
ATOM 2416 O O . GLY A 1 365 ? -18.824 4.167 24.441 1.00 93.56 365 GLY A O 1
ATOM 2417 N N . PRO A 1 366 ? -17.818 5.903 23.473 1.00 92.31 366 PRO A N 1
ATOM 2418 C CA . PRO A 1 366 ? -18.952 6.802 23.672 1.00 92.31 366 PRO A CA 1
ATOM 2419 C C . PRO A 1 366 ? -20.090 6.634 22.646 1.00 92.31 366 PRO A C 1
ATOM 2421 O O . PRO A 1 366 ? -19.873 6.332 21.492 1.00 92.31 366 PRO A O 1
ATOM 2424 N N . ALA A 1 367 ? -21.303 7.036 23.054 1.00 94.94 367 ALA A N 1
ATOM 2425 C CA . ALA A 1 367 ? -22.548 7.121 22.265 1.00 94.94 367 ALA A CA 1
ATOM 2426 C C . ALA A 1 367 ? -23.640 6.073 22.570 1.00 94.94 367 ALA A C 1
ATOM 2428 O O . ALA A 1 367 ? -24.251 6.220 23.637 1.00 94.94 367 ALA A O 1
ATOM 2429 N N . ASN A 1 368 ? -24.098 5.242 21.616 1.00 95.12 368 ASN A N 1
ATOM 2430 C CA . ASN A 1 368 ? -25.264 4.355 21.833 1.00 95.12 368 ASN A CA 1
ATOM 2431 C C . ASN A 1 368 ? -25.274 3.128 20.906 1.00 95.12 368 ASN A C 1
ATOM 2433 O O . ASN A 1 368 ? -25.877 3.163 19.822 1.00 95.12 368 ASN A O 1
ATOM 2437 N N . ASP A 1 369 ? -24.728 2.026 21.405 1.00 97.50 369 ASP A N 1
ATOM 2438 C CA . ASP A 1 369 ? -24.120 1.025 20.522 1.00 97.50 369 ASP A CA 1
ATOM 2439 C C . ASP A 1 369 ? -24.814 -0.340 20.618 1.00 97.50 369 ASP A C 1
ATOM 2441 O O . ASP A 1 369 ? -25.674 -0.592 21.479 1.00 97.50 369 ASP A O 1
ATOM 2445 N N . THR A 1 370 ? -24.512 -1.227 19.672 1.00 98.00 370 THR A N 1
ATOM 2446 C CA . THR A 1 370 ? -25.099 -2.570 19.587 1.00 98.00 370 THR A CA 1
ATOM 2447 C C . THR A 1 370 ? -24.009 -3.628 19.606 1.00 98.00 370 THR A C 1
ATOM 2449 O O . THR A 1 370 ? -23.375 -3.877 18.586 1.00 98.00 370 THR A O 1
ATOM 2452 N N . LEU A 1 371 ? -23.866 -4.281 20.758 1.00 98.25 371 LEU A N 1
ATOM 2453 C CA . LEU A 1 371 ? -22.900 -5.340 21.013 1.00 98.25 371 LEU A CA 1
ATOM 2454 C C . LEU A 1 371 ? -23.619 -6.699 20.984 1.00 98.25 371 LEU A C 1
ATOM 2456 O O . LEU A 1 371 ? -24.690 -6.866 21.583 1.00 98.25 371 LEU A O 1
ATOM 2460 N N . ASP A 1 372 ? -23.031 -7.667 20.300 1.00 98.50 372 ASP A N 1
ATOM 2461 C CA . ASP A 1 372 ? -23.419 -9.079 20.295 1.00 98.50 372 ASP A CA 1
ATOM 2462 C C . ASP A 1 372 ? -22.126 -9.860 20.551 1.00 98.50 372 ASP A C 1
ATOM 2464 O O . ASP A 1 372 ? -21.234 -9.788 19.713 1.00 98.50 372 ASP A O 1
ATOM 2468 N N . GLY A 1 373 ? -21.976 -10.500 21.716 1.00 97.56 373 GLY A N 1
ATOM 2469 C CA . GLY A 1 373 ? -20.796 -11.330 22.000 1.00 97.56 373 GLY A CA 1
ATOM 2470 C C . GLY A 1 373 ? -20.823 -12.552 21.091 1.00 97.56 373 GLY A C 1
ATOM 2471 O O . GLY A 1 373 ? -20.384 -12.499 19.943 1.00 97.56 373 GLY A O 1
ATOM 2472 N N . GLY A 1 374 ? -21.489 -13.610 21.544 1.00 98.06 374 GLY A N 1
ATOM 2473 C CA . GLY A 1 374 ? -21.614 -14.802 20.727 1.00 98.06 374 GLY A CA 1
ATOM 2474 C C . GLY A 1 374 ? -22.215 -16.020 21.427 1.00 98.06 374 GLY A C 1
ATOM 2475 O O . GLY A 1 374 ? -22.987 -15.928 22.383 1.00 98.06 374 GLY A O 1
ATOM 2476 N N . PRO A 1 375 ? -21.980 -17.222 20.883 1.00 97.31 375 PRO A N 1
ATOM 2477 C CA . PRO A 1 375 ? -22.234 -18.490 21.560 1.00 97.31 375 PRO A CA 1
ATOM 2478 C C . PRO A 1 375 ? -21.387 -18.809 22.806 1.00 97.31 375 PRO A C 1
ATOM 2480 O O . PRO A 1 375 ? -21.792 -19.749 23.503 1.00 97.31 375 PRO A O 1
ATOM 2483 N N . ASP A 1 376 ? -20.258 -18.135 23.054 1.00 97.75 376 ASP A N 1
ATOM 2484 C CA . ASP A 1 376 ? -19.209 -18.590 23.986 1.00 97.75 376 ASP A CA 1
ATOM 2485 C C . ASP A 1 376 ? -19.119 -17.739 25.289 1.00 97.75 376 ASP A C 1
ATOM 2487 O O . ASP A 1 376 ? -20.122 -17.747 26.012 1.00 97.75 376 ASP A O 1
ATOM 2491 N N . THR A 1 377 ? -17.990 -17.130 25.707 1.00 97.69 377 THR A N 1
ATOM 2492 C CA . THR A 1 377 ? -17.898 -16.427 27.024 1.00 97.69 377 THR A CA 1
ATOM 2493 C C . THR A 1 377 ? -17.435 -14.972 26.924 1.00 97.69 377 THR A C 1
ATOM 2495 O O . THR A 1 377 ? -16.267 -14.659 27.155 1.00 97.69 377 THR A O 1
ATOM 2498 N N . ASP A 1 378 ? -18.387 -14.056 26.754 1.00 97.81 378 ASP A N 1
ATOM 2499 C CA . ASP A 1 378 ? -18.035 -12.717 26.266 1.00 97.81 378 ASP A CA 1
ATOM 2500 C C . ASP A 1 378 ? -18.052 -11.607 27.334 1.00 97.81 378 ASP A C 1
ATOM 2502 O O . ASP A 1 378 ? -18.816 -11.613 28.321 1.00 97.81 378 ASP A O 1
ATOM 2506 N N . ALA A 1 379 ? -17.202 -10.605 27.115 1.00 97.75 379 ALA A N 1
ATOM 2507 C CA . ALA A 1 379 ? -17.082 -9.392 27.911 1.00 97.75 379 ALA A CA 1
ATOM 2508 C C . ALA A 1 379 ? -17.426 -8.152 27.078 1.00 97.75 379 ALA A C 1
ATOM 2510 O O . ALA A 1 379 ? -16.678 -7.751 26.198 1.00 97.75 379 ALA A O 1
ATOM 2511 N N . CYS A 1 380 ? -18.555 -7.517 27.396 1.00 97.75 380 CYS A N 1
ATOM 2512 C CA . CYS A 1 380 ? -19.083 -6.383 26.637 1.00 97.75 380 CYS A CA 1
ATOM 2513 C C . CYS A 1 380 ? -19.124 -5.114 27.505 1.00 97.75 380 CYS A C 1
ATOM 2515 O O . CYS A 1 380 ? -19.944 -5.026 28.430 1.00 97.75 380 CYS A O 1
ATOM 2517 N N . ASP A 1 381 ? -18.279 -4.124 27.211 1.00 95.69 381 ASP A N 1
ATOM 2518 C CA . ASP A 1 381 ? -18.308 -2.798 27.834 1.00 95.69 381 ASP A CA 1
ATOM 2519 C C . ASP A 1 381 ? -18.914 -1.752 26.884 1.00 95.69 381 ASP A C 1
ATOM 2521 O O . ASP A 1 381 ? -18.459 -1.553 25.760 1.00 95.69 381 ASP A O 1
ATOM 2525 N N . GLY A 1 382 ? -19.970 -1.077 27.345 1.00 91.50 382 GLY A N 1
ATOM 2526 C CA . GLY A 1 382 ? -20.559 0.082 26.660 1.00 91.50 382 GLY A CA 1
ATOM 2527 C C . GLY A 1 382 ? -19.853 1.408 26.968 1.00 91.50 382 GLY A C 1
ATOM 2528 O O . GLY A 1 382 ? -20.359 2.456 26.586 1.00 91.50 382 GLY A O 1
ATOM 2529 N N . GLU A 1 383 ? -18.767 1.378 27.746 1.00 92.06 383 GLU A N 1
ATOM 2530 C CA . GLU A 1 383 ? -17.922 2.510 28.138 1.00 92.06 383 GLU A CA 1
ATOM 2531 C C . GLU A 1 383 ? -18.681 3.786 28.560 1.00 92.06 383 GLU A C 1
ATOM 2533 O O . GLU A 1 383 ? -19.139 3.912 29.705 1.00 92.06 383 GLU A O 1
ATOM 2538 N N . ALA A 1 384 ? -18.802 4.766 27.659 1.00 88.50 384 ALA A N 1
ATOM 2539 C CA . ALA A 1 384 ? -19.408 6.070 27.938 1.00 88.50 384 ALA A CA 1
ATOM 2540 C C . ALA A 1 384 ? -20.813 6.230 27.331 1.00 88.50 384 ALA A C 1
ATOM 2542 O O . ALA A 1 384 ? -21.411 7.314 27.428 1.00 88.50 384 ALA A O 1
ATOM 2543 N N . GLY A 1 385 ? -21.339 5.166 26.729 1.00 86.94 385 GLY A N 1
ATOM 2544 C CA . GLY A 1 385 ? -22.663 5.100 26.146 1.00 86.94 385 GLY A CA 1
ATOM 2545 C C . GLY A 1 385 ? -23.811 5.299 27.145 1.00 86.94 385 GLY A C 1
ATOM 2546 O O . GLY A 1 385 ? -23.657 5.262 28.373 1.00 86.94 385 GLY A O 1
ATOM 2547 N N . THR A 1 386 ? -24.997 5.640 26.627 1.00 88.56 386 THR A N 1
ATOM 2548 C CA . THR A 1 386 ? -26.159 5.997 27.478 1.00 88.56 386 THR A CA 1
ATOM 2549 C C . THR A 1 386 ? -27.433 5.203 27.214 1.00 88.56 386 THR A C 1
ATOM 2551 O O . THR A 1 386 ? -28.385 5.292 28.005 1.00 88.56 386 THR A O 1
ATOM 2554 N N . ALA A 1 387 ? -27.479 4.428 26.132 1.00 92.50 387 ALA A N 1
ATOM 2555 C CA . ALA A 1 387 ? -28.637 3.623 25.741 1.00 92.50 387 ALA A CA 1
ATOM 2556 C C . ALA A 1 387 ? -28.246 2.301 25.061 1.00 92.50 387 ALA A C 1
ATOM 2558 O O . ALA A 1 387 ? -29.055 1.732 24.321 1.00 92.50 387 ALA A O 1
ATOM 2559 N N . ASP A 1 388 ? -27.039 1.830 25.348 1.00 94.31 388 ASP A N 1
ATOM 2560 C CA . ASP A 1 388 ? -26.353 0.733 24.668 1.00 94.31 388 ASP A CA 1
ATOM 2561 C C . ASP A 1 388 ? -27.109 -0.576 24.849 1.00 94.31 388 ASP A C 1
ATOM 2563 O O . ASP A 1 388 ? -27.846 -0.799 25.825 1.00 94.31 388 ASP A O 1
ATOM 2567 N N . THR A 1 389 ? -26.946 -1.460 23.876 1.00 96.50 389 THR A N 1
ATOM 2568 C CA . THR A 1 389 ? -27.599 -2.760 23.882 1.00 96.50 389 THR A CA 1
ATOM 2569 C C . THR A 1 389 ? -26.595 -3.864 23.639 1.00 96.50 389 THR A C 1
ATOM 2571 O O . THR A 1 389 ? -26.154 -4.058 22.518 1.00 96.50 389 THR A O 1
ATOM 2574 N N . ALA A 1 390 ? -26.314 -4.620 24.698 1.00 96.69 390 ALA A N 1
ATOM 2575 C CA . ALA A 1 390 ? -25.611 -5.889 24.626 1.00 96.69 390 ALA A CA 1
ATOM 2576 C C . ALA A 1 390 ? -26.604 -7.063 24.577 1.00 96.69 390 ALA A C 1
ATOM 2578 O O . ALA A 1 390 ? -27.615 -7.079 25.299 1.00 96.69 390 ALA A O 1
ATOM 2579 N N . VAL A 1 391 ? -26.306 -8.055 23.745 1.00 96.81 391 VAL A N 1
ATOM 2580 C CA . VAL A 1 391 ? -26.917 -9.390 23.747 1.00 96.81 391 VAL A CA 1
ATOM 2581 C C . VAL A 1 391 ? -25.809 -10.438 23.757 1.00 96.81 391 VAL A C 1
ATOM 2583 O O . VAL A 1 391 ? -24.713 -10.156 23.302 1.00 96.81 391 VAL A O 1
ATOM 2586 N N . ASN A 1 392 ? -26.105 -11.623 24.298 1.00 97.00 392 ASN A N 1
ATOM 2587 C CA . ASN A 1 392 ? -25.154 -12.737 24.370 1.00 97.00 392 ASN A CA 1
ATOM 2588 C C . ASN A 1 392 ? -23.787 -12.321 24.959 1.00 97.00 392 ASN A C 1
ATOM 2590 O O . ASN A 1 392 ? -22.765 -12.499 24.325 1.00 97.00 392 ASN A O 1
ATOM 2594 N N . CYS A 1 393 ? -23.804 -11.698 26.144 1.00 95.69 393 CYS A N 1
ATOM 2595 C CA . CYS A 1 393 ? -22.592 -11.372 26.896 1.00 95.69 393 CYS A CA 1
ATOM 2596 C C . CYS A 1 393 ? -22.735 -11.846 28.348 1.00 95.69 393 CYS A C 1
ATOM 2598 O O . CYS A 1 393 ? -23.673 -11.450 29.059 1.00 95.69 393 CYS A O 1
ATOM 2600 N N . GLU A 1 394 ? -21.797 -12.670 28.800 1.00 95.62 394 GLU A N 1
ATOM 2601 C CA . GLU A 1 394 ? -21.731 -13.268 30.136 1.00 95.62 394 GLU A CA 1
ATOM 2602 C C . GLU A 1 394 ? -21.332 -12.230 31.185 1.00 95.62 394 GLU A C 1
ATOM 2604 O O . GLU A 1 394 ? -21.786 -12.285 32.339 1.00 95.62 394 GLU A O 1
ATOM 2609 N N . SER A 1 395 ? -20.519 -11.255 30.775 1.00 94.38 395 SER A N 1
ATOM 2610 C CA . SER A 1 395 ? -20.186 -10.077 31.561 1.00 94.38 395 SER A CA 1
ATOM 2611 C C . SER A 1 395 ? -20.485 -8.789 30.792 1.00 94.38 395 SER A C 1
ATOM 2613 O O . SER A 1 395 ? -20.230 -8.668 29.599 1.00 94.38 395 SER A O 1
ATOM 2615 N N . THR A 1 396 ? -21.079 -7.820 31.493 1.00 92.88 396 THR A N 1
ATOM 2616 C CA . THR A 1 396 ? -21.441 -6.516 30.923 1.00 92.88 396 THR A CA 1
ATOM 2617 C C . THR A 1 396 ? -20.995 -5.389 31.840 1.00 92.88 396 THR A C 1
ATOM 2619 O O . THR A 1 396 ? -21.371 -5.382 33.022 1.00 92.88 396 THR A O 1
ATOM 2622 N N . ALA A 1 397 ? -20.292 -4.409 31.289 1.00 92.69 397 ALA A N 1
ATOM 2623 C CA . ALA A 1 397 ? -19.947 -3.152 31.941 1.00 92.69 397 ALA A CA 1
ATOM 2624 C C . ALA A 1 397 ? -20.516 -1.964 31.138 1.00 92.69 397 ALA A C 1
ATOM 2626 O O . ALA A 1 397 ? -20.905 -2.125 29.988 1.00 92.69 397 ALA A O 1
ATOM 2627 N N . ALA A 1 398 ? -20.750 -0.837 31.819 1.00 88.69 398 ALA A N 1
ATOM 2628 C CA . ALA A 1 398 ? -21.518 0.346 31.381 1.00 88.69 398 ALA A CA 1
ATOM 2629 C C . ALA A 1 398 ? -22.967 0.153 30.846 1.00 88.69 398 ALA A C 1
ATOM 2631 O O . ALA A 1 398 ? -23.791 1.045 31.060 1.00 88.69 398 ALA A O 1
ATOM 2632 N N . ILE A 1 399 ? -23.340 -1.004 30.276 1.00 86.25 399 ILE A N 1
ATOM 2633 C CA . ILE A 1 399 ? -24.624 -1.251 29.598 1.00 86.25 399 ILE A CA 1
ATOM 2634 C C . ILE A 1 399 ? -25.835 -0.861 30.475 1.00 86.25 399 ILE A C 1
ATOM 2636 O O . ILE A 1 399 ? -26.067 -1.449 31.546 1.00 86.25 399 ILE A O 1
ATOM 2640 N N . PRO A 1 400 ? -26.694 0.072 30.018 1.00 80.44 400 PRO A N 1
ATOM 2641 C CA . PRO A 1 400 ? -27.890 0.471 30.744 1.00 80.44 400 PRO A CA 1
ATOM 2642 C C . PRO A 1 400 ? -28.874 -0.690 30.927 1.00 80.44 400 PRO A C 1
ATOM 2644 O O . PRO A 1 400 ? -29.530 -1.150 29.989 1.00 80.44 400 PRO A O 1
ATOM 2647 N N . LEU A 1 401 ? -29.072 -1.122 32.178 1.00 68.00 401 LEU A N 1
ATOM 2648 C CA . LEU A 1 401 ? -30.084 -2.125 32.516 1.00 68.00 401 LEU A CA 1
ATOM 2649 C C . LEU A 1 401 ? -31.461 -1.704 31.982 1.00 68.00 401 LEU A C 1
ATOM 2651 O O . LEU A 1 401 ? -32.114 -0.819 32.551 1.00 68.00 401 LEU A O 1
ATOM 2655 N N . ARG A 1 402 ? -31.951 -2.392 30.939 1.00 57.53 402 ARG A N 1
ATOM 2656 C CA . ARG A 1 402 ? -33.321 -2.222 30.439 1.00 57.53 402 ARG A CA 1
ATOM 2657 C C . ARG A 1 402 ? -34.294 -2.380 31.600 1.00 57.53 402 ARG A C 1
ATOM 2659 O O . ARG A 1 402 ? -34.539 -3.491 32.075 1.00 57.53 402 ARG A O 1
ATOM 2666 N N . ALA A 1 403 ? -34.888 -1.265 32.028 1.00 48.22 403 ALA A N 1
ATOM 2667 C CA . ALA A 1 403 ? -35.912 -1.275 33.060 1.00 48.22 403 ALA A CA 1
ATOM 2668 C C . ALA A 1 403 ? -36.993 -2.289 32.644 1.00 48.22 403 ALA A C 1
ATOM 2670 O O . ALA A 1 403 ? -37.577 -2.129 31.564 1.00 48.22 403 ALA A O 1
ATOM 2671 N N . PRO A 1 404 ? -37.254 -3.347 33.441 1.00 45.56 404 PRO A N 1
ATOM 2672 C CA . PRO A 1 404 ? -38.131 -4.425 33.017 1.00 45.56 404 PRO A CA 1
ATOM 2673 C C . PRO A 1 404 ? -39.490 -3.822 32.701 1.00 45.56 404 PRO A C 1
ATOM 2675 O O . PRO A 1 404 ? -40.111 -3.220 33.582 1.00 45.56 404 PRO A O 1
ATOM 2678 N N . SER A 1 405 ? -39.909 -3.950 31.434 1.00 47.81 405 SER A N 1
ATOM 2679 C CA . SER A 1 405 ? -41.108 -3.305 30.895 1.00 47.81 405 SER A CA 1
ATOM 2680 C C . SER A 1 405 ? -42.248 -3.469 31.880 1.00 47.81 405 SER A C 1
ATOM 2682 O O . SER A 1 405 ? -42.757 -4.576 32.070 1.00 47.81 405 SER A O 1
ATOM 2684 N N . ALA A 1 406 ? -42.606 -2.371 32.551 1.00 45.66 406 ALA A N 1
ATOM 2685 C CA . ALA A 1 406 ? -43.550 -2.417 33.646 1.00 45.66 406 ALA A CA 1
ATOM 2686 C C . ALA A 1 406 ? -44.894 -2.851 33.071 1.00 45.66 406 ALA A C 1
ATOM 2688 O O . ALA A 1 406 ? -45.627 -2.046 32.496 1.00 45.66 406 ALA A O 1
ATOM 2689 N N . VAL A 1 407 ? -45.214 -4.143 33.207 1.00 46.97 407 VAL A N 1
ATOM 2690 C CA . VAL A 1 407 ? -46.509 -4.688 32.817 1.00 46.97 407 VAL A CA 1
ATOM 2691 C C . VAL A 1 407 ? -47.524 -4.010 33.717 1.00 46.97 407 VAL A C 1
ATOM 2693 O O . VAL A 1 407 ? -47.776 -4.449 34.842 1.00 46.97 407 VAL A O 1
ATOM 2696 N N . VAL A 1 408 ? -48.100 -2.914 33.215 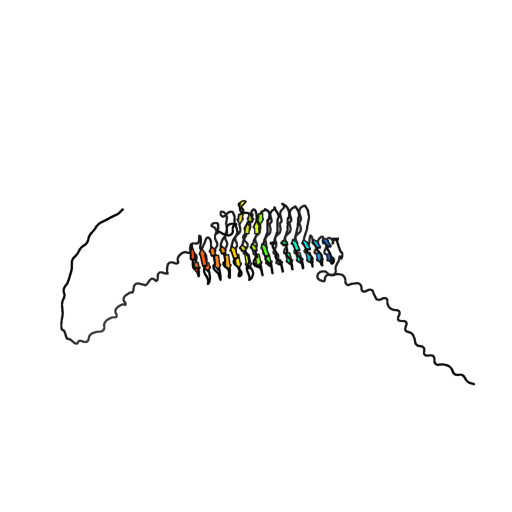1.00 45.81 408 VAL A N 1
ATOM 2697 C CA . VAL A 1 408 ? -49.197 -2.197 33.850 1.00 45.81 408 VAL A CA 1
ATOM 2698 C C . VAL A 1 408 ? -50.385 -3.144 33.829 1.00 45.81 408 VAL A C 1
ATOM 2700 O O . VAL A 1 408 ? -51.238 -3.114 32.939 1.00 45.81 408 VAL A O 1
ATOM 2703 N N . ARG A 1 409 ? -50.435 -4.017 34.840 1.00 45.75 409 ARG A N 1
ATOM 2704 C CA . ARG A 1 409 ? -51.615 -4.785 35.209 1.00 45.75 409 ARG A CA 1
ATOM 2705 C C . ARG A 1 409 ? -52.676 -3.753 35.552 1.00 45.75 409 ARG A C 1
ATOM 2707 O O . ARG A 1 409 ? -52.745 -3.284 36.687 1.00 45.75 409 ARG A O 1
ATOM 2714 N N . LYS A 1 410 ? -53.465 -3.359 34.544 1.00 42.16 410 LYS A N 1
ATOM 2715 C CA . LYS A 1 410 ? -54.614 -2.467 34.714 1.00 42.16 410 LYS A CA 1
ATOM 2716 C C . LYS A 1 410 ? -55.395 -2.990 35.922 1.00 42.16 410 LYS A C 1
ATOM 2718 O O . LYS A 1 410 ? -55.730 -4.178 35.916 1.00 42.16 410 LYS A O 1
ATOM 2723 N N . PRO A 1 411 ? -55.650 -2.164 36.953 1.00 43.09 411 PRO A N 1
ATOM 2724 C CA . PRO A 1 411 ? -56.327 -2.636 38.149 1.00 43.09 411 PRO A CA 1
ATOM 2725 C C . PRO A 1 411 ? -57.650 -3.272 37.735 1.00 43.09 411 PRO A C 1
ATOM 2727 O O . PRO A 1 411 ? -58.421 -2.679 36.974 1.00 43.09 411 PRO A O 1
ATOM 2730 N N . TRP A 1 412 ? -57.862 -4.509 38.188 1.00 38.12 412 TRP A N 1
ATOM 2731 C CA . TRP A 1 412 ? -59.014 -5.319 37.815 1.00 38.12 412 TRP A CA 1
ATOM 2732 C C . TRP A 1 412 ? -60.292 -4.559 38.170 1.00 38.12 412 TRP A C 1
ATOM 2734 O O . TRP A 1 412 ? -60.630 -4.395 39.341 1.00 38.12 412 TRP A O 1
ATOM 2744 N N . ARG A 1 413 ? -60.985 -4.047 37.148 1.00 46.06 413 ARG A N 1
ATOM 2745 C CA . ARG A 1 413 ? -62.300 -3.431 37.313 1.00 46.06 413 ARG A CA 1
ATOM 2746 C C . ARG A 1 413 ? -63.301 -4.565 37.539 1.00 46.06 413 ARG A C 1
ATOM 2748 O O . ARG A 1 413 ? -63.438 -5.393 36.636 1.00 46.06 413 ARG A O 1
ATOM 2755 N N . PRO A 1 414 ? -64.015 -4.612 38.678 1.00 40.66 414 PRO A N 1
ATOM 2756 C CA . PRO A 1 414 ? -65.100 -5.564 38.849 1.00 40.66 414 PRO A CA 1
ATOM 2757 C C . PRO A 1 414 ? -66.132 -5.348 37.741 1.00 40.66 414 PRO A C 1
ATOM 2759 O O . PRO A 1 414 ? -66.510 -4.209 37.456 1.00 40.66 414 PRO A O 1
ATOM 2762 N N . ALA A 1 415 ? -66.565 -6.431 37.097 1.00 45.38 415 ALA A N 1
ATOM 2763 C CA . ALA A 1 415 ? -67.556 -6.353 36.033 1.00 45.38 415 ALA A CA 1
ATOM 2764 C C . ALA A 1 415 ? -68.871 -5.748 36.556 1.00 45.38 415 ALA A C 1
ATOM 2766 O O . ALA A 1 415 ? -69.312 -6.049 37.668 1.00 45.38 415 ALA A O 1
ATOM 2767 N N . HIS A 1 416 ? -69.509 -4.907 35.739 1.00 42.56 416 HIS A N 1
ATOM 2768 C CA . HIS A 1 416 ? -70.821 -4.349 36.055 1.00 42.56 416 HIS A CA 1
ATOM 2769 C C . HIS A 1 416 ? -71.848 -5.471 36.262 1.00 42.56 416 HIS A C 1
ATOM 2771 O O . HIS A 1 416 ? -71.982 -6.363 35.426 1.00 42.56 416 HIS A O 1
ATOM 2777 N N . ALA A 1 417 ? -72.592 -5.405 37.368 1.00 43.16 417 ALA A N 1
ATOM 2778 C CA . ALA A 1 417 ? -73.669 -6.344 37.648 1.00 43.16 417 ALA A CA 1
ATOM 2779 C C . ALA A 1 417 ? -74.798 -6.214 36.608 1.00 43.16 417 ALA A C 1
ATOM 2781 O O . ALA A 1 417 ? -75.260 -5.110 36.312 1.00 43.16 417 ALA A O 1
ATOM 2782 N N . ALA A 1 418 ? -75.256 -7.350 36.080 1.00 43.66 418 ALA A N 1
ATOM 2783 C CA . ALA A 1 418 ? -76.411 -7.417 35.191 1.00 43.66 418 ALA A CA 1
ATOM 2784 C C . ALA A 1 418 ? -77.728 -7.118 35.950 1.00 43.66 418 ALA A C 1
ATOM 2786 O O . ALA A 1 418 ? -77.826 -7.421 37.143 1.00 43.66 418 ALA A O 1
ATOM 2787 N N . PRO A 1 419 ? -78.752 -6.544 35.289 1.00 41.97 419 PRO A N 1
ATOM 2788 C CA . PRO A 1 419 ? -80.026 -6.219 35.929 1.00 41.97 419 PRO A CA 1
ATOM 2789 C C . PRO A 1 419 ? -80.852 -7.474 36.258 1.00 41.97 419 PRO A C 1
ATOM 2791 O O . PRO A 1 419 ? -80.834 -8.467 35.532 1.00 41.97 419 PRO A O 1
ATOM 2794 N N . ALA A 1 420 ? -81.598 -7.414 37.363 1.00 39.12 420 ALA A N 1
ATOM 2795 C CA . ALA A 1 420 ? -82.343 -8.546 37.908 1.00 39.12 420 ALA A CA 1
ATOM 2796 C C . ALA A 1 420 ? -83.662 -8.847 37.166 1.00 39.12 420 ALA A C 1
ATOM 2798 O O . ALA A 1 420 ? -84.396 -7.938 36.780 1.00 39.12 420 ALA A O 1
ATOM 2799 N N . ALA A 1 421 ? -84.002 -10.137 37.074 1.00 39.50 421 ALA A N 1
ATOM 2800 C CA . ALA A 1 421 ? -85.328 -10.639 36.700 1.00 39.50 421 ALA A CA 1
ATOM 2801 C C . ALA A 1 421 ? -86.134 -11.052 37.961 1.00 39.50 421 ALA A C 1
ATOM 2803 O O . ALA A 1 421 ? -85.528 -11.365 38.989 1.00 39.50 421 ALA A O 1
ATOM 2804 N N . PRO A 1 422 ? -87.483 -11.022 37.932 1.00 42.06 422 PRO A N 1
ATOM 2805 C CA . PRO A 1 422 ? -88.306 -11.082 39.143 1.00 42.06 422 PRO A CA 1
ATOM 2806 C C . PRO A 1 422 ? -88.511 -12.494 39.723 1.00 42.06 422 PRO A C 1
ATOM 2808 O O . PRO A 1 422 ? -88.315 -13.513 39.068 1.00 42.06 422 PRO A O 1
ATOM 2811 N N . ALA A 1 423 ? -88.920 -12.523 40.993 1.00 41.88 423 ALA A N 1
ATOM 2812 C CA . ALA A 1 423 ? -88.850 -13.687 41.871 1.00 41.88 423 ALA A CA 1
ATOM 2813 C C . ALA A 1 423 ? -89.976 -14.729 41.717 1.00 41.88 423 ALA A C 1
ATOM 2815 O O . ALA A 1 423 ? -91.140 -14.394 41.497 1.00 41.88 423 ALA A O 1
ATOM 2816 N N . THR A 1 424 ? -89.649 -15.980 42.058 1.00 36.22 424 THR A N 1
ATOM 2817 C CA . THR A 1 424 ? -90.608 -16.989 42.542 1.00 36.22 424 THR A CA 1
ATOM 2818 C C . THR A 1 424 ? -90.218 -17.486 43.934 1.00 36.22 424 THR A C 1
ATOM 2820 O O . THR A 1 424 ? -89.042 -17.646 44.253 1.00 36.22 424 THR A O 1
ATOM 2823 N N . ARG A 1 425 ? -91.227 -17.696 44.782 1.00 37.19 425 ARG A N 1
ATOM 2824 C CA . ARG A 1 425 ? -91.131 -17.786 46.247 1.00 37.19 425 ARG A CA 1
ATOM 2825 C C . ARG A 1 425 ? -91.350 -19.216 46.748 1.00 37.19 425 ARG A C 1
ATOM 2827 O O . ARG A 1 425 ? -92.469 -19.703 46.629 1.00 37.19 425 ARG A O 1
ATOM 2834 N N . VAL A 1 426 ? -90.367 -19.811 47.430 1.00 35.81 426 VAL A N 1
ATOM 2835 C CA . VAL A 1 426 ? -90.582 -20.923 48.383 1.00 35.81 426 VAL A CA 1
ATOM 2836 C C . VAL A 1 426 ? -89.644 -20.768 49.591 1.00 35.81 426 VAL A C 1
ATOM 2838 O O . VAL A 1 426 ? -88.480 -20.411 49.451 1.00 35.81 426 VAL A O 1
ATOM 2841 N N . THR A 1 427 ? -90.174 -21.031 50.783 1.00 35.28 427 THR A N 1
ATOM 2842 C CA . THR A 1 427 ? -89.519 -21.032 52.109 1.00 35.28 427 THR A CA 1
ATOM 2843 C C . THR A 1 427 ? -89.895 -22.335 52.837 1.00 35.28 427 THR A C 1
ATOM 2845 O O . THR A 1 427 ? -90.907 -22.919 52.443 1.00 35.28 427 THR A O 1
ATOM 2848 N N . PRO A 1 428 ? -89.326 -22.691 54.009 1.00 52.69 428 PRO A N 1
ATOM 2849 C CA . PRO A 1 428 ? -87.966 -22.483 54.543 1.00 52.69 428 PRO A CA 1
ATOM 2850 C C . PRO A 1 428 ? -87.369 -23.768 55.192 1.00 52.69 428 PRO A C 1
ATOM 2852 O O . PRO A 1 428 ? -88.089 -24.730 55.439 1.00 52.69 428 PRO A O 1
ATOM 2855 N N . SER A 1 429 ? -86.107 -23.732 55.645 1.00 31.61 429 SER A N 1
ATOM 2856 C CA . SER A 1 429 ? -85.679 -24.514 56.828 1.00 31.61 429 SER A CA 1
ATOM 2857 C C . SER A 1 429 ? -84.406 -23.953 57.485 1.00 31.61 429 SER A C 1
ATOM 2859 O O . SER A 1 429 ? -83.346 -23.926 56.868 1.00 31.61 429 SER A O 1
ATOM 2861 N N . LEU A 1 430 ? -84.526 -23.538 58.749 1.00 38.97 430 LEU A N 1
ATOM 2862 C CA . LEU A 1 430 ? -83.433 -23.258 59.698 1.00 38.97 430 LEU A CA 1
ATOM 2863 C C . LEU A 1 430 ? -83.094 -24.559 60.471 1.00 38.97 430 LEU A C 1
ATOM 2865 O O . LEU A 1 430 ? -83.979 -25.412 60.581 1.00 38.97 430 LEU A O 1
ATOM 2869 N N . PRO A 1 431 ? -81.863 -24.742 60.998 1.00 42.47 431 PRO A N 1
ATOM 2870 C CA . PRO A 1 431 ? -81.544 -24.178 62.316 1.00 42.47 431 PRO A CA 1
ATOM 2871 C C . PRO A 1 431 ? -80.134 -23.571 62.483 1.00 42.47 431 PRO A C 1
ATOM 2873 O O . PRO A 1 431 ? -79.264 -23.643 61.622 1.00 42.47 431 PRO A O 1
ATOM 2876 N N . THR A 1 432 ? -79.978 -22.923 63.638 1.00 41.16 432 THR A N 1
ATOM 2877 C CA . THR A 1 432 ? -78.834 -22.157 64.160 1.00 41.16 432 THR A CA 1
ATOM 2878 C C . THR A 1 432 ? -77.923 -23.039 65.064 1.00 41.16 432 THR A C 1
ATOM 2880 O O . THR A 1 432 ? -77.945 -24.257 64.910 1.00 41.16 432 THR A O 1
ATOM 2883 N N . PRO A 1 433 ? -77.087 -22.501 65.982 1.00 52.69 433 PRO A N 1
ATOM 2884 C CA . PRO A 1 433 ? -75.709 -22.063 65.724 1.00 52.69 433 PRO A CA 1
ATOM 2885 C C . PRO A 1 433 ? -74.688 -22.713 66.696 1.00 52.69 433 PRO A C 1
ATOM 2887 O O . PRO A 1 433 ? -75.071 -23.423 67.617 1.00 52.69 433 PRO A O 1
ATOM 2890 N N . HIS A 1 434 ? -73.400 -22.360 66.611 1.00 34.22 434 HIS A N 1
ATOM 2891 C CA . HIS A 1 434 ? -72.507 -22.397 67.784 1.00 34.22 434 HIS A CA 1
ATOM 2892 C C . HIS A 1 434 ? -71.554 -21.194 67.804 1.00 34.22 434 HIS A C 1
ATOM 2894 O O . HIS A 1 434 ? -71.262 -20.608 66.763 1.00 34.22 434 HIS A O 1
ATOM 2900 N N . ALA A 1 435 ? -71.152 -20.769 69.007 1.00 36.44 435 ALA A N 1
ATOM 2901 C CA . ALA A 1 435 ? -70.682 -19.410 69.265 1.00 36.44 435 ALA A CA 1
ATOM 2902 C C . ALA A 1 435 ? -69.348 -19.337 70.031 1.00 36.44 435 ALA A C 1
ATOM 2904 O O . ALA A 1 435 ? -69.243 -19.882 71.125 1.00 36.44 435 ALA A O 1
ATOM 2905 N N . GLY A 1 436 ? -68.422 -18.526 69.499 1.00 34.25 436 GLY A N 1
ATOM 2906 C CA . GLY A 1 436 ? -67.377 -17.790 70.231 1.00 34.25 436 GLY A CA 1
ATOM 2907 C C . GLY A 1 436 ? -66.310 -18.591 71.001 1.00 34.25 436 GLY A C 1
ATOM 2908 O O . GLY A 1 436 ? -66.255 -19.813 70.890 1.00 34.25 436 GLY A O 1
ATOM 2909 N N . PRO A 1 437 ? -65.475 -17.907 71.818 1.00 50.59 437 PRO A N 1
ATOM 2910 C CA . PRO A 1 437 ? -65.361 -16.451 71.985 1.00 50.59 437 PRO A CA 1
ATOM 2911 C C . PRO A 1 437 ? -63.931 -15.897 71.741 1.00 50.59 437 PRO A C 1
ATOM 2913 O O . PRO A 1 437 ? -63.037 -16.586 71.263 1.00 50.59 437 PRO A O 1
ATOM 2916 N N . ALA A 1 438 ? -63.745 -14.605 72.032 1.00 38.50 438 ALA A N 1
ATOM 2917 C CA . ALA A 1 438 ? -62.564 -13.806 71.696 1.00 38.50 438 ALA A CA 1
ATOM 2918 C C . ALA A 1 438 ? -61.373 -13.923 72.674 1.00 38.50 438 ALA A C 1
ATOM 2920 O O . ALA A 1 438 ? -61.543 -14.233 73.851 1.00 38.50 438 ALA A O 1
ATOM 2921 N N . GLY A 1 439 ? -60.189 -13.513 72.198 1.00 36.09 439 GLY A N 1
ATOM 2922 C CA . GLY A 1 439 ? -59.010 -13.168 73.001 1.00 36.09 439 GLY A CA 1
ATOM 2923 C C . GLY A 1 439 ? -58.326 -11.916 72.431 1.00 36.09 439 GLY A C 1
ATOM 2924 O O . GLY A 1 439 ? -58.076 -11.836 71.233 1.00 36.09 439 GLY A O 1
ATOM 2925 N N . ARG A 1 440 ? -58.074 -10.911 73.274 1.00 35.84 440 ARG A N 1
ATOM 2926 C CA . ARG A 1 440 ? -57.521 -9.577 72.943 1.00 35.84 440 ARG A CA 1
ATOM 2927 C C . ARG A 1 440 ? -56.333 -9.306 73.889 1.00 35.84 440 ARG A C 1
ATOM 2929 O O . ARG A 1 440 ? -56.263 -9.968 74.916 1.00 35.84 440 ARG A O 1
ATOM 2936 N N . VAL A 1 441 ? -55.551 -8.246 73.615 1.00 37.12 441 VAL A N 1
ATOM 2937 C CA . VAL A 1 44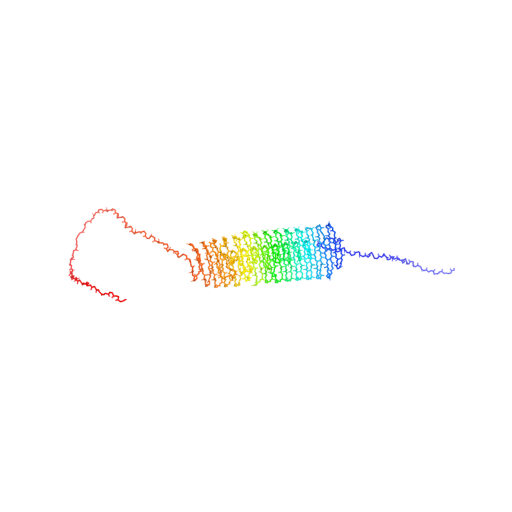1 ? -54.794 -7.389 74.580 1.00 37.12 441 VAL A CA 1
ATOM 2938 C C . VAL A 1 441 ? -53.244 -7.488 74.559 1.00 37.12 441 VAL A C 1
ATOM 2940 O O . VAL A 1 441 ? -52.662 -8.271 75.293 1.00 37.12 441 VAL A O 1
ATOM 2943 N N . THR A 1 442 ? -52.615 -6.524 73.848 1.00 36.62 442 THR A N 1
ATOM 2944 C CA . THR A 1 442 ? -51.342 -5.796 74.179 1.00 36.62 442 THR A CA 1
ATOM 2945 C C . THR A 1 442 ? -50.001 -6.580 74.214 1.00 36.62 442 THR A C 1
ATOM 2947 O O . THR A 1 442 ? -50.024 -7.797 74.188 1.00 36.62 442 THR A O 1
ATOM 2950 N N . GLN A 1 443 ? -48.788 -5.989 74.232 1.00 36.47 443 GLN A N 1
ATOM 2951 C CA . GLN A 1 443 ? -48.304 -4.587 74.326 1.00 36.47 443 GLN A CA 1
ATOM 2952 C C . GLN A 1 443 ? -46.883 -4.459 73.698 1.00 36.47 443 GLN A C 1
ATOM 2954 O O . GLN A 1 443 ? -46.153 -5.441 73.644 1.00 36.47 443 GLN A O 1
ATOM 2959 N N . ALA A 1 444 ? -46.472 -3.252 73.284 1.00 39.22 444 ALA A N 1
ATOM 2960 C CA . ALA A 1 444 ? -45.055 -2.839 73.107 1.00 39.22 444 ALA A CA 1
ATOM 2961 C C . ALA A 1 444 ? -44.531 -2.229 74.454 1.00 39.22 444 ALA A C 1
ATOM 2963 O O . ALA A 1 444 ? -45.400 -2.084 75.323 1.00 39.22 444 ALA A O 1
ATOM 2964 N N . PRO A 1 445 ? -43.248 -1.803 74.696 1.00 52.72 445 PRO A N 1
ATOM 2965 C CA . PRO A 1 445 ? -42.285 -1.203 73.734 1.00 52.72 445 PRO A CA 1
ATOM 2966 C C . PRO A 1 445 ? -40.735 -1.325 74.005 1.00 52.72 445 PRO A C 1
ATOM 2968 O O . PRO A 1 445 ? -40.302 -1.886 75.001 1.00 52.72 445 PRO A O 1
ATOM 2971 N N . HIS A 1 446 ? -39.938 -0.630 73.161 1.00 36.59 446 HIS A N 1
ATOM 2972 C CA . HIS A 1 446 ? -38.699 0.153 73.462 1.00 36.59 446 HIS A CA 1
ATOM 2973 C C . HIS A 1 446 ? -37.265 -0.451 73.643 1.00 36.59 446 HIS A C 1
ATOM 2975 O O . HIS A 1 446 ? -37.086 -1.457 74.314 1.00 36.59 446 HIS A O 1
ATOM 2981 N N . VAL A 1 447 ? -36.261 0.363 73.191 1.00 40.31 447 VAL A N 1
ATOM 2982 C CA . VAL A 1 447 ? -34.849 0.577 73.692 1.00 40.31 447 VAL A CA 1
ATOM 2983 C C . VAL A 1 447 ? -33.746 -0.439 73.246 1.00 40.31 447 VAL A C 1
ATOM 2985 O O . VAL A 1 447 ? -33.999 -1.630 73.323 1.00 40.31 447 VAL A O 1
ATOM 2988 N N . THR A 1 448 ? -32.508 -0.106 72.779 1.00 44.12 448 THR A N 1
ATOM 2989 C CA . THR A 1 448 ? -31.799 1.156 72.355 1.00 44.12 448 THR A CA 1
ATOM 2990 C C . THR A 1 448 ? -30.547 0.933 71.450 1.00 44.12 448 THR A C 1
ATOM 2992 O O . THR A 1 448 ? -29.924 -0.115 71.516 1.00 44.12 448 THR A O 1
ATOM 2995 N N . ARG A 1 449 ? -30.161 1.993 70.700 1.00 47.72 449 ARG A N 1
ATOM 2996 C CA . ARG A 1 449 ? -28.818 2.492 70.250 1.00 47.72 449 ARG A CA 1
ATOM 2997 C C . ARG A 1 449 ? -27.484 1.737 70.557 1.00 47.72 449 ARG A C 1
ATOM 2999 O O . ARG A 1 449 ? -27.224 1.495 71.727 1.00 47.72 449 ARG A O 1
ATOM 3006 N N . VAL A 1 450 ? -26.614 1.645 69.518 1.00 42.66 450 VAL A N 1
ATOM 3007 C CA . VAL A 1 450 ? -25.222 2.217 69.341 1.00 42.66 450 VAL A CA 1
ATOM 3008 C C . VAL A 1 450 ? -24.163 1.888 70.429 1.00 42.66 450 VAL A C 1
ATOM 3010 O O . VAL A 1 450 ? -24.450 2.088 71.609 1.00 42.66 450 VAL A O 1
ATOM 3013 N N . PRO A 1 451 ? -22.946 1.395 70.085 1.00 64.19 451 PRO A N 1
ATOM 3014 C CA . PRO A 1 451 ? -21.894 2.155 69.366 1.00 64.19 451 PRO A CA 1
ATOM 3015 C C . PRO A 1 451 ? -21.897 2.060 67.839 1.00 64.19 451 PRO A C 1
ATOM 3017 O O . PRO A 1 451 ? -22.347 1.015 67.326 1.00 64.19 451 PRO A O 1
#

Sequence (451 aa):
MARLITAGIVTVALITLGQPAASAVAAPATCFGLPATLTGAGTLTGTPGNDVIVGSAGPDVIDGRGGNDVICGLGGDDLLIGAAGNDRIDGGSGNDVIRGDVAVETGDAKGGGNDVLLGGDGDDDMVGDSLTGSGNAEGGGNDLLEGGSGADFMTGDSRSESNGNAKGGGNDRLFGGDGDDEHISGDSVAFGGNAEGGGNDLLDGGNGDDGLLGDSATPFGGTATGAGNDTLRGGAGTGDTLVGDSEGVAAAYGNGGNDVLDMGADGGFFALGDHNIGDPDGGGQAFGAGNDRITGGSSAEILIGDSSVANAATTVAGNDVIDGRGGDDVLFGDNVNFDGDTTVGTAGGRDRLQGGTGDDSIFAGPANDTLDGGPDTDACDGEAGTADTAVNCESTAAIPLRAPSAVVRKPWRPAHAAPAAPATRVTPSLPTPHAGPAGRVTQAPHVTRVP

Radius of gyration: 38.84 Å; chains: 1; bounding box: 118×74×168 Å

Foldseek 3Di:
DDDDDDDDDDDDPPPPPDDPDPPPPPQADFFVNHGFPEEEEAEDEADQAEGEYEYDAAEHEYHNNEHEYEYENQYHAYEEENAAYAYEYHDHAYAYEYAPHAEDADEEWEHEHAYEYEQHHEAYEYADYYEYNAYEYEYEHAYEYANAAYQYAYANHYEYNDQYEYEYEHAYEHEAEHEAPAHDADHYEYANEEYEYEEAYEEENYAHLYEEEDHYEHQHAYEYEYEHQYEYEDAHYAAHEEAAHYEHQQEYEYQQHAYHYHQHAAFHAEYARGYEHNHLVNQYYYEHEHAYEHEGHAEAYQYERHYAGSDQAHYAYHAYEYANQHYQYEEERHYDYNVSPGHGHAHFHAYHAENHHDAYEYERHEEEYEYEDYPYEYEYEPHRYDAYDYDNHPHYHPHDDDPPPPPCPPPDDPDDDDDDDDDDDDDDDDDDDDDDDDDDDDDDDDDDDDD

pLDDT: mean 86.93, std 20.01, range [31.61, 98.94]

Secondary structure (DSSP, 8-state):
------------------PPP---PPPPPEETTEEPSEE-SSEEE--SS--EEE--SS--EEEEEESS-EEE--SSS-EEEEEES--EEEEEESS-EEESS-EESSS-EE-----EEEEEES--EEESS-EESSS-EE-----EEEEEES--EEESS-EE-SSS-EE-----EEEEEES---EEESS-EESSS-EE-----EEEEEESS-EEESS-EETTS-EEE-----EEEEEE-SS-EEESS-EESSEEES-----EEE-TTT--SEEESS-EES-TTTT-EEE-----EEE--SS--EEESS-EES-GGG------EEEEEESS-EEESS-EETTSSSB-SS-----EEEEEESS-EEE--SS--EEE--SS--EEE-TT-SS-EEES-SEEES--------------PPPPPPPPPPP----------------------------